Protein AF-A0A522CDF2-F1 (afdb_monomer_lite)

pLDDT: mean 86.75, std 17.42, range [39.34, 98.5]

Radius of gyration: 56.23 Å; chains: 1; bounding box: 114×55×137 Å

Secondary structure (DSSP, 8-state):
-HHHHHHHHHHHTS-S-----PPPPP-----PPP----------PPP-TTS-SEEEEE-EEEETTEEEETTEEEEETTEEE---S-THHHHHHHHHHHHHHTTPEEEEEEEEEETTEEEEEEE-TTS-BHHHHHHHHTSEEE-HHHHTT-TTHHHHHHHHHHHHHTT-THHHHHHHHT-------GGGHHHHHHHHHHHHHHHHHHHHHHHHHHHHHHHHHHHHHHHHHHHHHHHHHHHHHHHHHHHHHHHHHHHHHHHHHHHHHHHHHHHHHHHHHT-TTS--HHHHH-EEEESSPPPP-HHHHHTGGGGGGS-HHHHHHHHHHHHHS-SS--EEEE-TTS-HHHHHHHHHHHHHHHHHHHHHHHHHHHHHHHHHTS-----------

Sequence (389 aa):
MRNKIMFLLVLLAMTLPVKFVAAAPPVSAPVAAPAVPAPAMEPVTPAVPGLPDRIKRPMRAVDPMTLRAEGFSIRLWGIKPAQTSETPLELQALDRMDALIQEGQVDCKIMGGQLPELLGLCKSQSLQDLAIELLSSGYVIVDRRQTYNSIFATAYEQAQEKARLSSAGVWSFVNKANHPENGLPAWMQPYVSVVLPIALIVGPFGGLLLVSLIMWYWLKRMASAQEQESEQSSRKEAMLLTRERQVLVSTLEGELIENKNKIEAFLVIYGDLLRTLKDPNEVPKYQQGGDIVQKHPSFSKTVFEANVNKLSLLDIKLAGKVSKLYSSMPKDQEYINLEPGVPLDTAVQLVEKVLKEAEAMLVPINAVISGLQGSTAVKPAAPQAQAAA

Foldseek 3Di:
DVVVVVVVVVVVVPPDPPPPPPPDDPDDPDDPDPPPPDPPLDPQPPDDPPDDQKDWDQWADPWLQWTDDDQAIEGEFFWDFDPDPDDPLRVVSNVVLCVQQVSHIKIWGFRDDDPRYTYTQIAHPVRDGSLLVSLLQQRIATPCSRCPPHPCVVSSVVSNVNCCVVCGRPSVVVVVVVDDPPDDDPVCVVCCVPVVVVCVVVVVVVVVVVVVVVVVVVVVVVVVVVVVVVVVVVVVVVVVLVVVLLVLLVLLLVQLVVQLVQLVVLLVVLVVLLVQLPDPVDDRPCLVPKDKAWLAGDHDCPSVVVCLVVLVSPDPVLSVLSVVLVVPDDPDTDIDIRHNPDDSVRVSVSSVNSSVVSVVSNVSSVVSSVVSVVVNPPDDPPPPPPPPD

Structure (mmCIF, N/CA/C/O backbone):
data_AF-A0A522CDF2-F1
#
_entry.id   AF-A0A522CDF2-F1
#
loop_
_atom_site.group_PDB
_atom_site.id
_atom_site.type_symbol
_atom_site.label_atom_id
_atom_site.label_alt_id
_atom_site.label_comp_id
_atom_site.label_asym_id
_atom_site.label_entity_id
_atom_site.label_seq_id
_atom_site.pdbx_PDB_ins_code
_atom_site.Cartn_x
_atom_site.Cartn_y
_atom_site.Cartn_z
_atom_site.occupancy
_atom_site.B_iso_or_equiv
_atom_site.auth_seq_id
_atom_site.auth_comp_id
_atom_site.auth_asym_id
_atom_site.auth_atom_id
_atom_site.pdbx_PDB_model_num
ATOM 1 N N . MET A 1 1 ? 25.464 23.483 -6.630 1.00 49.03 1 MET A N 1
ATOM 2 C CA . MET A 1 1 ? 25.930 23.083 -7.984 1.00 49.03 1 MET A CA 1
ATOM 3 C C . MET A 1 1 ? 27.167 22.175 -7.992 1.00 49.03 1 MET A C 1
ATOM 5 O O . MET A 1 1 ? 27.285 21.388 -8.919 1.00 49.03 1 MET A O 1
ATOM 9 N N . ARG A 1 2 ? 28.033 22.179 -6.964 1.00 43.41 2 ARG A N 1
ATOM 10 C CA . ARG A 1 2 ? 29.213 21.287 -6.879 1.00 43.41 2 ARG A CA 1
ATOM 11 C C . ARG A 1 2 ? 28.907 19.773 -6.838 1.00 43.41 2 ARG A C 1
ATOM 13 O O . ARG A 1 2 ? 29.680 19.002 -7.388 1.00 43.41 2 ARG A O 1
ATOM 20 N N . ASN A 1 3 ? 27.747 19.349 -6.323 1.00 41.75 3 ASN A N 1
ATOM 21 C CA . ASN A 1 3 ? 27.376 17.921 -6.273 1.00 41.75 3 ASN A CA 1
ATOM 22 C C . ASN A 1 3 ? 26.853 17.336 -7.600 1.00 41.75 3 ASN A C 1
ATOM 24 O O . ASN A 1 3 ? 26.742 16.120 -7.713 1.00 41.75 3 ASN A O 1
ATOM 28 N N . LYS A 1 4 ? 26.552 18.159 -8.619 1.00 48.59 4 LYS A N 1
ATOM 29 C CA . LYS A 1 4 ? 26.086 17.649 -9.926 1.00 48.59 4 LYS A CA 1
ATOM 30 C C . LYS A 1 4 ? 27.235 17.180 -10.830 1.00 48.59 4 LYS A C 1
ATOM 32 O O . LYS A 1 4 ? 27.030 16.288 -11.641 1.00 48.59 4 LYS A O 1
ATOM 37 N N . ILE A 1 5 ? 28.445 17.718 -10.650 1.00 53.72 5 ILE A N 1
ATOM 38 C CA . ILE A 1 5 ? 29.620 17.355 -11.464 1.00 53.72 5 ILE A CA 1
ATOM 39 C C . ILE A 1 5 ? 30.191 15.994 -11.034 1.00 53.72 5 ILE A C 1
ATOM 41 O O . ILE A 1 5 ? 30.601 15.204 -11.879 1.00 53.72 5 ILE A O 1
ATOM 45 N N . MET A 1 6 ? 30.126 15.660 -9.740 1.00 49.31 6 MET A N 1
ATOM 46 C CA . MET A 1 6 ? 30.591 14.358 -9.246 1.00 49.31 6 MET A CA 1
ATOM 47 C C . MET A 1 6 ? 29.655 13.201 -9.650 1.00 49.31 6 MET A C 1
ATOM 49 O O . MET A 1 6 ? 30.116 12.085 -9.861 1.00 49.31 6 MET A O 1
ATOM 53 N N . PHE A 1 7 ? 28.359 13.472 -9.845 1.00 50.12 7 PHE A N 1
ATOM 54 C CA . PHE A 1 7 ? 27.393 12.471 -10.319 1.00 50.12 7 PHE A CA 1
ATOM 55 C C . PHE A 1 7 ? 27.558 12.140 -11.813 1.00 50.12 7 PHE A C 1
ATOM 57 O O . PHE A 1 7 ? 27.324 11.004 -12.218 1.00 50.12 7 PHE A O 1
ATOM 64 N N . LEU A 1 8 ? 28.008 13.102 -12.630 1.00 50.31 8 LEU A N 1
ATOM 65 C CA . LEU A 1 8 ? 28.194 12.894 -14.071 1.00 50.31 8 LEU A CA 1
ATOM 66 C C . LEU A 1 8 ? 29.420 12.016 -14.388 1.00 50.31 8 LEU A C 1
ATOM 68 O O . LEU A 1 8 ? 29.394 11.242 -15.340 1.00 50.31 8 LEU A O 1
ATOM 72 N N . LEU A 1 9 ? 30.471 12.092 -13.564 1.00 50.22 9 LEU A N 1
ATOM 73 C CA . LEU A 1 9 ? 31.693 11.294 -13.727 1.00 50.22 9 LEU A CA 1
ATOM 74 C C . LEU A 1 9 ? 31.522 9.829 -13.291 1.00 50.22 9 LEU A C 1
ATOM 76 O O . LEU A 1 9 ? 32.160 8.949 -13.860 1.00 50.22 9 LEU A O 1
ATOM 80 N N . VAL A 1 10 ? 30.621 9.546 -12.343 1.00 52.16 10 VAL A N 1
ATOM 81 C CA . VAL A 1 10 ? 30.304 8.165 -11.931 1.00 52.16 10 VAL A CA 1
ATOM 82 C C . VAL A 1 10 ? 29.340 7.489 -12.917 1.00 52.16 10 VAL A C 1
ATOM 84 O O . VAL A 1 10 ? 29.470 6.292 -13.163 1.00 52.16 10 VAL A O 1
ATOM 87 N N . LEU A 1 11 ? 28.431 8.238 -13.559 1.00 47.00 11 LEU A N 1
ATOM 88 C CA . LEU A 1 11 ? 27.549 7.678 -14.594 1.00 47.00 11 LEU A CA 1
ATOM 89 C C . LEU A 1 11 ? 28.297 7.298 -15.886 1.00 47.00 11 LEU A C 1
ATOM 91 O O . LEU A 1 11 ? 27.915 6.333 -16.547 1.00 47.00 11 LEU A O 1
ATOM 95 N N . LEU A 1 12 ? 29.382 8.002 -16.233 1.00 46.53 12 LEU A N 1
ATOM 96 C CA . LEU A 1 12 ? 30.160 7.696 -17.441 1.00 46.53 12 LEU A CA 1
ATOM 97 C C . LEU A 1 12 ? 30.993 6.403 -17.310 1.00 46.53 12 LEU A C 1
ATOM 99 O O . LEU A 1 12 ? 31.328 5.793 -18.318 1.00 46.53 12 LEU A O 1
ATOM 103 N N . ALA A 1 13 ? 31.277 5.938 -16.087 1.00 48.62 13 ALA A N 1
ATOM 104 C CA . ALA A 1 13 ? 32.019 4.696 -15.840 1.00 48.62 13 ALA A CA 1
ATOM 105 C C . ALA A 1 13 ? 31.135 3.427 -15.806 1.00 48.62 13 ALA A C 1
ATOM 107 O O . ALA A 1 13 ? 31.660 2.317 -15.809 1.00 48.62 13 ALA A O 1
ATOM 108 N N . MET A 1 14 ? 29.803 3.570 -15.790 1.00 47.34 14 MET A N 1
ATOM 109 C CA . MET A 1 14 ? 28.842 2.456 -15.661 1.00 47.34 14 MET A CA 1
ATOM 110 C C . MET A 1 14 ? 28.127 2.088 -16.975 1.00 47.34 14 MET A C 1
ATOM 112 O O . MET A 1 14 ? 27.262 1.219 -16.979 1.00 47.34 14 MET A O 1
ATOM 116 N N . THR A 1 15 ? 28.490 2.708 -18.104 1.00 45.38 15 THR A N 1
ATOM 117 C CA . THR A 1 15 ? 27.931 2.393 -19.438 1.00 45.38 15 THR A CA 1
ATOM 118 C C . THR A 1 15 ? 28.907 1.629 -20.333 1.00 45.38 15 THR A C 1
ATOM 120 O O . THR A 1 15 ? 28.806 1.665 -21.557 1.00 45.38 15 THR A O 1
ATOM 123 N N . LEU A 1 16 ? 29.840 0.881 -19.738 1.00 44.53 16 LEU A N 1
ATOM 124 C CA . LEU A 1 16 ? 30.506 -0.195 -20.463 1.00 44.53 16 LEU A CA 1
ATOM 125 C C . LEU A 1 16 ? 29.530 -1.377 -20.541 1.00 44.53 16 LEU A C 1
ATOM 127 O O . LEU A 1 16 ? 29.174 -1.925 -19.495 1.00 44.53 16 LEU A O 1
ATOM 131 N N . PRO A 1 17 ? 29.076 -1.792 -21.738 1.00 41.81 17 PRO A N 1
ATOM 132 C CA . PRO A 1 17 ? 28.331 -3.028 -21.864 1.00 41.81 17 PRO A CA 1
ATOM 133 C C . PRO A 1 17 ? 29.260 -4.161 -21.431 1.00 41.81 17 PRO A C 1
ATOM 135 O O . PRO A 1 17 ? 30.199 -4.519 -22.146 1.00 41.81 17 PRO A O 1
ATOM 138 N N . VAL A 1 18 ? 29.001 -4.733 -20.255 1.00 44.38 18 VAL A N 1
ATOM 139 C CA . VAL A 1 18 ? 29.501 -6.058 -19.901 1.00 44.38 18 VAL A CA 1
ATOM 140 C C . VAL A 1 18 ? 28.861 -7.005 -20.907 1.00 44.38 18 VAL A C 1
ATOM 142 O O . VAL A 1 18 ? 27.748 -7.494 -20.719 1.00 44.38 18 VAL A O 1
ATOM 145 N N . LYS A 1 19 ? 29.540 -7.217 -22.038 1.00 41.69 19 LYS A N 1
ATOM 146 C CA . LYS A 1 19 ? 29.275 -8.359 -22.899 1.00 41.69 19 LYS A CA 1
ATOM 147 C C . LYS A 1 19 ? 29.619 -9.571 -22.052 1.00 41.69 19 LYS A C 1
ATOM 149 O O . LYS A 1 19 ? 30.782 -9.950 -21.946 1.00 41.69 19 LYS A O 1
ATOM 154 N N . PHE A 1 20 ? 28.603 -10.135 -21.408 1.00 39.34 20 PHE A N 1
ATOM 155 C CA . PHE A 1 20 ? 28.653 -11.502 -20.935 1.00 39.34 20 PHE A CA 1
ATOM 156 C C . PHE A 1 20 ? 29.074 -12.349 -22.132 1.00 39.34 20 PHE A C 1
ATOM 158 O O . PHE A 1 20 ? 28.307 -12.553 -23.073 1.00 39.34 20 PHE A O 1
ATOM 165 N N . VAL A 1 21 ? 30.330 -12.784 -22.118 1.00 44.97 21 VAL A N 1
ATOM 166 C CA . VAL A 1 21 ? 30.780 -13.908 -22.922 1.00 44.97 21 VAL A CA 1
ATOM 167 C C . VAL A 1 21 ? 30.029 -15.096 -22.344 1.00 44.97 21 VAL A C 1
ATOM 169 O O . VAL A 1 21 ? 30.443 -15.694 -21.353 1.00 44.97 21 VAL A O 1
ATOM 172 N N . ALA A 1 22 ? 28.848 -15.358 -22.902 1.00 40.25 22 ALA A N 1
ATOM 173 C CA . ALA A 1 22 ? 28.178 -16.625 -22.717 1.00 40.25 22 ALA A CA 1
ATOM 174 C C . ALA A 1 22 ? 29.193 -17.702 -23.101 1.00 40.25 22 ALA A C 1
ATOM 176 O O . ALA A 1 22 ? 29.756 -17.663 -24.199 1.00 40.25 22 ALA A O 1
ATOM 177 N N . ALA A 1 23 ? 29.480 -18.599 -22.158 1.00 42.66 23 ALA A N 1
ATOM 178 C CA . ALA A 1 23 ? 30.308 -19.763 -22.398 1.00 42.66 23 ALA A CA 1
ATOM 179 C C . ALA A 1 23 ? 29.794 -20.451 -23.665 1.00 42.66 23 ALA A C 1
ATOM 181 O O . ALA A 1 23 ? 28.624 -20.835 -23.741 1.00 42.66 23 ALA A O 1
ATOM 182 N N . ALA A 1 24 ? 30.656 -20.519 -24.679 1.00 44.28 24 ALA A N 1
ATOM 183 C CA . ALA A 1 24 ? 30.334 -21.187 -25.921 1.00 44.28 24 ALA A CA 1
ATOM 184 C C . ALA A 1 24 ? 29.937 -22.639 -25.598 1.00 44.28 24 ALA A C 1
ATOM 186 O O . ALA A 1 24 ? 30.671 -23.314 -24.867 1.00 44.28 24 ALA A O 1
ATOM 187 N N . PRO A 1 25 ? 28.792 -23.131 -26.102 1.00 54.69 25 PRO A N 1
ATOM 188 C CA . PRO A 1 25 ? 28.483 -24.550 -26.030 1.00 54.69 25 PRO A CA 1
ATOM 189 C C . PRO A 1 25 ? 29.582 -25.351 -26.749 1.00 54.69 25 PRO A C 1
ATOM 191 O O . PRO A 1 25 ? 30.260 -24.814 -27.633 1.00 54.69 25 PRO A O 1
ATOM 194 N N . PRO A 1 26 ? 29.789 -26.625 -26.373 1.00 49.97 26 PRO A N 1
ATOM 195 C CA . PRO A 1 26 ? 30.829 -27.459 -26.955 1.00 49.97 26 PRO A CA 1
ATOM 196 C C . PRO A 1 26 ? 30.706 -27.484 -28.479 1.00 49.97 26 PRO A C 1
ATOM 198 O O . PRO A 1 26 ? 29.633 -27.739 -29.031 1.00 49.97 26 PRO A O 1
ATOM 201 N N . VAL A 1 27 ? 31.835 -27.194 -29.131 1.00 45.91 27 VAL A N 1
ATOM 202 C CA . VAL A 1 27 ? 32.042 -27.258 -30.578 1.00 45.91 27 VAL A CA 1
ATOM 203 C C . VAL A 1 27 ? 31.533 -28.606 -31.075 1.00 45.91 27 VAL A C 1
ATOM 205 O O . VAL A 1 27 ? 32.159 -29.646 -30.881 1.00 45.91 27 VAL A O 1
ATOM 208 N N . SER A 1 28 ? 30.352 -28.575 -31.684 1.00 50.44 28 SER A N 1
ATOM 209 C CA . SER A 1 28 ? 29.825 -29.696 -32.445 1.00 50.44 28 SER A CA 1
ATOM 210 C C . SER A 1 28 ? 30.698 -29.855 -33.687 1.00 50.44 28 SER A C 1
ATOM 212 O O . SER A 1 28 ? 31.077 -28.864 -34.314 1.00 50.44 28 SER A O 1
ATOM 214 N N . ALA A 1 29 ? 31.057 -31.100 -33.992 1.00 50.91 29 ALA A N 1
ATOM 215 C CA . ALA A 1 29 ? 31.873 -31.482 -35.137 1.00 50.91 29 ALA A CA 1
ATOM 216 C C . ALA A 1 29 ? 31.399 -30.806 -36.444 1.00 50.91 29 ALA A C 1
ATOM 218 O O . ALA A 1 29 ? 30.200 -30.558 -36.597 1.00 50.91 29 ALA A O 1
ATOM 219 N N . PRO A 1 30 ? 32.310 -30.526 -37.396 1.00 48.84 30 PRO A N 1
ATOM 220 C CA . PRO A 1 30 ? 31.956 -29.914 -38.671 1.00 48.84 30 PRO A CA 1
ATOM 221 C C . PRO A 1 30 ? 30.958 -30.804 -39.418 1.00 48.84 30 PRO A C 1
ATOM 223 O O . PRO A 1 30 ? 31.312 -31.846 -39.968 1.00 48.84 30 PRO A O 1
ATOM 226 N N . VAL A 1 31 ? 29.694 -30.382 -39.434 1.00 53.81 31 VAL A N 1
ATOM 227 C CA . VAL A 1 31 ? 28.696 -30.898 -40.367 1.00 53.81 31 VAL A CA 1
ATOM 228 C C . VAL A 1 31 ? 29.170 -30.480 -41.751 1.00 53.81 31 VAL A C 1
ATOM 230 O O . VAL A 1 31 ? 29.303 -29.290 -42.037 1.00 53.81 31 VAL A O 1
ATOM 233 N N . ALA A 1 32 ? 29.496 -31.473 -42.577 1.00 52.25 32 ALA A N 1
ATOM 234 C CA . ALA A 1 32 ? 29.882 -31.278 -43.963 1.00 52.25 32 ALA A CA 1
ATOM 235 C C . ALA A 1 32 ? 28.858 -30.364 -44.649 1.00 52.25 32 ALA A C 1
ATOM 237 O O . ALA A 1 32 ? 27.667 -30.677 -44.695 1.00 52.25 32 ALA A O 1
ATOM 238 N N . ALA A 1 33 ? 29.329 -29.218 -45.144 1.00 45.69 33 ALA A N 1
ATOM 239 C CA . ALA A 1 33 ? 28.517 -28.325 -45.949 1.00 45.69 33 ALA A CA 1
ATOM 240 C C . ALA A 1 33 ? 27.923 -29.124 -47.125 1.00 45.69 33 ALA A C 1
ATOM 242 O O . ALA A 1 33 ? 28.679 -29.797 -47.835 1.00 45.69 33 ALA A O 1
ATOM 243 N N . PRO A 1 34 ? 26.596 -29.081 -47.342 1.00 50.88 34 PRO A N 1
ATOM 244 C CA . PRO A 1 34 ? 26.006 -29.669 -48.530 1.00 50.88 34 PRO A CA 1
ATOM 245 C C . PRO A 1 34 ? 26.624 -28.989 -49.751 1.00 50.88 34 PRO A C 1
ATOM 247 O O . PRO A 1 34 ? 26.708 -27.761 -49.818 1.00 50.88 34 PRO A O 1
ATOM 250 N N . ALA A 1 35 ? 27.099 -29.804 -50.691 1.00 49.88 35 ALA A N 1
ATOM 251 C CA . ALA A 1 35 ? 27.631 -29.340 -51.958 1.00 49.88 35 ALA A CA 1
ATOM 252 C C . ALA A 1 35 ? 26.606 -28.407 -52.612 1.00 49.88 35 ALA A C 1
ATOM 254 O O . ALA A 1 35 ? 25.503 -28.833 -52.956 1.00 49.88 35 ALA A O 1
ATOM 255 N N . VAL A 1 36 ? 26.961 -27.127 -52.747 1.00 50.34 36 VAL A N 1
ATOM 256 C CA . VAL A 1 36 ? 26.178 -26.173 -53.529 1.00 50.34 36 VAL A CA 1
ATOM 257 C C . VAL A 1 36 ? 26.161 -26.720 -54.959 1.00 50.34 36 VAL A C 1
ATOM 259 O O . VAL A 1 36 ? 27.238 -26.856 -55.550 1.00 50.34 36 VAL A O 1
ATOM 262 N N . PRO A 1 37 ? 24.993 -27.099 -55.510 1.00 52.41 37 PRO A N 1
ATOM 263 C CA . PRO A 1 37 ? 24.917 -27.585 -56.876 1.00 52.41 37 PRO A CA 1
ATOM 264 C C . PRO A 1 37 ? 25.454 -26.500 -57.806 1.00 52.41 37 PRO A C 1
ATOM 266 O O . PRO A 1 37 ? 25.143 -25.316 -57.647 1.00 52.41 37 PRO A O 1
ATOM 269 N N . ALA A 1 38 ? 26.298 -26.912 -58.752 1.00 51.72 38 ALA A N 1
ATOM 270 C CA . ALA A 1 38 ? 26.807 -26.036 -59.793 1.00 51.72 38 ALA A CA 1
ATOM 271 C C . ALA A 1 38 ? 25.632 -25.263 -60.424 1.00 51.72 38 ALA A C 1
ATOM 273 O O . ALA A 1 38 ? 24.601 -25.883 -60.708 1.00 51.72 38 ALA A O 1
ATOM 274 N N . PRO A 1 39 ? 25.741 -23.934 -60.619 1.00 51.97 39 PRO A N 1
ATOM 275 C CA . PRO A 1 39 ? 24.6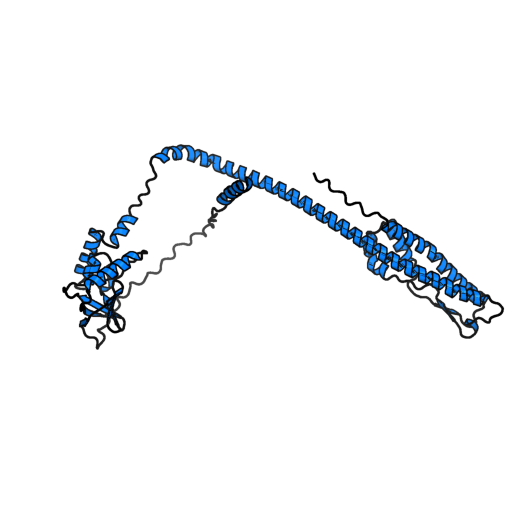80 -23.166 -61.249 1.00 51.97 39 PRO A CA 1
ATOM 276 C C . PRO A 1 39 ? 24.427 -23.755 -62.635 1.00 51.97 39 PRO A C 1
ATOM 278 O O . PRO A 1 39 ? 25.310 -23.737 -63.496 1.00 51.97 39 PRO A O 1
ATOM 281 N N . ALA A 1 40 ? 23.235 -24.322 -62.819 1.00 44.44 40 ALA A N 1
ATOM 282 C CA . ALA A 1 40 ? 22.764 -24.767 -64.115 1.00 44.44 40 ALA A CA 1
ATOM 283 C C . ALA A 1 40 ? 22.866 -23.579 -65.077 1.00 44.44 40 ALA A C 1
ATOM 285 O O . ALA A 1 40 ? 22.355 -22.498 -64.784 1.00 44.44 40 ALA A O 1
ATOM 286 N N . MET A 1 41 ? 23.577 -23.765 -66.191 1.00 49.75 41 MET A N 1
ATOM 287 C CA . MET A 1 41 ? 23.536 -22.828 -67.309 1.00 49.75 41 MET A CA 1
ATOM 288 C C . MET A 1 41 ? 22.070 -22.675 -67.710 1.00 49.75 41 MET A C 1
ATOM 290 O O . MET A 1 41 ? 21.472 -23.627 -68.213 1.00 49.75 41 MET A O 1
ATOM 294 N N . GLU A 1 42 ? 21.482 -21.506 -67.449 1.00 45.69 42 GLU A N 1
ATOM 295 C CA . GLU A 1 42 ? 20.176 -21.180 -68.006 1.00 45.69 42 GLU A CA 1
ATOM 296 C C . GLU A 1 42 ? 20.306 -21.236 -69.535 1.00 45.69 42 GLU A C 1
ATOM 298 O O . GLU A 1 42 ? 21.195 -20.589 -70.103 1.00 45.69 42 GLU A O 1
ATOM 303 N N . PRO A 1 43 ? 19.492 -22.062 -70.212 1.00 53.56 43 PRO A N 1
ATOM 304 C CA . PRO A 1 43 ? 19.519 -22.155 -71.659 1.00 53.56 43 PRO A CA 1
ATOM 305 C C . PRO A 1 43 ? 19.176 -20.785 -72.242 1.00 53.56 43 PRO A C 1
ATOM 307 O O . PRO A 1 43 ? 18.207 -20.154 -71.827 1.00 53.56 43 PRO A O 1
ATOM 310 N N . VAL A 1 44 ? 19.983 -20.339 -73.206 1.00 59.41 44 VAL A N 1
ATOM 311 C CA . VAL A 1 44 ? 19.753 -19.121 -73.991 1.00 59.41 44 VAL A CA 1
ATOM 312 C C . VAL A 1 44 ? 18.326 -19.166 -74.534 1.00 59.41 44 VAL A C 1
ATOM 314 O O . VAL A 1 44 ? 18.019 -19.961 -75.423 1.00 59.41 44 VAL A O 1
ATOM 317 N N . THR A 1 45 ? 17.442 -18.357 -73.952 1.00 54.00 45 THR A N 1
ATOM 318 C CA . THR A 1 45 ? 16.026 -18.326 -74.310 1.00 54.00 45 THR A CA 1
ATOM 319 C C . THR A 1 45 ? 15.907 -17.942 -75.787 1.00 54.00 45 THR A C 1
ATOM 321 O O . THR A 1 45 ? 16.466 -16.914 -76.183 1.00 54.00 45 THR A O 1
ATOM 324 N N . PRO A 1 46 ? 15.231 -18.746 -76.629 1.00 60.88 46 PRO A N 1
ATOM 325 C CA . PRO A 1 46 ? 15.069 -18.432 -78.043 1.00 60.88 46 PRO A CA 1
ATOM 326 C C . PRO A 1 46 ? 14.382 -17.072 -78.214 1.00 60.88 46 PRO A C 1
ATOM 328 O O . PRO A 1 46 ? 13.516 -16.699 -77.420 1.00 60.88 46 PRO A O 1
ATOM 331 N N . ALA A 1 47 ? 14.804 -16.335 -79.246 1.00 59.25 47 ALA A N 1
ATOM 332 C CA . ALA A 1 47 ? 14.315 -14.999 -79.568 1.00 59.25 47 ALA A CA 1
ATOM 333 C C . ALA A 1 47 ? 12.781 -14.941 -79.518 1.00 59.25 47 ALA A C 1
ATOM 335 O O . ALA A 1 47 ? 12.105 -15.742 -80.164 1.00 59.25 47 ALA A O 1
ATOM 336 N N . VAL A 1 48 ? 12.242 -13.994 -78.746 1.00 64.12 48 VAL A N 1
ATOM 337 C CA . VAL A 1 48 ? 10.796 -13.786 -78.627 1.00 64.12 48 VAL A CA 1
ATOM 338 C C . VAL A 1 48 ? 10.258 -13.381 -80.009 1.00 64.12 48 VAL A C 1
ATOM 340 O O . VAL A 1 48 ? 10.649 -12.326 -80.523 1.00 64.12 48 VAL A O 1
ATOM 343 N N . PRO A 1 49 ? 9.397 -14.196 -80.646 1.00 72.69 49 PRO A N 1
ATOM 344 C CA . PRO A 1 49 ? 8.897 -13.901 -81.980 1.00 72.69 49 PRO A CA 1
ATOM 345 C C . PRO A 1 49 ? 8.053 -12.620 -81.946 1.00 72.69 49 PRO A C 1
ATOM 347 O O . PRO A 1 49 ? 7.074 -12.536 -81.210 1.00 72.69 49 PRO A O 1
ATOM 350 N N . GLY A 1 50 ? 8.442 -11.619 -82.741 1.00 81.69 50 GLY A N 1
ATOM 351 C CA . GLY A 1 50 ? 7.684 -10.374 -82.929 1.00 81.69 50 GLY A CA 1
ATOM 352 C C . GLY A 1 50 ? 8.368 -9.083 -82.463 1.00 81.69 50 GLY A C 1
ATOM 353 O O . GLY A 1 50 ? 7.850 -8.007 -82.753 1.00 81.69 50 GLY A O 1
ATOM 354 N N . LEU A 1 51 ? 9.527 -9.146 -81.796 1.00 84.94 51 LEU A N 1
ATOM 355 C CA . LEU A 1 51 ? 10.323 -7.949 -81.488 1.00 84.94 51 LEU A CA 1
ATOM 356 C C . LEU A 1 51 ? 11.291 -7.614 -82.641 1.00 84.94 51 LEU A C 1
ATOM 358 O O . LEU A 1 51 ? 11.906 -8.525 -83.201 1.00 84.94 51 LEU A O 1
ATOM 362 N N . PRO A 1 52 ? 11.453 -6.330 -83.014 1.00 90.81 52 PRO A N 1
ATOM 363 C CA . PRO A 1 52 ? 12.459 -5.937 -83.996 1.00 90.81 52 PRO A CA 1
ATOM 364 C C . PRO A 1 52 ? 13.873 -6.183 -83.440 1.00 90.81 52 PRO A C 1
ATOM 366 O O . PRO A 1 52 ? 14.161 -5.825 -82.300 1.00 90.81 52 PRO A O 1
ATOM 369 N N . ASP A 1 53 ? 14.775 -6.738 -84.260 1.00 92.88 53 ASP A N 1
ATOM 370 C CA . ASP A 1 53 ? 16.187 -6.991 -83.889 1.00 92.88 53 ASP A CA 1
ATOM 371 C C . ASP A 1 53 ? 16.928 -5.695 -83.500 1.00 92.88 53 ASP A C 1
ATOM 373 O O . ASP A 1 53 ? 17.876 -5.705 -82.714 1.00 92.88 53 ASP A O 1
ATOM 377 N N . ARG A 1 54 ? 16.473 -4.547 -84.022 1.00 95.69 54 ARG A N 1
ATOM 378 C CA . ARG A 1 54 ? 17.030 -3.225 -83.727 1.00 95.69 54 ARG A CA 1
ATOM 379 C C . ARG A 1 54 ? 15.957 -2.178 -83.483 1.00 95.69 54 ARG A C 1
ATOM 381 O O . ARG A 1 54 ? 14.977 -2.093 -84.221 1.00 95.69 54 ARG A O 1
ATOM 388 N N . ILE A 1 55 ? 16.205 -1.325 -82.497 1.00 95.81 55 ILE A N 1
ATOM 389 C CA . ILE A 1 55 ? 15.362 -0.188 -82.135 1.00 95.81 55 ILE A CA 1
ATOM 390 C C . ILE A 1 55 ? 16.222 1.075 -82.191 1.00 95.81 55 ILE A C 1
ATOM 392 O O . ILE A 1 55 ? 17.221 1.174 -81.485 1.00 95.81 55 ILE A O 1
ATOM 396 N N . LYS A 1 56 ? 15.818 2.045 -83.021 1.00 97.00 56 LYS A N 1
ATOM 397 C CA . LYS A 1 56 ? 16.449 3.370 -83.125 1.00 97.00 56 LYS A CA 1
ATOM 398 C C . LYS A 1 56 ? 15.468 4.441 -82.678 1.00 97.00 56 LYS A C 1
ATOM 400 O O . LYS A 1 56 ? 14.555 4.772 -83.433 1.00 97.00 56 LYS A O 1
ATOM 405 N N . ARG A 1 57 ? 15.609 4.932 -81.447 1.00 96.38 57 ARG A N 1
ATOM 406 C CA . ARG A 1 57 ? 14.692 5.918 -80.843 1.00 96.38 57 ARG A CA 1
ATOM 407 C C . ARG A 1 57 ? 15.435 6.818 -79.853 1.00 96.38 57 ARG A C 1
ATOM 409 O O . ARG A 1 57 ? 16.479 6.402 -79.351 1.00 96.38 57 ARG A O 1
ATOM 416 N N . PRO A 1 58 ? 14.936 8.037 -79.576 1.00 96.38 58 PRO A N 1
ATOM 417 C CA . PRO A 1 58 ? 15.423 8.810 -78.440 1.00 96.38 58 PRO A CA 1
ATOM 418 C C . PRO A 1 58 ? 15.115 8.043 -77.149 1.00 96.38 58 PRO A C 1
ATOM 420 O O . PRO A 1 58 ? 13.998 7.558 -76.960 1.00 96.38 58 PRO A O 1
ATOM 423 N N . MET A 1 59 ? 16.116 7.891 -76.286 1.00 96.44 59 MET A N 1
ATOM 424 C CA . MET A 1 59 ? 15.983 7.194 -75.006 1.00 96.44 59 MET A CA 1
ATOM 425 C C . MET A 1 59 ? 16.402 8.117 -73.871 1.00 96.44 59 MET A C 1
ATOM 427 O O . MET A 1 59 ? 17.223 9.006 -74.070 1.00 96.44 59 MET A O 1
ATOM 431 N N . ARG A 1 60 ? 15.856 7.896 -72.677 1.00 96.75 60 ARG A N 1
ATOM 432 C CA . ARG A 1 60 ? 16.271 8.601 -71.459 1.00 96.75 60 ARG A CA 1
ATOM 433 C C . ARG A 1 60 ? 16.875 7.610 -70.474 1.00 96.75 60 ARG A C 1
ATOM 435 O O . ARG A 1 60 ? 16.306 6.529 -70.301 1.00 96.75 60 ARG A O 1
ATOM 442 N N . ALA A 1 61 ? 17.993 7.956 -69.841 1.00 97.00 61 ALA A N 1
ATOM 443 C CA . ALA A 1 61 ? 18.546 7.131 -68.777 1.00 97.00 61 ALA A CA 1
ATOM 444 C C . ALA A 1 61 ? 17.621 7.187 -67.551 1.00 97.00 61 ALA A C 1
ATOM 446 O O . ALA A 1 61 ? 17.168 8.258 -67.146 1.00 97.00 61 ALA A O 1
ATOM 447 N N . VAL A 1 62 ? 17.278 6.021 -67.010 1.00 96.50 62 VAL A N 1
ATOM 448 C CA . VAL A 1 62 ? 16.537 5.897 -65.742 1.00 96.50 62 VAL A CA 1
ATOM 449 C C . VAL A 1 62 ? 17.513 5.551 -64.627 1.00 96.50 62 VAL A C 1
ATOM 451 O O . VAL A 1 62 ? 17.504 6.201 -63.588 1.00 96.50 62 VAL A O 1
ATOM 454 N N . ASP A 1 63 ? 18.406 4.602 -64.913 1.00 96.12 63 ASP A N 1
ATOM 455 C CA . ASP A 1 63 ? 19.493 4.171 -64.037 1.00 96.12 63 ASP A CA 1
ATOM 456 C C . ASP A 1 63 ? 20.794 4.132 -64.860 1.00 96.12 63 ASP A C 1
ATOM 458 O O . ASP A 1 63 ? 20.729 4.135 -66.097 1.00 96.12 63 ASP A O 1
ATOM 462 N N . PRO A 1 64 ? 21.979 3.978 -64.237 1.00 95.44 64 PRO A N 1
ATOM 463 C CA . PRO A 1 64 ? 23.257 3.930 -64.955 1.00 95.44 64 PRO A CA 1
ATOM 464 C C . PRO A 1 64 ? 23.346 2.889 -66.069 1.00 95.44 64 PRO A C 1
ATOM 466 O O . PRO A 1 64 ? 24.213 2.977 -66.925 1.00 95.44 64 PRO A O 1
ATOM 469 N N . MET A 1 65 ? 22.487 1.874 -66.053 1.00 96.88 65 MET A N 1
ATOM 470 C CA . MET A 1 65 ? 22.486 0.791 -67.031 1.00 96.88 65 MET A CA 1
ATOM 471 C C . MET A 1 65 ? 21.127 0.564 -67.696 1.00 96.88 65 MET A C 1
ATOM 473 O O . MET A 1 65 ? 20.989 -0.405 -68.439 1.00 96.88 65 MET A O 1
ATOM 477 N N . THR A 1 66 ? 20.132 1.411 -67.429 1.00 97.75 66 THR A N 1
ATOM 478 C CA . THR A 1 66 ? 18.759 1.222 -67.912 1.00 97.75 66 THR A CA 1
ATOM 479 C C . THR A 1 66 ? 18.310 2.453 -68.682 1.00 97.75 66 THR A C 1
ATOM 481 O O . THR A 1 66 ? 18.251 3.558 -68.145 1.00 97.75 66 THR A O 1
ATOM 484 N N . LEU A 1 67 ? 17.947 2.250 -69.944 1.00 97.56 67 LEU A N 1
ATOM 485 C CA . LEU A 1 67 ? 17.378 3.257 -70.831 1.00 97.56 67 LEU A CA 1
ATOM 486 C C . LEU A 1 67 ? 15.870 3.043 -70.952 1.00 97.56 67 LEU A C 1
ATOM 488 O O . LEU A 1 67 ? 15.408 1.906 -70.958 1.00 97.56 67 LEU A O 1
ATOM 492 N N . ARG A 1 68 ? 15.081 4.108 -71.080 1.00 97.06 68 ARG A N 1
ATOM 493 C CA . ARG A 1 68 ? 13.623 4.018 -71.248 1.00 97.06 68 ARG A CA 1
ATOM 494 C C . ARG A 1 68 ? 13.154 4.778 -72.479 1.00 97.06 68 ARG A C 1
ATOM 496 O O . ARG A 1 68 ? 13.563 5.916 -72.706 1.00 97.06 68 ARG A O 1
ATOM 503 N N . ALA A 1 69 ? 12.251 4.150 -73.229 1.00 95.12 69 ALA A N 1
ATOM 504 C CA . ALA A 1 69 ? 11.543 4.746 -74.356 1.00 95.12 69 ALA A CA 1
ATOM 505 C C . ALA A 1 69 ? 10.106 4.209 -74.417 1.00 95.12 69 ALA A C 1
ATOM 507 O O . ALA A 1 69 ? 9.891 3.013 -74.263 1.00 95.12 69 ALA A O 1
ATOM 508 N N . GLU A 1 70 ? 9.127 5.097 -74.620 1.00 89.19 70 GLU A N 1
ATOM 509 C CA . GLU A 1 70 ? 7.750 4.767 -75.046 1.00 89.19 70 GLU A CA 1
ATOM 510 C C . GLU A 1 70 ? 7.107 3.529 -74.374 1.00 89.19 70 GLU A C 1
ATOM 512 O O . GLU A 1 70 ? 6.459 2.712 -75.023 1.00 89.19 70 GLU A O 1
ATOM 517 N N . GLY A 1 71 ? 7.275 3.386 -73.054 1.00 92.00 71 GLY A N 1
ATOM 518 C CA . GLY A 1 71 ? 6.609 2.344 -72.259 1.00 92.00 71 GLY A CA 1
ATOM 519 C C . GLY A 1 71 ? 7.405 1.058 -72.008 1.00 92.00 71 GLY A C 1
ATOM 520 O O . GLY A 1 71 ? 6.923 0.219 -71.254 1.00 92.00 71 GLY A O 1
ATOM 521 N N . PHE A 1 72 ? 8.621 0.920 -72.541 1.00 96.12 72 PHE A N 1
ATOM 522 C CA . PHE A 1 72 ? 9.532 -0.189 -72.227 1.00 96.12 72 PHE A CA 1
ATOM 523 C C . PHE A 1 72 ? 10.907 0.322 -71.773 1.00 96.12 72 PHE A C 1
ATOM 525 O O . PHE A 1 72 ? 11.291 1.469 -72.029 1.00 96.12 72 PHE A O 1
ATOM 532 N N . SER A 1 73 ? 11.643 -0.527 -71.062 1.00 97.56 73 SER A N 1
ATOM 533 C CA . SER A 1 73 ? 13.011 -0.287 -70.611 1.00 97.56 73 SER A CA 1
ATOM 534 C C . SER A 1 73 ? 13.975 -1.239 -71.316 1.00 97.56 73 SER A C 1
ATOM 536 O O . SER A 1 73 ? 13.679 -2.410 -71.539 1.00 97.56 73 SER A O 1
ATOM 538 N N . ILE A 1 74 ? 15.142 -0.724 -71.692 1.00 97.81 74 ILE A N 1
ATOM 539 C CA . ILE A 1 74 ? 16.260 -1.494 -72.222 1.00 97.81 74 ILE A CA 1
ATOM 540 C C . ILE A 1 74 ? 17.395 -1.413 -71.213 1.00 97.81 74 ILE A C 1
ATOM 542 O O . ILE A 1 74 ? 17.986 -0.355 -71.000 1.00 97.81 74 ILE A O 1
ATOM 546 N N . ARG A 1 75 ? 17.728 -2.549 -70.618 1.00 97.94 75 ARG A N 1
ATOM 547 C CA . ARG A 1 75 ? 18.910 -2.714 -69.789 1.00 97.94 75 ARG A CA 1
ATOM 548 C C . ARG A 1 75 ? 20.114 -3.036 -70.677 1.00 97.94 75 ARG A C 1
ATOM 550 O O . ARG A 1 75 ? 20.051 -3.915 -71.540 1.00 97.94 75 ARG A O 1
ATOM 557 N N . LEU A 1 76 ? 21.212 -2.317 -70.467 1.00 98.12 76 LEU A N 1
ATOM 558 C CA . LEU A 1 76 ? 22.462 -2.508 -71.195 1.00 98.12 76 LEU A CA 1
ATOM 559 C C . LEU A 1 76 ? 23.017 -3.907 -70.919 1.00 98.12 76 LEU A C 1
ATOM 561 O O . LEU A 1 76 ? 23.217 -4.308 -69.769 1.00 98.12 76 LEU A O 1
ATOM 565 N N . TRP A 1 77 ? 23.238 -4.655 -71.994 1.00 97.94 77 TRP A N 1
ATOM 566 C CA . TRP A 1 77 ? 23.729 -6.024 -71.939 1.00 97.94 77 TRP A CA 1
ATOM 567 C C . TRP A 1 77 ? 25.206 -6.074 -71.515 1.00 97.94 77 TRP A C 1
ATOM 569 O O . TRP A 1 77 ? 26.001 -5.207 -71.871 1.00 97.94 77 TRP A O 1
ATOM 579 N N . GLY A 1 78 ? 25.589 -7.107 -70.763 1.00 96.69 78 GLY A N 1
ATOM 580 C CA . GLY A 1 78 ? 26.990 -7.400 -70.438 1.00 96.69 78 GLY A CA 1
ATOM 581 C C . GLY A 1 78 ? 27.604 -6.588 -69.290 1.00 96.69 78 GLY A C 1
ATOM 582 O O . GLY A 1 78 ? 28.760 -6.823 -68.932 1.00 96.69 78 GLY A O 1
ATOM 583 N N . ILE A 1 79 ? 26.845 -5.685 -68.665 1.00 98.00 79 ILE A N 1
ATOM 584 C CA . ILE A 1 79 ? 27.275 -4.896 -67.501 1.00 98.00 79 ILE A CA 1
ATOM 585 C C . ILE A 1 79 ? 26.307 -5.044 -66.324 1.00 98.00 79 ILE A C 1
ATOM 587 O O . ILE A 1 79 ? 25.139 -5.396 -66.489 1.00 98.00 79 ILE A O 1
ATOM 591 N N . LYS A 1 80 ? 26.795 -4.777 -65.112 1.00 96.75 80 LYS A N 1
ATOM 592 C CA . LYS A 1 80 ? 25.997 -4.727 -63.877 1.00 96.75 80 LYS A CA 1
ATOM 593 C C . LYS A 1 80 ? 26.504 -3.604 -62.957 1.00 96.75 80 LYS A C 1
ATOM 595 O O . LYS A 1 80 ? 27.671 -3.216 -63.081 1.00 96.75 80 LYS A O 1
ATOM 600 N N . PRO A 1 81 ? 25.671 -3.082 -62.038 1.00 94.31 81 PRO A N 1
ATOM 601 C CA . PRO A 1 81 ? 26.084 -1.977 -61.189 1.00 94.31 81 PRO A CA 1
ATOM 602 C C . PRO A 1 81 ? 27.139 -2.471 -60.198 1.00 94.31 81 PRO A C 1
ATOM 604 O O . PRO A 1 81 ? 27.112 -3.625 -59.752 1.00 94.31 81 PRO A O 1
ATOM 607 N N . ALA A 1 82 ? 28.093 -1.608 -59.868 1.00 91.00 82 ALA A N 1
ATOM 608 C CA . ALA A 1 82 ? 29.047 -1.913 -58.820 1.00 91.00 82 ALA A CA 1
ATOM 609 C C . ALA A 1 82 ? 28.353 -1.819 -57.457 1.00 91.00 82 ALA A C 1
ATOM 611 O O . ALA A 1 82 ? 27.702 -0.826 -57.150 1.00 91.00 82 ALA A O 1
ATOM 612 N N . GLN A 1 83 ? 28.469 -2.866 -56.640 1.00 83.81 83 GLN A N 1
ATOM 613 C CA . GLN A 1 83 ? 27.902 -2.868 -55.294 1.00 83.81 83 GLN A CA 1
ATOM 614 C C . GLN A 1 83 ? 28.807 -2.053 -54.368 1.00 83.81 83 GLN A C 1
ATOM 616 O O . GLN A 1 83 ? 29.708 -2.595 -53.733 1.00 83.81 83 GLN A O 1
ATOM 621 N N . THR A 1 84 ? 28.590 -0.743 -54.322 1.00 75.56 84 THR A N 1
ATOM 622 C CA . THR A 1 84 ? 29.174 0.143 -53.313 1.00 75.56 84 THR A CA 1
ATOM 623 C C . THR A 1 84 ? 28.069 0.607 -52.377 1.00 75.56 84 THR A C 1
ATOM 625 O O . THR A 1 84 ? 26.974 0.931 -52.822 1.00 75.56 84 THR A O 1
ATOM 628 N N . SER A 1 85 ? 28.338 0.669 -51.073 1.00 74.62 85 SER A N 1
ATOM 629 C CA . SER A 1 85 ? 27.395 1.225 -50.088 1.00 74.62 85 SER A CA 1
ATOM 630 C C . SER A 1 85 ? 27.178 2.736 -50.241 1.00 74.62 85 SER A C 1
ATOM 632 O O . SER A 1 85 ? 26.405 3.328 -49.494 1.00 74.62 85 SER A O 1
ATOM 634 N N . GLU A 1 86 ? 27.887 3.372 -51.172 1.00 70.56 86 GLU A N 1
ATOM 635 C CA . GLU A 1 86 ? 27.867 4.807 -51.387 1.00 70.56 86 GLU A CA 1
ATOM 636 C C . GLU A 1 86 ? 26.978 5.157 -52.593 1.00 70.56 86 GLU A C 1
ATOM 638 O O . GLU A 1 86 ? 27.229 4.720 -53.716 1.00 70.56 86 GLU A O 1
ATOM 643 N N . THR A 1 87 ? 25.989 6.025 -52.364 1.00 75.69 87 THR A N 1
ATOM 644 C CA . THR A 1 87 ? 25.080 6.602 -53.371 1.00 75.69 87 THR A CA 1
ATOM 645 C C . THR A 1 87 ? 25.684 7.587 -54.398 1.00 75.69 87 THR A C 1
ATOM 647 O O . THR A 1 87 ? 25.077 7.747 -55.457 1.00 75.69 87 THR A O 1
ATOM 650 N N . PRO A 1 88 ? 26.838 8.267 -54.194 1.00 84.75 88 PRO A N 1
ATOM 651 C CA . PRO A 1 88 ? 27.301 9.291 -55.130 1.00 84.75 88 PRO A CA 1
ATOM 652 C C . PRO A 1 88 ? 27.866 8.713 -56.434 1.00 84.75 88 PRO A C 1
ATOM 654 O O . PRO A 1 88 ? 27.882 9.408 -57.446 1.00 84.75 88 PRO A O 1
ATOM 657 N N . LEU A 1 89 ? 28.312 7.453 -56.441 1.00 90.69 89 LEU A N 1
ATOM 658 C CA . LEU A 1 89 ? 28.844 6.817 -57.646 1.00 90.69 89 LEU A CA 1
ATOM 659 C C . LEU A 1 89 ? 27.741 6.537 -58.679 1.00 90.69 89 LEU A C 1
ATOM 661 O O . LEU A 1 89 ? 27.956 6.713 -59.876 1.00 90.69 89 LEU A O 1
ATOM 665 N N . GLU A 1 90 ? 26.560 6.131 -58.214 1.00 92.38 90 GLU A N 1
ATOM 666 C CA . GLU A 1 90 ? 25.401 5.859 -59.067 1.00 92.38 90 GLU A CA 1
ATOM 667 C C . GLU A 1 90 ? 24.935 7.126 -59.796 1.00 92.38 90 GLU A C 1
ATOM 669 O O . GLU A 1 90 ? 24.697 7.097 -61.001 1.00 92.38 90 GLU A O 1
ATOM 674 N N . LEU A 1 91 ? 24.909 8.261 -59.090 1.00 93.19 91 LEU A N 1
ATOM 675 C CA . LEU A 1 91 ? 24.554 9.560 -59.665 1.00 93.19 91 LEU A CA 1
ATOM 676 C C . LEU A 1 91 ? 25.548 10.007 -60.746 1.00 93.19 91 LEU A C 1
ATOM 678 O O . LEU A 1 91 ? 25.133 10.401 -61.830 1.00 93.19 91 LEU A O 1
ATOM 682 N N . GLN A 1 92 ? 26.856 9.867 -60.506 1.00 94.69 92 GLN A N 1
ATOM 683 C CA . GLN A 1 92 ? 27.869 10.198 -61.520 1.00 94.69 92 GLN A CA 1
ATOM 684 C C . GLN A 1 92 ? 27.762 9.312 -62.766 1.00 94.69 92 GLN A C 1
ATOM 686 O O . GLN A 1 92 ? 28.007 9.763 -63.886 1.00 94.69 92 GLN A O 1
ATOM 691 N N . ALA A 1 93 ? 27.405 8.042 -62.576 1.00 95.62 93 ALA A N 1
ATOM 692 C CA . ALA A 1 93 ? 27.209 7.110 -63.671 1.00 95.62 93 ALA A CA 1
ATOM 693 C C . ALA A 1 93 ? 25.975 7.473 -64.515 1.00 95.62 93 ALA A C 1
ATOM 695 O O . ALA A 1 93 ? 26.026 7.374 -65.743 1.00 95.62 93 ALA A O 1
ATOM 696 N N . LEU A 1 94 ? 24.899 7.934 -63.869 1.00 96.12 94 LEU A N 1
ATOM 697 C CA . LEU A 1 94 ? 23.704 8.448 -64.537 1.00 96.12 94 LEU A CA 1
ATOM 698 C C . LEU A 1 94 ? 24.010 9.725 -65.335 1.00 96.12 94 LEU A C 1
ATOM 700 O O . LEU A 1 94 ? 23.712 9.770 -66.526 1.00 96.12 94 LEU A O 1
ATOM 704 N N . ASP A 1 95 ? 24.704 10.697 -64.735 1.00 96.44 95 ASP A N 1
ATOM 705 C CA . ASP A 1 95 ? 25.121 11.932 -65.417 1.00 96.44 95 ASP A CA 1
ATOM 706 C C . ASP A 1 95 ? 25.990 11.630 -66.649 1.00 96.44 95 ASP A C 1
ATOM 708 O O . ASP A 1 95 ? 25.842 12.239 -67.714 1.00 96.44 95 ASP A O 1
ATOM 712 N N . ARG A 1 96 ? 26.896 10.646 -66.534 1.00 96.06 96 ARG A N 1
ATOM 713 C CA . ARG A 1 96 ? 27.717 10.194 -67.662 1.00 96.06 96 ARG A CA 1
ATOM 714 C C . ARG A 1 96 ? 26.867 9.553 -68.756 1.00 96.06 96 ARG A C 1
ATOM 716 O O . ARG A 1 96 ? 27.141 9.800 -69.927 1.00 96.06 96 ARG A O 1
ATOM 723 N N . MET A 1 97 ? 25.863 8.751 -68.401 1.00 96.56 97 MET A N 1
ATOM 724 C CA . MET A 1 97 ? 24.950 8.139 -69.369 1.00 96.56 97 MET A CA 1
ATOM 725 C C . MET A 1 97 ? 24.148 9.200 -70.130 1.00 96.56 97 MET A C 1
ATOM 727 O O . MET A 1 97 ? 24.114 9.172 -71.360 1.00 96.56 97 MET A O 1
ATOM 731 N N . ASP A 1 98 ? 23.571 10.173 -69.425 1.00 96.50 98 ASP A N 1
ATOM 732 C CA . ASP A 1 98 ? 22.826 11.273 -70.046 1.00 96.50 98 ASP A CA 1
ATOM 733 C C . ASP A 1 98 ? 23.717 12.088 -71.000 1.00 96.50 98 ASP A C 1
ATOM 735 O O . ASP A 1 98 ? 23.321 12.394 -72.131 1.00 96.50 98 ASP A O 1
ATOM 739 N N . ALA A 1 99 ? 24.972 12.341 -70.609 1.00 96.31 99 ALA A N 1
ATOM 740 C CA . ALA A 1 99 ? 25.957 13.026 -71.445 1.00 96.31 99 ALA A CA 1
ATOM 741 C C . ALA A 1 99 ? 26.374 12.242 -72.705 1.00 96.31 99 ALA A C 1
ATOM 743 O O . ALA A 1 99 ? 26.826 12.854 -73.676 1.00 96.31 99 ALA A O 1
ATOM 744 N N . LEU A 1 100 ? 26.255 10.909 -72.709 1.00 95.75 100 LEU A N 1
ATOM 745 C CA . LEU A 1 100 ? 26.545 10.069 -73.879 1.00 95.75 100 LEU A CA 1
ATOM 746 C C . LEU A 1 100 ? 25.364 9.979 -74.848 1.00 95.75 100 LEU A C 1
ATOM 748 O O . LEU A 1 100 ? 25.571 9.771 -76.045 1.00 95.75 100 LEU A O 1
ATOM 752 N N . ILE A 1 101 ? 24.139 10.131 -74.345 1.00 95.56 101 ILE A N 1
ATOM 753 C CA . ILE A 1 101 ? 22.923 10.085 -75.160 1.00 95.56 101 ILE A CA 1
ATOM 754 C C . ILE A 1 101 ? 22.669 11.438 -75.839 1.00 95.56 101 ILE A C 1
ATOM 756 O O . ILE A 1 101 ? 22.273 11.449 -77.002 1.00 95.56 101 ILE A O 1
ATOM 760 N N . GLN A 1 102 ? 22.933 12.560 -75.153 1.00 87.75 102 GLN A N 1
ATOM 761 C CA . GLN A 1 102 ? 22.789 13.936 -75.675 1.00 87.75 102 GLN A CA 1
ATOM 762 C C . GLN A 1 102 ? 21.416 14.215 -76.315 1.00 87.75 102 GLN A C 1
ATOM 764 O O . GLN A 1 102 ? 21.339 14.823 -77.379 1.00 87.75 102 GLN A O 1
ATOM 769 N N . GLU A 1 103 ? 20.335 13.701 -75.712 1.00 84.12 103 GLU A N 1
ATOM 770 C CA . GLU A 1 103 ? 18.956 13.738 -76.255 1.00 84.12 103 GLU A CA 1
ATOM 771 C C . GLU A 1 103 ? 18.795 13.086 -77.649 1.00 84.12 103 GLU A C 1
ATOM 773 O O . GLU A 1 103 ? 17.742 13.159 -78.286 1.00 84.12 103 GLU A O 1
ATOM 778 N N . GLY A 1 104 ? 19.837 12.410 -78.128 1.00 88.94 104 GLY A N 1
ATOM 779 C CA . GLY A 1 104 ? 19.908 11.797 -79.435 1.00 88.94 104 GLY A CA 1
ATOM 780 C C . GLY A 1 104 ? 19.222 10.436 -79.525 1.00 88.94 104 GLY A C 1
ATOM 781 O O . GLY A 1 104 ? 18.895 9.776 -78.540 1.00 88.94 104 GLY A O 1
ATOM 782 N N . GLN A 1 105 ? 19.023 9.981 -80.763 1.00 95.38 105 GLN A N 1
ATOM 783 C CA . GLN A 1 105 ? 18.616 8.606 -81.039 1.00 95.38 105 GLN A CA 1
ATOM 784 C C . GLN A 1 105 ? 19.727 7.611 -80.674 1.00 95.38 105 GLN A C 1
ATOM 786 O O . GLN A 1 105 ? 20.867 7.755 -81.118 1.00 95.38 105 GLN A O 1
ATOM 791 N N . VAL A 1 106 ? 19.360 6.574 -79.923 1.00 97.38 106 VAL A N 1
ATOM 792 C CA . VAL A 1 106 ? 20.224 5.444 -79.564 1.00 97.38 106 VAL A CA 1
ATOM 793 C C . VAL A 1 106 ? 19.854 4.247 -80.447 1.00 97.38 106 VAL A C 1
ATOM 795 O O . VAL A 1 106 ? 18.671 3.941 -80.602 1.00 97.38 106 VAL A O 1
ATOM 798 N N . ASP A 1 107 ? 20.849 3.584 -81.048 1.00 97.81 107 ASP A N 1
ATOM 799 C CA . ASP A 1 107 ? 20.676 2.350 -81.835 1.00 97.81 107 ASP A CA 1
ATOM 800 C C . ASP A 1 107 ? 20.934 1.136 -80.940 1.00 97.81 107 ASP A C 1
ATOM 802 O O . ASP A 1 107 ? 22.085 0.789 -80.666 1.00 97.81 107 ASP A O 1
ATOM 806 N N . CYS A 1 108 ? 19.859 0.509 -80.464 1.00 97.88 108 CYS A N 1
ATOM 807 C CA . CYS A 1 108 ? 19.923 -0.673 -79.613 1.00 97.88 108 CYS A CA 1
ATOM 808 C C . CYS A 1 108 ? 19.615 -1.939 -80.411 1.00 97.88 108 CYS A C 1
ATOM 810 O O . CYS A 1 108 ? 18.513 -2.096 -80.941 1.00 97.88 108 CYS A O 1
ATOM 812 N N . LYS A 1 109 ? 20.568 -2.874 -80.443 1.00 97.25 109 LYS A N 1
ATOM 813 C CA . LYS A 1 109 ? 20.348 -4.248 -80.902 1.00 97.25 109 LYS A CA 1
ATOM 814 C C . LYS A 1 109 ? 19.861 -5.101 -79.733 1.00 97.25 109 LYS A C 1
ATOM 816 O O . LYS A 1 109 ? 20.558 -5.197 -78.723 1.00 97.25 109 LYS A O 1
ATOM 821 N N . ILE A 1 110 ? 18.693 -5.720 -79.864 1.00 96.75 110 ILE A N 1
ATOM 822 C CA . ILE A 1 110 ? 18.089 -6.514 -78.789 1.00 96.75 110 ILE A CA 1
ATOM 823 C C . ILE A 1 110 ? 18.768 -7.886 -78.721 1.00 96.75 110 ILE A C 1
ATOM 825 O O . ILE A 1 110 ? 18.840 -8.608 -79.709 1.00 96.75 110 ILE A O 1
ATOM 829 N N . MET A 1 111 ? 19.291 -8.229 -77.545 1.00 94.62 111 MET A N 1
ATOM 830 C CA . MET A 1 111 ? 19.995 -9.488 -77.274 1.00 94.62 111 MET A CA 1
ATOM 831 C C . MET A 1 111 ? 19.120 -10.493 -76.515 1.00 94.62 111 MET A C 1
ATOM 833 O O . MET A 1 111 ? 19.402 -11.687 -76.541 1.00 94.62 111 MET A O 1
ATOM 837 N N . GLY A 1 112 ? 18.070 -10.025 -75.835 1.00 92.94 112 GLY A N 1
ATOM 838 C CA . GLY A 1 112 ? 17.141 -10.864 -75.079 1.00 92.94 112 GLY A CA 1
ATOM 839 C C . GLY A 1 112 ? 16.175 -10.037 -74.230 1.00 92.94 112 GLY A C 1
ATOM 840 O O . GLY A 1 112 ? 16.053 -8.829 -74.419 1.00 92.94 112 GLY A O 1
ATOM 841 N N . GLY A 1 113 ? 15.511 -10.684 -73.273 1.00 90.38 113 GLY A N 1
ATOM 842 C CA . GLY A 1 113 ? 14.544 -10.051 -72.368 1.00 90.38 113 GLY A CA 1
ATOM 843 C C . GLY A 1 113 ? 13.085 -10.251 -72.784 1.00 90.38 113 GLY A C 1
ATOM 844 O O . GLY A 1 113 ? 12.784 -10.890 -73.793 1.00 90.38 113 GLY A O 1
ATOM 845 N N . GLN A 1 114 ? 12.173 -9.733 -71.967 1.00 92.88 114 GLN A N 1
ATOM 846 C CA . GLN A 1 114 ? 10.724 -9.810 -72.160 1.00 92.88 114 GLN A CA 1
ATOM 847 C C . GLN A 1 114 ? 10.119 -8.452 -71.823 1.00 92.88 114 GLN A C 1
ATOM 849 O O . GLN A 1 114 ? 10.527 -7.828 -70.852 1.00 92.88 114 GLN A O 1
ATOM 854 N N . LEU A 1 115 ? 9.130 -7.991 -72.592 1.00 91.94 115 LEU A N 1
ATOM 855 C CA . LEU A 1 115 ? 8.443 -6.734 -72.284 1.00 91.94 115 LEU A CA 1
ATOM 856 C C . LEU A 1 115 ? 7.899 -6.759 -70.838 1.00 91.94 115 LEU A C 1
ATOM 858 O O . LEU A 1 115 ? 7.268 -7.746 -70.458 1.00 91.94 115 LEU A O 1
ATOM 862 N N . PRO A 1 116 ? 8.111 -5.692 -70.043 1.00 94.06 116 PRO A N 1
ATOM 863 C CA . PRO A 1 116 ? 8.630 -4.380 -70.443 1.00 94.06 116 PRO A CA 1
ATOM 864 C C . PRO A 1 116 ? 10.164 -4.221 -70.392 1.00 94.06 116 PRO A C 1
ATOM 866 O O . PRO A 1 116 ? 10.640 -3.159 -70.775 1.00 94.06 116 PRO A O 1
ATOM 869 N N . GLU A 1 117 ? 10.926 -5.228 -69.956 1.00 96.00 117 GLU A N 1
ATOM 870 C CA . GLU A 1 117 ? 12.382 -5.176 -69.751 1.00 96.00 117 GLU A CA 1
ATOM 871 C C . GLU A 1 117 ? 13.158 -5.957 -70.825 1.00 96.00 117 GLU A C 1
ATOM 873 O O . GLU A 1 117 ? 13.276 -7.187 -70.817 1.00 96.00 117 GLU A O 1
ATOM 878 N N . LEU A 1 118 ? 13.746 -5.223 -71.760 1.00 96.19 118 LEU A N 1
ATOM 879 C CA . LEU A 1 118 ? 14.586 -5.772 -72.817 1.00 96.19 118 LEU A CA 1
ATOM 880 C C . LEU A 1 118 ? 16.066 -5.679 -72.431 1.00 96.19 118 LEU A C 1
ATOM 882 O O . LEU A 1 118 ? 16.483 -4.769 -71.721 1.00 96.19 118 LEU A O 1
ATOM 886 N N . LEU A 1 119 ? 16.883 -6.598 -72.934 1.00 96.81 119 LEU A N 1
ATOM 887 C CA . LEU A 1 119 ? 18.342 -6.558 -72.837 1.00 96.81 119 LEU A CA 1
ATOM 888 C C . LEU A 1 119 ? 18.912 -6.218 -74.209 1.00 96.81 119 LEU A C 1
ATOM 890 O O . LEU A 1 119 ? 18.594 -6.891 -75.192 1.00 96.81 119 LEU A O 1
ATOM 894 N N . GLY A 1 120 ? 19.760 -5.194 -74.292 1.00 97.06 120 GLY A N 1
ATOM 895 C CA . GLY A 1 120 ? 20.256 -4.709 -75.578 1.00 97.06 120 GLY A CA 1
ATOM 896 C C . GLY A 1 120 ? 21.681 -4.170 -75.560 1.00 97.06 120 GLY A C 1
ATOM 897 O O . GLY A 1 120 ? 22.167 -3.662 -74.551 1.00 97.06 120 GLY A O 1
ATOM 898 N N . LEU A 1 121 ? 22.338 -4.276 -76.715 1.00 97.44 121 LEU A N 1
ATOM 899 C CA . LEU A 1 121 ? 23.593 -3.601 -77.039 1.00 97.44 121 LEU A CA 1
ATOM 900 C C . LEU A 1 121 ? 23.263 -2.256 -77.679 1.00 97.44 121 LEU A C 1
ATOM 902 O O . LEU A 1 121 ? 22.797 -2.217 -78.819 1.00 97.44 121 LEU A O 1
ATOM 906 N N . CYS A 1 122 ? 23.493 -1.171 -76.951 1.00 98.06 122 CYS A N 1
ATOM 907 C CA . CYS A 1 122 ? 23.098 0.169 -77.364 1.00 98.06 122 CYS A CA 1
ATOM 908 C C . CYS A 1 122 ? 24.301 1.011 -77.778 1.00 98.06 122 CYS A C 1
ATOM 910 O O . CYS A 1 122 ? 25.304 1.085 -77.067 1.00 98.06 122 CYS A O 1
ATOM 912 N N . LYS A 1 123 ? 24.175 1.667 -78.932 1.00 98.00 123 LYS A N 1
ATOM 913 C CA . LYS A 1 123 ? 25.167 2.600 -79.461 1.00 98.00 123 LYS A CA 1
ATOM 914 C C . LYS A 1 123 ? 24.616 4.016 -79.499 1.00 98.00 123 LYS A C 1
ATOM 916 O O . LYS A 1 123 ? 23.471 4.226 -79.900 1.00 98.00 123 LYS A O 1
ATOM 921 N N . SER A 1 124 ? 25.451 4.976 -79.120 1.00 96.88 124 SER A N 1
ATOM 922 C CA . SER A 1 124 ? 25.166 6.403 -79.278 1.00 96.88 124 SER A CA 1
ATOM 923 C C . SER A 1 124 ? 25.200 6.826 -80.755 1.00 96.88 124 SER A C 1
ATOM 925 O O . SER A 1 124 ? 25.595 6.062 -81.643 1.00 96.88 124 SER A O 1
ATOM 927 N N . GLN A 1 125 ? 24.859 8.090 -81.025 1.00 94.44 125 GLN A N 1
ATOM 928 C CA . GLN A 1 125 ? 25.009 8.694 -82.355 1.00 94.44 125 GLN A CA 1
ATOM 929 C C . GLN A 1 125 ? 26.460 8.683 -82.863 1.00 94.44 125 GLN A C 1
ATOM 931 O O . GLN A 1 125 ? 26.685 8.578 -84.067 1.00 94.44 125 GLN A O 1
ATOM 936 N N . SER A 1 126 ? 27.446 8.725 -81.958 1.00 93.62 126 SER A N 1
ATOM 937 C CA . SER A 1 126 ? 28.876 8.617 -82.284 1.00 93.62 126 SER A CA 1
ATOM 938 C C . SER A 1 126 ? 29.331 7.179 -82.573 1.00 93.62 126 SER A C 1
ATOM 940 O O . SER A 1 126 ? 30.528 6.929 -82.704 1.00 93.62 126 SER A O 1
ATOM 942 N N . LEU A 1 127 ? 28.390 6.229 -82.682 1.00 93.12 127 LEU A N 1
ATOM 943 C CA . LEU A 1 127 ? 28.622 4.794 -82.888 1.00 93.12 127 LEU A CA 1
ATOM 944 C C . LEU A 1 127 ? 29.421 4.120 -81.760 1.00 93.12 127 LEU A C 1
ATOM 946 O O . LEU A 1 127 ? 29.902 2.995 -81.934 1.00 93.12 127 LEU A O 1
ATOM 950 N N . GLN A 1 128 ? 29.533 4.776 -80.605 1.00 95.44 128 GLN A N 1
ATOM 951 C CA . GLN A 1 128 ? 30.206 4.245 -79.425 1.00 95.44 128 GLN A CA 1
ATOM 952 C C . GLN A 1 128 ? 29.248 3.350 -78.634 1.00 95.44 128 GLN A C 1
ATOM 954 O O . GLN A 1 128 ? 28.079 3.689 -78.454 1.00 95.44 128 GLN A O 1
ATOM 959 N N . ASP A 1 129 ? 29.738 2.191 -78.185 1.00 97.31 129 ASP A N 1
ATOM 960 C CA . ASP A 1 129 ? 28.987 1.286 -77.308 1.00 97.31 129 ASP A CA 1
ATOM 961 C C . ASP A 1 129 ? 28.921 1.890 -75.899 1.00 97.31 129 ASP A C 1
ATOM 963 O O . ASP A 1 129 ? 29.952 2.098 -75.250 1.00 97.31 129 ASP A O 1
ATOM 967 N N . LEU A 1 130 ? 27.701 2.170 -75.437 1.00 97.81 130 LEU A N 1
ATOM 968 C CA . LEU A 1 130 ? 27.450 2.811 -74.147 1.00 97.81 130 LEU A CA 1
ATOM 969 C C . LEU A 1 130 ? 27.982 1.972 -72.977 1.00 97.81 130 LEU A C 1
ATOM 971 O O . LEU A 1 130 ? 28.499 2.522 -72.006 1.00 97.81 130 LEU A O 1
ATOM 975 N N . ALA A 1 131 ? 27.899 0.642 -73.072 1.00 97.94 131 ALA A N 1
ATOM 976 C CA . ALA A 1 131 ? 28.351 -0.247 -72.008 1.00 97.94 131 ALA A CA 1
ATOM 977 C C . ALA A 1 131 ? 29.881 -0.237 -71.870 1.00 97.94 131 ALA A C 1
ATOM 979 O O . ALA A 1 131 ? 30.403 -0.197 -70.755 1.00 97.94 131 ALA A O 1
ATOM 980 N N . ILE A 1 132 ? 30.607 -0.204 -72.994 1.00 97.88 132 ILE A N 1
ATOM 981 C CA . ILE A 1 132 ? 32.077 -0.110 -73.004 1.00 97.88 132 ILE A CA 1
ATOM 982 C C . ILE A 1 132 ? 32.539 1.215 -72.395 1.00 97.88 132 ILE A C 1
ATOM 984 O O . ILE A 1 132 ? 33.484 1.238 -71.604 1.00 97.88 132 ILE A O 1
ATOM 988 N N . GLU A 1 133 ? 31.867 2.315 -72.727 1.00 97.88 133 GLU A N 1
ATOM 989 C CA . GLU A 1 133 ? 32.234 3.637 -72.225 1.00 97.88 133 GLU A CA 1
ATOM 990 C C . GLU A 1 133 ? 32.074 3.731 -70.699 1.00 97.88 133 GLU A C 1
ATOM 992 O O . GLU A 1 133 ? 32.992 4.176 -70.000 1.00 97.88 133 GLU A O 1
ATOM 997 N N . LEU A 1 134 ? 30.963 3.220 -70.158 1.00 97.75 134 LEU A N 1
ATOM 998 C CA . LEU A 1 134 ? 30.752 3.134 -68.711 1.00 97.75 134 LEU A CA 1
ATOM 999 C C . LEU A 1 134 ? 31.769 2.235 -68.003 1.00 97.75 134 LEU A C 1
ATOM 1001 O O . LEU A 1 134 ? 32.245 2.583 -66.919 1.00 97.75 134 LEU A O 1
ATOM 1005 N N . LEU A 1 135 ? 32.105 1.086 -68.602 1.00 97.94 135 LEU A N 1
ATOM 1006 C CA . LEU A 1 135 ? 33.125 0.179 -68.074 1.00 97.94 135 LEU A CA 1
ATOM 1007 C C . LEU A 1 135 ? 34.485 0.867 -68.007 1.00 97.94 135 LEU A C 1
ATOM 1009 O O . LEU A 1 135 ? 35.163 0.778 -66.988 1.00 97.94 135 LEU A O 1
ATOM 1013 N N . SER A 1 136 ? 34.855 1.597 -69.062 1.00 97.56 136 SER A N 1
ATOM 1014 C CA . SER A 1 136 ? 36.132 2.312 -69.141 1.00 97.56 136 SER A CA 1
ATOM 1015 C C . SER A 1 136 ? 36.245 3.484 -68.161 1.00 97.56 136 SER A C 1
ATOM 1017 O O . SER A 1 136 ? 37.351 3.843 -67.754 1.00 97.56 136 SER A O 1
ATOM 1019 N N . SER A 1 137 ? 35.101 4.035 -67.747 1.00 97.19 137 SER A N 1
ATOM 1020 C CA . SER A 1 137 ? 35.001 5.083 -66.726 1.00 97.19 137 SER A CA 1
ATOM 1021 C C . SER A 1 137 ? 34.977 4.523 -65.293 1.00 97.19 137 SER A C 1
ATOM 1023 O O . SER A 1 137 ? 35.108 5.279 -64.335 1.00 97.19 137 SER A O 1
ATOM 1025 N N . GLY A 1 138 ? 34.826 3.203 -65.122 1.00 96.50 138 GLY A N 1
ATOM 1026 C CA . GLY A 1 138 ? 34.834 2.541 -63.814 1.00 96.50 138 GLY A CA 1
ATOM 1027 C C . GLY A 1 138 ? 33.545 2.691 -63.006 1.00 96.50 138 GLY A C 1
ATOM 1028 O O . GLY A 1 138 ? 33.582 2.503 -61.792 1.00 96.50 138 GLY A O 1
ATOM 1029 N N . TYR A 1 139 ? 32.421 3.034 -63.643 1.00 96.31 139 TYR A N 1
ATOM 1030 C CA . TYR A 1 139 ? 31.121 3.196 -62.971 1.00 96.31 139 TYR A CA 1
ATOM 1031 C C . TYR A 1 139 ? 30.344 1.886 -62.815 1.00 96.31 139 TYR A C 1
ATOM 1033 O O . TYR A 1 139 ? 29.573 1.707 -61.874 1.00 96.31 139 TYR A O 1
ATOM 1041 N N . VAL A 1 140 ? 30.555 0.957 -63.742 1.00 96.94 140 VAL A N 1
ATOM 1042 C CA . VAL A 1 140 ? 29.916 -0.361 -63.776 1.00 96.94 140 VAL A CA 1
ATOM 1043 C C . VAL A 1 140 ? 30.987 -1.441 -63.872 1.00 96.94 140 VAL A C 1
ATOM 1045 O O . VAL A 1 140 ? 32.146 -1.161 -64.181 1.00 96.94 140 VAL A O 1
ATOM 1048 N N . ILE A 1 141 ? 30.605 -2.686 -63.602 1.00 97.12 141 ILE A N 1
ATOM 1049 C CA . ILE A 1 141 ? 31.491 -3.851 -63.715 1.00 97.12 141 ILE A CA 1
ATOM 1050 C C . ILE A 1 141 ? 30.931 -4.840 -64.739 1.00 97.12 141 ILE A C 1
ATOM 1052 O O . ILE A 1 141 ? 29.719 -4.903 -64.960 1.00 97.12 141 ILE A O 1
ATOM 1056 N N . VAL A 1 142 ? 31.809 -5.626 -65.364 1.00 97.62 142 VAL A N 1
ATOM 1057 C CA . VAL A 1 142 ? 31.415 -6.622 -66.366 1.00 97.62 142 VAL A CA 1
ATOM 1058 C C . VAL A 1 142 ? 30.537 -7.691 -65.720 1.00 97.62 142 VAL A C 1
ATOM 1060 O O . VAL A 1 142 ? 30.895 -8.296 -64.700 1.00 97.62 142 VAL A O 1
ATOM 1063 N N . ASP A 1 143 ? 29.391 -7.971 -66.341 1.00 97.38 143 ASP A N 1
ATOM 1064 C CA . ASP A 1 143 ? 28.601 -9.147 -66.004 1.00 97.38 143 ASP A CA 1
ATOM 1065 C C . ASP A 1 143 ? 29.162 -10.368 -66.740 1.00 97.38 143 ASP A C 1
ATOM 1067 O O . ASP A 1 143 ? 28.807 -10.677 -67.882 1.00 97.38 143 ASP A O 1
ATOM 1071 N N . ARG A 1 144 ? 30.069 -11.078 -66.061 1.00 95.19 144 ARG A N 1
ATOM 1072 C CA . ARG A 1 144 ? 30.719 -12.287 -66.589 1.00 95.19 144 ARG A CA 1
ATOM 1073 C C . ARG A 1 144 ? 29.732 -13.393 -66.950 1.00 95.19 144 ARG A C 1
ATOM 1075 O O . ARG A 1 144 ? 30.068 -14.230 -67.773 1.00 95.19 144 ARG A O 1
ATOM 1082 N N . ARG A 1 145 ? 28.527 -13.411 -66.364 1.00 94.50 145 ARG A N 1
ATOM 1083 C CA . ARG A 1 145 ? 27.516 -14.429 -66.692 1.00 94.50 145 ARG A CA 1
ATOM 1084 C C . ARG A 1 145 ? 26.949 -14.222 -68.091 1.00 94.50 145 ARG A C 1
ATOM 1086 O O . ARG A 1 145 ? 26.732 -15.192 -68.801 1.00 94.50 145 ARG A O 1
ATOM 1093 N N . GLN A 1 146 ? 26.745 -12.965 -68.479 1.00 93.81 146 GLN A N 1
ATOM 1094 C CA . GLN A 1 146 ? 26.206 -12.612 -69.792 1.00 93.81 146 GLN A CA 1
ATOM 1095 C C . GLN A 1 146 ? 27.290 -12.611 -70.870 1.00 93.81 146 GLN A C 1
ATOM 1097 O O . GLN A 1 146 ? 27.044 -13.021 -71.997 1.00 93.81 146 GLN A O 1
ATOM 1102 N N . THR A 1 147 ? 28.496 -12.161 -70.526 1.00 94.75 147 THR A N 1
ATOM 1103 C CA . THR A 1 147 ? 29.588 -11.988 -71.496 1.00 94.75 147 THR A CA 1
ATOM 1104 C C . THR A 1 147 ? 30.362 -13.270 -71.801 1.00 94.75 147 THR A C 1
ATOM 1106 O O . THR A 1 147 ? 31.077 -13.302 -72.805 1.00 94.75 147 THR A O 1
ATOM 1109 N N . TYR A 1 148 ? 30.219 -14.332 -71.002 1.00 93.25 148 TYR A N 1
ATOM 1110 C CA . TYR A 1 148 ? 30.925 -15.600 -71.211 1.00 93.25 148 TYR A CA 1
ATOM 1111 C C . TYR A 1 148 ? 30.666 -16.178 -72.613 1.00 93.25 148 TYR A C 1
ATOM 1113 O O . TYR A 1 148 ? 29.523 -16.273 -73.050 1.00 93.25 148 TYR A O 1
ATOM 1121 N N . ASN A 1 149 ? 31.734 -16.553 -73.328 1.00 92.69 149 ASN A N 1
ATOM 1122 C CA . ASN A 1 149 ? 31.711 -17.037 -74.721 1.00 92.69 149 ASN A CA 1
ATOM 1123 C C . ASN A 1 149 ? 31.116 -16.073 -75.766 1.00 92.69 149 ASN A C 1
ATOM 1125 O O . ASN A 1 149 ? 30.882 -16.467 -76.909 1.00 92.69 149 ASN A O 1
ATOM 1129 N N . SER A 1 150 ? 30.897 -14.806 -75.417 1.00 94.50 150 SER A N 1
ATOM 1130 C CA . SER A 1 150 ? 30.498 -13.793 -76.391 1.00 94.50 150 SER A CA 1
ATOM 1131 C C . SER A 1 150 ? 31.711 -13.199 -77.110 1.00 94.50 150 SER A C 1
ATOM 1133 O O . SER A 1 150 ? 32.801 -13.092 -76.548 1.00 94.50 150 SER A O 1
ATOM 1135 N N . ILE A 1 151 ? 31.498 -12.697 -78.328 1.00 95.94 151 ILE A N 1
ATOM 1136 C CA . ILE A 1 151 ? 32.513 -11.926 -79.066 1.00 95.94 151 ILE A CA 1
ATOM 1137 C C . ILE A 1 151 ? 32.877 -10.595 -78.383 1.00 95.94 151 ILE A C 1
ATOM 1139 O O . ILE A 1 151 ? 33.887 -9.985 -78.720 1.00 95.94 151 ILE A O 1
ATOM 1143 N N . PHE A 1 152 ? 32.057 -10.133 -77.434 1.00 95.81 152 PHE A N 1
ATOM 1144 C CA . PHE A 1 152 ? 32.244 -8.866 -76.724 1.00 95.81 152 PHE A CA 1
ATOM 1145 C C . PHE A 1 152 ? 33.055 -9.018 -75.432 1.00 95.81 152 PHE A C 1
ATOM 1147 O O . PHE A 1 152 ? 33.512 -8.012 -74.892 1.00 95.81 152 PHE A O 1
ATOM 1154 N N . ALA A 1 153 ? 33.272 -10.254 -74.961 1.00 95.62 153 ALA A N 1
ATOM 1155 C CA . ALA A 1 153 ? 33.935 -10.544 -73.691 1.00 95.62 153 ALA A CA 1
ATOM 1156 C C . ALA A 1 153 ? 35.277 -9.812 -73.562 1.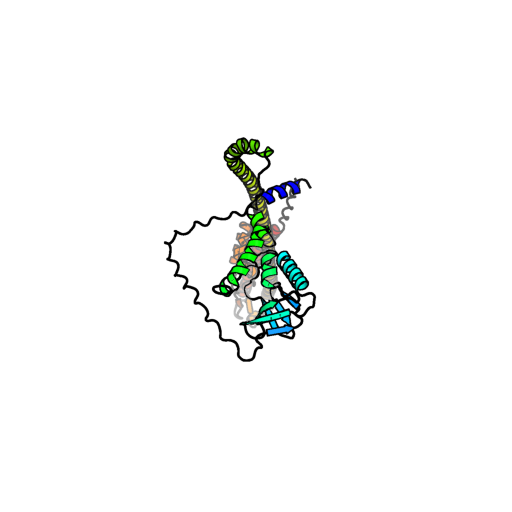00 95.62 153 ALA A C 1
ATOM 1158 O O . ALA A 1 153 ? 35.497 -9.064 -72.612 1.00 95.62 153 ALA A O 1
ATOM 1159 N N . THR A 1 154 ? 36.139 -9.948 -74.572 1.00 97.06 154 THR A N 1
ATOM 1160 C CA . THR A 1 154 ? 37.492 -9.383 -74.551 1.00 97.06 154 THR A CA 1
ATOM 1161 C C . THR A 1 154 ? 37.486 -7.854 -74.519 1.00 97.06 154 THR A C 1
ATOM 1163 O O . THR A 1 154 ? 38.270 -7.254 -73.789 1.00 97.06 154 THR A O 1
ATOM 1166 N N . ALA A 1 155 ? 36.589 -7.206 -75.268 1.00 97.31 155 ALA A N 1
ATOM 1167 C CA . ALA A 1 155 ? 36.494 -5.746 -75.288 1.00 97.31 155 ALA A CA 1
ATOM 1168 C C . ALA A 1 155 ? 35.993 -5.188 -73.944 1.00 97.31 155 ALA A C 1
ATOM 1170 O O . ALA A 1 155 ? 36.498 -4.175 -73.460 1.00 97.31 155 ALA A O 1
ATOM 1171 N N . TYR A 1 156 ? 35.035 -5.875 -73.317 1.00 98.00 156 TYR A N 1
ATOM 1172 C CA . TYR A 1 156 ? 34.458 -5.477 -72.032 1.00 98.00 156 TYR A CA 1
ATOM 1173 C C . TYR A 1 156 ? 35.478 -5.651 -70.897 1.00 98.00 156 TYR A C 1
ATOM 1175 O O . TYR A 1 156 ? 35.627 -4.769 -70.051 1.00 98.00 156 TYR A O 1
ATOM 1183 N N . GLU A 1 157 ? 36.242 -6.747 -70.913 1.00 97.44 157 GLU A N 1
ATOM 1184 C CA . GLU A 1 157 ? 37.334 -6.982 -69.964 1.00 97.44 157 GLU A CA 1
ATOM 1185 C C . GLU A 1 157 ? 38.447 -5.936 -70.091 1.00 97.44 157 GLU A C 1
ATOM 1187 O O . GLU A 1 157 ? 38.886 -5.391 -69.079 1.00 97.44 157 GLU A O 1
ATOM 1192 N N . GLN A 1 158 ? 38.860 -5.592 -71.315 1.00 97.88 158 GLN A N 1
ATOM 1193 C CA . GLN A 1 158 ? 39.859 -4.543 -71.547 1.00 97.88 158 GLN A CA 1
ATOM 1194 C C . GLN A 1 158 ? 39.384 -3.167 -71.059 1.00 97.88 158 GLN A C 1
ATOM 1196 O O . GLN A 1 158 ? 40.168 -2.418 -70.474 1.00 97.88 158 GLN A O 1
ATOM 1201 N N . ALA A 1 159 ? 38.105 -2.835 -71.257 1.00 97.94 159 ALA A N 1
ATOM 1202 C CA . ALA A 1 159 ? 37.528 -1.587 -70.766 1.00 97.94 159 ALA A CA 1
ATOM 1203 C C . ALA A 1 159 ? 37.534 -1.522 -69.230 1.00 97.94 159 ALA A C 1
ATOM 1205 O O . ALA A 1 159 ? 37.978 -0.525 -68.661 1.00 97.94 159 ALA A O 1
ATOM 1206 N N . GLN A 1 160 ? 37.123 -2.599 -68.552 1.00 97.31 160 GLN A N 1
ATOM 1207 C CA . GLN A 1 160 ? 37.173 -2.663 -67.089 1.00 97.31 160 GLN A CA 1
ATOM 1208 C C . GLN A 1 160 ? 38.614 -2.604 -66.561 1.00 97.31 160 GLN A C 1
ATOM 1210 O O . GLN A 1 160 ? 38.878 -1.937 -65.560 1.00 97.31 160 GLN A O 1
ATOM 1215 N N . GLU A 1 161 ? 39.554 -3.278 -67.226 1.00 97.44 161 GLU A N 1
ATOM 1216 C CA . GLU A 1 161 ? 40.964 -3.259 -66.838 1.00 97.44 161 GLU A CA 1
ATOM 1217 C C . GLU A 1 161 ? 41.564 -1.857 -66.962 1.00 97.44 161 GLU A C 1
ATOM 1219 O O . GLU A 1 161 ? 42.270 -1.402 -66.063 1.00 97.44 161 GLU A O 1
ATOM 1224 N N . LYS A 1 162 ? 41.213 -1.122 -68.024 1.00 97.62 162 LYS A N 1
ATOM 1225 C CA . LYS A 1 162 ? 41.604 0.282 -68.187 1.00 97.62 162 LYS A CA 1
ATOM 1226 C C . LYS A 1 162 ? 41.123 1.143 -67.016 1.00 97.62 162 LYS A C 1
ATOM 1228 O O . LYS A 1 162 ? 41.911 1.932 -66.500 1.00 97.62 162 LYS A O 1
ATOM 1233 N N . ALA A 1 163 ? 39.876 0.967 -66.571 1.00 97.19 163 ALA A N 1
ATOM 1234 C CA . ALA A 1 163 ? 39.340 1.679 -65.409 1.00 97.19 163 ALA A CA 1
ATOM 1235 C C . ALA A 1 163 ? 40.042 1.295 -64.098 1.00 97.19 163 ALA A C 1
ATOM 1237 O O . ALA A 1 163 ? 40.259 2.143 -63.232 1.00 97.19 163 ALA A O 1
ATOM 1238 N N . ARG A 1 164 ? 40.419 0.019 -63.951 1.00 96.06 164 ARG A N 1
ATOM 1239 C CA . ARG A 1 164 ? 41.161 -0.472 -62.786 1.00 96.06 164 ARG A CA 1
ATOM 1240 C C . ARG A 1 164 ? 42.549 0.156 -62.705 1.00 96.06 164 ARG A C 1
ATOM 1242 O O . ARG A 1 164 ? 42.924 0.664 -61.652 1.00 96.06 164 ARG A O 1
ATOM 1249 N N . LEU A 1 165 ? 43.287 0.163 -63.816 1.00 96.19 165 LEU A N 1
ATOM 1250 C CA . LEU A 1 165 ? 44.634 0.734 -63.888 1.00 96.19 165 LEU A CA 1
ATOM 1251 C C . LEU A 1 165 ? 44.637 2.250 -63.661 1.00 96.19 165 LEU A C 1
ATOM 1253 O O . LEU A 1 165 ? 45.538 2.765 -63.005 1.00 96.19 165 LEU A O 1
ATOM 1257 N N . SER A 1 166 ? 43.619 2.964 -64.148 1.00 96.12 166 SER A N 1
ATOM 1258 C CA . SER A 1 166 ? 43.470 4.404 -63.907 1.00 96.12 166 SER A CA 1
ATOM 1259 C C . SER A 1 166 ? 42.885 4.745 -62.533 1.00 96.12 166 SER A C 1
ATOM 1261 O O . SER A 1 166 ? 42.766 5.924 -62.205 1.00 96.12 166 SER A O 1
ATOM 1263 N N . SER A 1 167 ? 42.525 3.742 -61.721 1.00 94.12 167 SER A N 1
ATOM 1264 C CA . SER A 1 167 ? 41.798 3.921 -60.457 1.00 94.12 167 SER A CA 1
ATOM 1265 C C . SER A 1 167 ? 40.518 4.759 -60.610 1.00 94.12 167 SER A C 1
ATOM 1267 O O . SER A 1 167 ? 40.158 5.512 -59.708 1.00 94.12 167 SER A O 1
ATOM 1269 N N . ALA A 1 168 ? 39.829 4.653 -61.750 1.00 94.25 168 ALA A N 1
ATOM 1270 C CA . ALA A 1 168 ? 38.614 5.414 -62.031 1.00 94.25 168 ALA A CA 1
ATOM 1271 C C . ALA A 1 168 ? 37.377 4.813 -61.337 1.00 94.25 168 ALA A C 1
ATOM 1273 O O . ALA A 1 168 ? 37.284 3.600 -61.129 1.00 94.25 168 ALA A O 1
ATOM 1274 N N . GLY A 1 169 ? 36.415 5.670 -60.981 1.00 92.06 169 GLY A N 1
ATOM 1275 C CA . GLY A 1 169 ? 35.135 5.272 -60.387 1.00 92.06 169 GLY A CA 1
ATOM 1276 C C . GLY A 1 169 ? 35.293 4.407 -59.131 1.00 92.06 169 GLY A C 1
ATOM 1277 O O . GLY A 1 169 ? 35.974 4.799 -58.178 1.00 92.06 169 GLY A O 1
ATOM 1278 N N . VAL A 1 170 ? 34.690 3.214 -59.142 1.00 92.38 170 VAL A N 1
ATOM 1279 C CA . VAL A 1 170 ? 34.688 2.235 -58.031 1.00 92.38 170 VAL A CA 1
ATOM 1280 C C . VAL A 1 170 ? 36.098 1.908 -57.541 1.00 92.38 170 VAL A C 1
ATOM 1282 O O . VAL A 1 170 ? 36.324 1.719 -56.345 1.00 92.38 170 VAL A O 1
ATOM 1285 N N . TRP A 1 171 ? 37.066 1.844 -58.456 1.00 91.25 171 TRP A N 1
ATOM 1286 C CA . TRP A 1 171 ? 38.424 1.398 -58.149 1.00 91.25 171 TRP A CA 1
ATOM 1287 C C . TRP A 1 171 ? 39.182 2.384 -57.251 1.00 91.25 171 TRP A C 1
ATOM 1289 O O . TRP A 1 171 ? 40.055 1.968 -56.490 1.00 91.25 171 TRP A O 1
ATOM 1299 N N . SER A 1 172 ? 38.798 3.666 -57.250 1.00 90.12 172 SER A N 1
ATOM 1300 C CA . SER A 1 172 ? 39.366 4.669 -56.340 1.00 90.12 172 SER A CA 1
ATOM 1301 C C . SER A 1 172 ? 39.073 4.370 -54.860 1.00 90.12 172 SER A C 1
ATOM 1303 O O . SER A 1 172 ? 39.914 4.627 -53.997 1.00 90.12 172 SER A O 1
ATOM 1305 N N . PHE A 1 173 ? 37.914 3.778 -54.556 1.00 85.06 173 PHE A N 1
ATOM 1306 C CA . PHE A 1 173 ? 37.495 3.451 -53.189 1.00 85.06 173 PHE A CA 1
ATOM 1307 C C . PHE A 1 173 ? 38.196 2.202 -52.659 1.00 85.06 173 PHE A C 1
ATOM 1309 O O . PHE A 1 173 ? 38.636 2.175 -51.509 1.00 85.06 173 PHE A O 1
ATOM 1316 N N . VAL A 1 174 ? 38.371 1.195 -53.519 1.00 84.06 174 VAL A N 1
ATOM 1317 C CA . VAL A 1 174 ? 39.088 -0.043 -53.176 1.00 84.06 174 VAL A CA 1
ATOM 1318 C C . VAL A 1 174 ? 40.531 0.262 -52.764 1.00 84.06 174 VAL A C 1
ATOM 1320 O O . VAL A 1 174 ? 41.029 -0.303 -51.792 1.00 84.06 174 VAL A O 1
ATOM 1323 N N . ASN A 1 175 ? 41.185 1.212 -53.437 1.00 81.56 175 ASN A N 1
ATOM 1324 C CA . ASN A 1 175 ? 42.553 1.607 -53.101 1.00 81.56 175 ASN A CA 1
ATOM 1325 C C . ASN A 1 175 ? 42.648 2.369 -51.767 1.00 81.56 175 ASN A C 1
ATOM 1327 O O . ASN A 1 175 ? 43.613 2.175 -51.031 1.00 81.56 175 ASN A O 1
ATOM 1331 N N . LYS A 1 176 ? 41.640 3.177 -51.404 1.00 77.06 176 LYS A N 1
ATOM 1332 C CA . LYS A 1 176 ? 41.606 3.890 -50.111 1.00 77.06 176 LYS A CA 1
ATOM 1333 C C . LYS A 1 176 ? 41.370 2.954 -48.924 1.00 77.06 176 LYS A C 1
ATOM 1335 O O . LYS A 1 176 ? 41.988 3.132 -47.881 1.00 77.06 176 LYS A O 1
ATOM 1340 N N . ALA A 1 177 ? 40.520 1.940 -49.076 1.00 71.25 177 ALA A N 1
ATOM 1341 C CA . ALA A 1 177 ? 40.224 0.991 -47.998 1.00 71.25 177 ALA A CA 1
ATOM 1342 C C . ALA A 1 177 ? 41.436 0.128 -47.594 1.00 71.25 177 ALA A C 1
ATOM 1344 O O . ALA A 1 177 ? 41.546 -0.287 -46.442 1.00 71.25 177 ALA A O 1
ATOM 1345 N N . ASN A 1 178 ? 42.363 -0.116 -48.526 1.00 69.00 178 ASN A N 1
ATOM 1346 C CA . ASN A 1 178 ? 43.543 -0.953 -48.296 1.00 69.00 178 ASN A CA 1
ATOM 1347 C C . ASN A 1 178 ? 44.730 -0.206 -47.660 1.00 69.00 178 ASN A C 1
ATOM 1349 O O . ASN A 1 178 ? 45.716 -0.840 -47.282 1.00 69.00 178 ASN A O 1
ATOM 1353 N N . HIS A 1 179 ? 44.629 1.114 -47.484 1.00 57.69 179 HIS A N 1
ATOM 1354 C CA . HIS A 1 179 ? 45.622 1.921 -46.776 1.00 57.69 179 HIS A CA 1
ATOM 1355 C C . HIS A 1 179 ? 44.974 2.654 -45.592 1.00 57.69 179 HIS A C 1
ATOM 1357 O O . HIS A 1 179 ? 44.660 3.839 -45.700 1.00 57.69 179 HIS A O 1
ATOM 1363 N N . PRO A 1 180 ? 44.764 1.983 -44.442 1.00 55.06 180 PRO A N 1
ATOM 1364 C CA . PRO A 1 180 ? 44.380 2.683 -43.227 1.00 55.06 180 PRO A CA 1
ATOM 1365 C C . PRO A 1 180 ? 45.580 3.509 -42.745 1.00 55.06 180 PRO A C 1
ATOM 1367 O O . PRO A 1 180 ? 46.491 2.983 -42.107 1.00 55.06 180 PRO A O 1
ATOM 1370 N N . GLU A 1 181 ? 45.591 4.807 -43.039 1.00 55.69 181 GLU A N 1
ATOM 1371 C CA . GLU A 1 181 ? 46.509 5.785 -42.441 1.00 55.69 181 GLU A CA 1
ATOM 1372 C C . GLU A 1 181 ? 46.205 5.990 -40.940 1.00 55.69 181 GLU A C 1
ATOM 1374 O O . GLU A 1 181 ? 45.857 7.075 -40.493 1.00 55.69 181 GLU A O 1
ATOM 1379 N N . ASN A 1 182 ? 46.334 4.935 -40.133 1.00 54.59 182 ASN A N 1
ATOM 1380 C CA . ASN A 1 182 ? 46.234 4.987 -38.674 1.00 54.59 182 ASN A CA 1
ATOM 1381 C C . ASN A 1 182 ? 47.596 4.669 -38.041 1.00 54.59 182 ASN A C 1
ATOM 1383 O O . ASN A 1 182 ? 47.758 3.692 -37.310 1.00 54.59 182 ASN A O 1
ATOM 1387 N N . GLY A 1 183 ? 48.599 5.501 -38.323 1.00 51.84 183 GLY A N 1
ATOM 1388 C CA . GLY A 1 183 ? 49.822 5.558 -37.525 1.00 51.84 183 GLY A CA 1
ATOM 1389 C C . GLY A 1 183 ? 49.615 6.511 -36.351 1.00 51.84 183 GLY A C 1
ATOM 1390 O O . GLY A 1 183 ? 49.493 7.717 -36.559 1.00 51.84 183 GLY A O 1
ATOM 1391 N N . LEU A 1 184 ? 49.554 5.988 -35.120 1.00 58.25 184 LEU A N 1
ATOM 1392 C CA . LEU A 1 184 ? 49.510 6.821 -33.913 1.00 58.25 184 LEU A CA 1
ATOM 1393 C C . LEU A 1 184 ? 50.709 7.792 -33.889 1.00 58.25 184 LEU A C 1
ATOM 1395 O O . LEU A 1 184 ? 51.822 7.395 -34.247 1.00 58.25 184 LEU A O 1
ATOM 1399 N N . PRO A 1 185 ? 50.522 9.043 -33.434 1.00 60.41 185 PRO A N 1
ATOM 1400 C CA . PRO A 1 185 ? 51.593 10.028 -33.393 1.00 60.41 185 PRO A CA 1
ATOM 1401 C C . PRO A 1 185 ? 52.782 9.559 -32.542 1.00 60.41 185 PRO A C 1
ATOM 1403 O O . PRO A 1 185 ? 52.610 9.102 -31.410 1.00 60.41 185 PRO A O 1
ATOM 1406 N N . ALA A 1 186 ? 54.003 9.751 -33.047 1.00 58.72 186 ALA A N 1
ATOM 1407 C CA . ALA A 1 186 ? 55.246 9.318 -32.397 1.00 58.72 186 ALA A CA 1
ATOM 1408 C C . ALA A 1 186 ? 55.436 9.848 -30.956 1.00 58.72 186 ALA A C 1
ATOM 1410 O O . ALA A 1 186 ? 56.154 9.244 -30.163 1.00 58.72 186 ALA A O 1
ATOM 1411 N N . TRP A 1 187 ? 54.759 10.938 -30.578 1.00 71.50 187 TRP A N 1
ATOM 1412 C CA . TRP A 1 187 ? 54.859 11.535 -29.242 1.00 71.50 187 TRP A CA 1
ATOM 1413 C C . TRP A 1 187 ? 54.209 10.706 -28.119 1.00 71.50 187 TRP A C 1
ATOM 1415 O O . TRP A 1 187 ? 54.511 10.935 -26.950 1.00 71.50 187 TRP A O 1
ATOM 1425 N N . MET A 1 188 ? 53.349 9.730 -28.435 1.00 65.44 188 MET A N 1
ATOM 1426 C CA . MET A 1 188 ? 52.671 8.906 -27.421 1.00 65.44 188 MET A CA 1
ATOM 1427 C C . MET A 1 188 ? 53.433 7.631 -27.016 1.00 65.44 188 MET A C 1
ATOM 1429 O O . MET A 1 188 ? 53.102 7.030 -25.994 1.00 65.44 188 MET A O 1
ATOM 1433 N N . GLN A 1 189 ? 54.470 7.217 -27.754 1.00 65.31 189 GLN A N 1
ATOM 1434 C CA . GLN A 1 189 ? 55.190 5.962 -27.484 1.00 65.31 189 GLN A CA 1
ATOM 1435 C C . GLN A 1 189 ? 55.819 5.819 -26.075 1.00 65.31 189 GLN A C 1
ATOM 1437 O O . GLN A 1 189 ? 55.713 4.725 -25.516 1.00 65.31 189 GLN A O 1
ATOM 1442 N N . PRO A 1 190 ? 56.430 6.847 -25.442 1.00 69.31 190 PRO A N 1
ATOM 1443 C CA . PRO A 1 190 ? 57.103 6.662 -24.148 1.00 69.31 190 PRO A CA 1
ATOM 1444 C C . PRO A 1 190 ? 56.140 6.547 -22.955 1.00 69.31 190 PRO A C 1
ATOM 1446 O O . PRO A 1 190 ? 56.495 5.976 -21.927 1.00 69.31 190 PRO A O 1
ATOM 1449 N N . TYR A 1 191 ? 54.908 7.046 -23.076 1.00 68.94 191 TYR A N 1
ATOM 1450 C CA . TYR A 1 191 ? 53.908 6.935 -22.009 1.00 68.94 191 TYR A CA 1
ATOM 1451 C C . TYR A 1 191 ? 53.313 5.526 -21.925 1.00 68.94 191 TYR A C 1
ATOM 1453 O O . TYR A 1 191 ? 53.011 5.041 -20.835 1.00 68.94 191 TYR A O 1
ATOM 1461 N N . VAL A 1 192 ? 53.195 4.837 -23.062 1.00 69.25 192 VAL A N 1
ATOM 1462 C CA . VAL A 1 192 ? 52.612 3.491 -23.130 1.00 69.25 192 VAL A CA 1
ATOM 1463 C C . VAL A 1 192 ? 53.541 2.437 -22.515 1.00 69.25 192 VAL A C 1
ATOM 1465 O O . VAL A 1 192 ? 53.055 1.490 -21.908 1.00 69.25 192 VAL A O 1
ATOM 1468 N N . SER A 1 193 ? 54.865 2.597 -22.592 1.00 72.06 193 SER A N 1
ATOM 1469 C CA . SER A 1 193 ? 55.809 1.587 -22.087 1.00 72.06 193 SER A CA 1
ATOM 1470 C C . SER A 1 193 ? 55.927 1.545 -20.557 1.00 72.06 193 SER A C 1
ATOM 1472 O O . SER A 1 193 ? 56.130 0.470 -19.997 1.00 72.06 193 SER A O 1
ATOM 1474 N N . VAL A 1 194 ? 55.771 2.682 -19.869 1.00 75.31 194 VAL A N 1
ATOM 1475 C CA . VAL A 1 194 ? 55.957 2.772 -18.405 1.00 75.31 194 VAL A CA 1
ATOM 1476 C C . VAL A 1 194 ? 54.632 2.740 -17.641 1.00 75.31 194 VAL A C 1
ATOM 1478 O O . VAL A 1 194 ? 54.531 2.096 -16.598 1.00 75.31 194 VAL A O 1
ATOM 1481 N N . VAL A 1 195 ? 53.594 3.412 -18.146 1.00 73.00 195 VAL A N 1
ATOM 1482 C CA . VAL A 1 195 ? 52.320 3.559 -17.419 1.00 73.00 195 VAL A CA 1
ATOM 1483 C C . VAL A 1 195 ? 51.463 2.294 -17.514 1.00 73.00 195 VAL A C 1
ATOM 1485 O O . VAL A 1 195 ? 50.774 1.946 -16.556 1.00 73.00 195 VAL A O 1
ATOM 1488 N N . LEU A 1 196 ? 51.536 1.568 -18.632 1.00 76.88 196 LEU A N 1
ATOM 1489 C CA . LEU A 1 196 ? 50.720 0.379 -18.882 1.00 76.88 196 LEU A CA 1
ATOM 1490 C C . LEU A 1 196 ? 50.924 -0.759 -17.855 1.00 76.88 196 LEU A C 1
ATOM 1492 O O . LEU A 1 196 ? 49.915 -1.251 -17.349 1.00 76.88 196 LEU A O 1
ATOM 1496 N N . PRO A 1 197 ? 52.155 -1.174 -17.476 1.00 77.06 197 PRO A N 1
ATOM 1497 C CA . PRO A 1 197 ? 52.333 -2.242 -16.486 1.00 77.06 197 PRO A CA 1
ATOM 1498 C C . PRO A 1 197 ? 51.881 -1.836 -15.074 1.00 77.06 197 PRO A C 1
ATOM 1500 O O . PRO A 1 197 ? 51.292 -2.648 -14.362 1.00 77.06 197 PRO A O 1
ATOM 1503 N N . ILE A 1 198 ? 52.085 -0.574 -14.675 1.00 79.31 198 ILE A N 1
ATOM 1504 C CA . ILE A 1 198 ? 51.633 -0.061 -13.369 1.00 79.31 198 ILE A CA 1
ATOM 1505 C C . ILE A 1 198 ? 50.101 -0.002 -13.324 1.00 79.31 198 ILE A C 1
ATOM 1507 O O . ILE A 1 198 ? 49.495 -0.421 -12.338 1.00 79.31 198 ILE A O 1
ATOM 1511 N N . ALA A 1 199 ? 49.468 0.462 -14.404 1.00 79.06 199 ALA A N 1
ATOM 1512 C CA . ALA A 1 199 ? 48.014 0.496 -14.526 1.00 79.06 199 ALA A CA 1
ATOM 1513 C C . ALA A 1 199 ? 47.393 -0.913 -14.500 1.00 79.06 199 ALA A C 1
ATOM 1515 O O . ALA A 1 199 ? 46.334 -1.093 -13.902 1.00 79.06 199 ALA A O 1
ATOM 1516 N N . LEU A 1 200 ? 48.064 -1.916 -15.077 1.00 82.94 200 LEU A N 1
ATOM 1517 C CA . LEU A 1 200 ? 47.611 -3.312 -15.066 1.00 82.94 200 LEU A CA 1
ATOM 1518 C C . LEU A 1 200 ? 47.625 -3.939 -13.665 1.00 82.94 200 LEU A C 1
ATOM 1520 O O . LEU A 1 200 ? 46.723 -4.707 -13.341 1.00 82.94 200 LEU A O 1
ATOM 1524 N N . ILE A 1 201 ? 48.616 -3.603 -12.833 1.00 83.50 201 ILE A N 1
ATOM 1525 C CA . ILE A 1 201 ? 48.744 -4.162 -11.479 1.00 83.50 201 ILE A CA 1
ATOM 1526 C C . ILE A 1 201 ? 47.900 -3.374 -10.474 1.00 83.50 201 ILE A C 1
ATOM 1528 O O . ILE A 1 201 ? 47.142 -3.968 -9.717 1.00 83.50 201 ILE A O 1
ATOM 1532 N N . VAL A 1 202 ? 48.008 -2.042 -10.450 1.00 85.56 202 VAL A N 1
ATOM 1533 C CA . VAL A 1 202 ? 47.367 -1.196 -9.423 1.00 85.56 202 VAL A CA 1
ATOM 1534 C C . VAL A 1 202 ? 45.910 -0.879 -9.766 1.00 85.56 202 VAL A C 1
ATOM 1536 O O . VAL A 1 202 ? 45.081 -0.735 -8.866 1.00 85.56 202 VAL A O 1
ATOM 1539 N N . GLY A 1 203 ? 45.574 -0.805 -11.057 1.00 87.19 203 GLY A N 1
ATOM 1540 C CA . GLY A 1 203 ? 44.240 -0.445 -11.540 1.00 87.19 203 GLY A CA 1
ATOM 1541 C C . GLY A 1 203 ? 43.112 -1.305 -10.956 1.00 87.19 203 GLY A C 1
ATOM 1542 O O . GLY A 1 203 ? 42.170 -0.734 -10.401 1.00 87.19 203 GLY A O 1
ATOM 1543 N N . PRO A 1 204 ? 43.198 -2.650 -10.995 1.00 89.00 204 PRO A N 1
ATOM 1544 C CA . PRO A 1 204 ? 42.156 -3.519 -10.447 1.00 89.00 204 PRO A CA 1
ATOM 1545 C C . PRO A 1 204 ? 41.920 -3.310 -8.945 1.00 89.00 204 PRO A C 1
ATOM 1547 O O . PRO A 1 204 ? 40.773 -3.200 -8.511 1.00 89.00 204 PRO A O 1
ATOM 1550 N N . PHE A 1 205 ? 42.987 -3.187 -8.148 1.00 90.38 205 PHE A N 1
ATOM 1551 C CA . PHE A 1 205 ? 42.867 -2.974 -6.702 1.00 90.38 205 PHE A CA 1
ATOM 1552 C C . PHE A 1 205 ? 42.306 -1.590 -6.366 1.00 90.38 205 PHE A C 1
ATOM 1554 O O . PHE A 1 205 ? 41.443 -1.475 -5.497 1.00 90.38 205 PHE A O 1
ATOM 1561 N N . GLY A 1 206 ? 42.740 -0.546 -7.081 1.00 90.38 206 GLY A N 1
ATOM 1562 C CA . GLY A 1 206 ? 42.199 0.805 -6.919 1.00 90.38 206 GLY A CA 1
ATOM 1563 C C . GLY A 1 206 ? 40.710 0.881 -7.266 1.00 90.38 206 GLY A C 1
ATOM 1564 O O . GLY A 1 206 ? 39.932 1.480 -6.522 1.00 90.38 206 GLY A O 1
ATOM 1565 N N . GLY A 1 207 ? 40.298 0.214 -8.349 1.00 90.31 207 GLY A N 1
ATOM 1566 C CA . GLY A 1 207 ? 38.895 0.109 -8.747 1.00 90.31 207 GLY A CA 1
ATOM 1567 C C . GLY A 1 207 ? 38.038 -0.600 -7.696 1.00 90.31 207 GLY A C 1
ATOM 1568 O O . GLY A 1 207 ? 36.996 -0.077 -7.301 1.00 90.31 207 GLY A O 1
ATOM 1569 N N . LEU A 1 208 ? 38.496 -1.746 -7.183 1.00 94.19 208 LEU A N 1
ATOM 1570 C CA . LEU A 1 208 ? 37.783 -2.485 -6.134 1.00 94.19 208 LEU A CA 1
ATOM 1571 C C . LEU A 1 208 ? 37.658 -1.682 -4.835 1.00 94.19 208 LEU A C 1
ATOM 1573 O O . LEU A 1 208 ? 36.588 -1.670 -4.227 1.00 94.19 208 LEU A O 1
ATOM 1577 N N . LEU A 1 209 ? 38.713 -0.973 -4.427 1.00 95.12 209 LEU A N 1
ATOM 1578 C CA . LEU A 1 209 ? 38.689 -0.142 -3.224 1.00 95.12 209 LEU A CA 1
ATOM 1579 C C . LEU A 1 209 ? 37.681 1.007 -3.364 1.00 95.12 209 LEU A C 1
ATOM 1581 O O . LEU A 1 209 ? 36.885 1.242 -2.452 1.00 95.12 209 LEU A O 1
ATOM 1585 N N . LEU A 1 210 ? 37.658 1.677 -4.520 1.00 93.56 210 LEU A N 1
ATOM 1586 C CA . LEU A 1 210 ? 36.684 2.730 -4.809 1.00 93.56 210 LEU A CA 1
ATOM 1587 C C . LEU A 1 210 ? 35.245 2.196 -4.741 1.00 93.56 210 LEU A C 1
ATOM 1589 O O . LEU A 1 210 ? 34.397 2.796 -4.080 1.00 93.56 210 LEU A O 1
ATOM 1593 N N . VAL A 1 211 ? 34.976 1.050 -5.376 1.00 95.06 211 VAL A N 1
ATOM 1594 C CA . VAL A 1 211 ? 33.651 0.410 -5.352 1.00 95.06 211 VAL A CA 1
ATOM 1595 C C . VAL A 1 211 ? 33.260 0.015 -3.927 1.00 95.06 211 VAL A C 1
ATOM 1597 O O . VAL A 1 211 ? 32.133 0.283 -3.514 1.00 95.06 211 VAL A O 1
ATOM 1600 N N . SER A 1 212 ? 34.186 -0.542 -3.142 1.00 96.88 212 SER A N 1
ATOM 1601 C CA . SER A 1 212 ? 33.943 -0.910 -1.743 1.00 96.88 212 SER A CA 1
ATOM 1602 C C . SER A 1 212 ? 33.588 0.302 -0.877 1.00 96.88 212 SER A C 1
ATOM 1604 O O . SER A 1 212 ? 32.677 0.217 -0.054 1.00 96.88 212 SER A O 1
ATOM 1606 N N . LEU A 1 213 ? 34.272 1.438 -1.055 1.00 97.00 213 LEU A N 1
ATOM 1607 C CA . LEU A 1 213 ? 33.965 2.670 -0.321 1.00 97.00 213 LEU A CA 1
ATOM 1608 C C . LEU A 1 213 ? 32.592 3.234 -0.694 1.00 97.00 213 LEU A C 1
ATOM 1610 O O . LEU A 1 213 ? 31.837 3.642 0.191 1.00 97.00 213 LEU A O 1
ATOM 1614 N N . ILE A 1 214 ? 32.248 3.220 -1.986 1.00 96.12 214 ILE A N 1
ATOM 1615 C CA . ILE A 1 214 ? 30.920 3.621 -2.461 1.00 96.12 214 ILE A CA 1
ATOM 1616 C C . ILE A 1 214 ? 29.863 2.710 -1.829 1.00 96.12 214 ILE A C 1
ATOM 1618 O O . ILE A 1 214 ? 28.923 3.204 -1.209 1.00 96.12 214 ILE A O 1
ATOM 1622 N N . MET A 1 215 ? 30.036 1.390 -1.913 1.00 96.12 215 MET A N 1
ATOM 1623 C CA . MET A 1 215 ? 29.088 0.420 -1.363 1.00 96.12 215 MET A CA 1
ATOM 1624 C C . MET A 1 215 ? 28.902 0.592 0.148 1.00 96.12 215 MET A C 1
ATOM 1626 O O . MET A 1 215 ? 27.771 0.600 0.626 1.00 96.12 215 MET A O 1
ATOM 1630 N N . TRP A 1 216 ? 29.983 0.816 0.897 1.00 96.94 216 TRP A N 1
ATOM 1631 C CA . TRP A 1 216 ? 29.921 1.076 2.336 1.00 96.94 216 TRP A CA 1
ATOM 1632 C C . TRP A 1 216 ? 29.138 2.349 2.676 1.00 96.94 216 TRP A C 1
ATOM 1634 O O . TRP A 1 216 ? 28.323 2.348 3.601 1.00 96.94 216 TRP A O 1
ATOM 1644 N N . TYR A 1 217 ? 29.337 3.424 1.908 1.00 96.31 217 TYR A N 1
ATOM 1645 C CA . TYR A 1 217 ? 28.579 4.664 2.071 1.00 96.31 217 TYR A CA 1
ATOM 1646 C C . TYR A 1 217 ? 27.075 4.452 1.828 1.00 96.31 217 TYR A C 1
ATOM 1648 O O . TYR A 1 217 ? 26.247 4.912 2.619 1.00 96.31 217 TYR A O 1
ATOM 1656 N N . TRP A 1 218 ? 26.711 3.707 0.780 1.00 95.62 218 TRP A N 1
ATOM 1657 C CA . TRP A 1 218 ? 25.312 3.385 0.481 1.00 95.62 218 TRP A CA 1
ATOM 1658 C C . TRP A 1 218 ? 24.683 2.451 1.517 1.00 95.62 218 TRP A C 1
ATOM 1660 O O . TRP A 1 218 ? 23.559 2.709 1.938 1.00 95.62 218 TRP A O 1
ATOM 1670 N N . LEU A 1 219 ? 25.403 1.428 1.985 1.00 96.38 219 LEU A N 1
ATOM 1671 C CA . LEU A 1 219 ? 24.928 0.513 3.028 1.00 96.38 219 LEU A CA 1
ATOM 1672 C C . LEU A 1 219 ? 24.638 1.250 4.336 1.00 96.38 219 LEU A C 1
ATOM 1674 O O . LEU A 1 219 ? 23.582 1.044 4.928 1.00 96.38 219 LEU A O 1
ATOM 1678 N N . LYS A 1 220 ? 25.522 2.165 4.756 1.00 95.56 220 LYS A N 1
ATOM 1679 C CA . LYS A 1 220 ? 25.272 3.016 5.928 1.00 95.56 220 LYS A CA 1
ATOM 1680 C C . LYS A 1 220 ? 24.014 3.864 5.762 1.00 95.56 220 LYS A C 1
ATOM 1682 O O . LYS A 1 220 ? 23.208 3.948 6.683 1.00 95.56 220 LYS A O 1
ATOM 1687 N N . ARG A 1 221 ? 23.829 4.460 4.581 1.00 95.06 221 ARG A N 1
ATOM 1688 C CA . ARG A 1 221 ? 22.644 5.269 4.277 1.00 95.06 221 ARG A CA 1
ATOM 1689 C C . ARG A 1 221 ? 21.360 4.433 4.262 1.00 95.06 221 ARG A C 1
ATOM 1691 O O . ARG A 1 221 ? 20.344 4.889 4.778 1.00 95.06 221 ARG A O 1
ATOM 1698 N N . MET A 1 222 ? 21.402 3.222 3.706 1.00 96.12 222 MET A N 1
ATOM 1699 C CA . MET A 1 222 ? 20.265 2.297 3.712 1.00 96.12 222 MET A CA 1
ATOM 1700 C C . MET A 1 222 ? 19.921 1.827 5.126 1.00 96.12 222 MET A C 1
ATOM 1702 O O . MET A 1 222 ? 18.751 1.855 5.485 1.00 96.12 222 MET A O 1
ATOM 1706 N N . ALA A 1 223 ? 20.918 1.487 5.948 1.00 95.44 223 ALA A N 1
ATOM 1707 C CA . ALA A 1 223 ? 20.696 1.093 7.339 1.00 95.44 223 ALA A CA 1
ATOM 1708 C C . ALA A 1 223 ? 19.990 2.202 8.136 1.00 95.44 223 ALA A C 1
ATOM 1710 O O . ALA A 1 223 ? 18.978 1.942 8.780 1.00 95.44 223 ALA A O 1
ATOM 1711 N N . SER A 1 224 ? 20.449 3.456 8.007 1.00 94.75 224 SER A N 1
ATOM 1712 C CA . SER A 1 224 ? 19.785 4.591 8.663 1.00 94.75 224 SER A CA 1
ATOM 1713 C C . SER A 1 224 ? 18.366 4.844 8.145 1.00 94.75 224 SER A C 1
ATOM 1715 O O . SER A 1 224 ? 17.494 5.235 8.913 1.00 94.75 224 SER A O 1
ATOM 1717 N N . ALA A 1 225 ? 18.116 4.619 6.850 1.00 94.31 225 ALA A N 1
ATOM 1718 C CA . ALA A 1 225 ? 16.781 4.779 6.279 1.00 94.31 225 ALA A CA 1
ATOM 1719 C C . ALA A 1 225 ? 15.821 3.695 6.796 1.00 94.31 225 ALA A C 1
ATOM 1721 O O . ALA A 1 225 ? 14.692 4.003 7.163 1.00 94.31 225 ALA A O 1
ATOM 1722 N N . GLN A 1 226 ? 16.287 2.448 6.896 1.00 94.00 226 GLN A N 1
ATOM 1723 C CA . GLN A 1 226 ? 15.495 1.333 7.412 1.00 94.00 226 GLN A CA 1
ATOM 1724 C C . GLN A 1 226 ? 15.167 1.498 8.903 1.00 94.00 226 GLN A C 1
ATOM 1726 O O . GLN A 1 226 ? 14.051 1.199 9.322 1.00 94.00 226 GLN A O 1
ATOM 1731 N N . GLU A 1 227 ? 16.109 2.006 9.700 1.00 96.44 227 GLU A N 1
ATOM 1732 C CA . GLU A 1 227 ? 15.872 2.325 11.111 1.00 96.44 227 GLU A CA 1
ATOM 1733 C C . GLU A 1 227 ? 14.803 3.419 11.260 1.00 96.44 227 GLU A C 1
ATOM 1735 O O . GLU A 1 227 ? 13.850 3.250 12.020 1.00 96.44 227 GLU A O 1
ATOM 1740 N N . GLN A 1 228 ? 14.879 4.483 10.453 1.00 95.00 228 GLN A N 1
ATOM 1741 C CA . GLN A 1 228 ? 13.868 5.547 10.438 1.00 95.00 228 GLN A CA 1
ATOM 1742 C C . GLN A 1 228 ? 12.484 5.050 10.004 1.00 95.00 228 GLN A C 1
ATOM 1744 O O . GLN A 1 228 ? 11.482 5.429 10.612 1.00 95.00 228 GLN A O 1
ATOM 1749 N N . GLU A 1 229 ? 12.400 4.194 8.982 1.00 93.94 229 GLU A N 1
ATOM 1750 C CA . GLU A 1 229 ? 11.129 3.603 8.551 1.00 93.94 229 GLU A CA 1
ATOM 1751 C C . GLU A 1 229 ? 10.547 2.664 9.613 1.00 93.94 229 GLU A C 1
ATOM 1753 O O . GLU A 1 229 ? 9.346 2.719 9.884 1.00 93.94 229 GLU A O 1
ATOM 1758 N N . SER A 1 230 ? 11.390 1.857 10.265 1.00 94.44 230 SER A N 1
ATOM 1759 C CA . SER A 1 230 ? 10.986 0.980 11.367 1.00 94.44 230 SER A CA 1
ATOM 1760 C C . SER A 1 230 ? 10.456 1.784 12.557 1.00 94.44 230 SER A C 1
ATOM 1762 O O . SER A 1 230 ? 9.391 1.471 13.093 1.00 94.44 230 SER A O 1
ATOM 1764 N N . GLU A 1 231 ? 11.144 2.860 12.949 1.00 94.94 231 GLU A N 1
ATOM 1765 C CA . GLU A 1 231 ? 10.662 3.771 13.990 1.00 94.94 231 GLU A CA 1
ATOM 1766 C C . GLU A 1 231 ? 9.363 4.473 13.592 1.00 94.94 231 GLU A C 1
ATOM 1768 O O . GLU A 1 231 ? 8.455 4.638 14.407 1.00 94.94 231 GLU A O 1
ATOM 1773 N N . GLN A 1 232 ? 9.245 4.909 12.339 1.00 94.88 232 GLN A N 1
ATOM 1774 C CA . GLN A 1 232 ? 8.027 5.555 11.872 1.00 94.88 232 GLN A CA 1
ATOM 1775 C C . GLN A 1 232 ? 6.855 4.569 11.859 1.00 94.88 232 GLN A C 1
ATOM 1777 O O . GLN A 1 232 ? 5.735 4.954 12.204 1.00 94.88 232 GLN A O 1
ATOM 1782 N N . SER A 1 233 ? 7.100 3.312 11.483 1.00 93.56 233 SER A N 1
ATOM 1783 C CA . SER A 1 233 ? 6.085 2.262 11.521 1.00 93.56 233 SER A CA 1
ATOM 1784 C C . SER A 1 233 ? 5.656 1.961 12.950 1.00 93.56 233 SER A C 1
ATOM 1786 O O . SER A 1 233 ? 4.460 1.977 13.233 1.00 93.56 233 SER A O 1
ATOM 1788 N N . SER A 1 234 ? 6.603 1.805 13.880 1.00 93.31 234 SER A N 1
ATOM 1789 C CA . SER A 1 234 ? 6.270 1.528 15.282 1.00 93.31 234 SER A CA 1
ATOM 1790 C C . SER A 1 234 ? 5.478 2.675 15.919 1.00 93.31 234 SER A C 1
ATOM 1792 O O . SER A 1 234 ? 4.511 2.444 16.646 1.00 93.31 234 SER A O 1
ATOM 1794 N N . ARG A 1 235 ? 5.803 3.932 15.583 1.00 92.81 235 ARG A N 1
ATOM 1795 C CA . ARG A 1 235 ? 5.037 5.110 16.025 1.00 92.81 235 ARG A CA 1
ATOM 1796 C C . ARG A 1 235 ? 3.621 5.126 15.457 1.00 92.81 235 ARG A C 1
ATOM 1798 O O . ARG A 1 235 ? 2.683 5.469 16.178 1.00 92.81 235 ARG A O 1
ATOM 1805 N N . LYS A 1 236 ? 3.451 4.764 14.181 1.00 94.44 236 LYS A N 1
ATOM 1806 C CA . LYS A 1 236 ? 2.128 4.644 13.549 1.00 94.44 236 LYS A CA 1
ATOM 1807 C C . LYS A 1 236 ? 1.305 3.543 14.213 1.00 94.44 236 LYS A C 1
ATOM 1809 O O . LYS A 1 236 ? 0.150 3.790 14.544 1.00 94.44 236 LYS A O 1
ATOM 1814 N N . GLU A 1 237 ? 1.893 2.379 14.467 1.00 93.94 237 GLU A N 1
ATOM 1815 C CA . GLU A 1 237 ? 1.226 1.275 15.166 1.00 93.94 237 GLU A CA 1
ATOM 1816 C C . GLU A 1 237 ? 0.812 1.671 16.586 1.00 93.94 237 GLU A C 1
ATOM 1818 O O . GLU A 1 237 ? -0.354 1.518 16.945 1.00 93.94 237 GLU A O 1
ATOM 1823 N N . ALA A 1 238 ? 1.705 2.283 17.369 1.00 92.12 238 ALA A N 1
ATOM 1824 C CA . ALA A 1 238 ? 1.383 2.768 18.712 1.00 92.12 238 ALA A CA 1
ATOM 1825 C C . ALA A 1 238 ? 0.247 3.809 18.704 1.00 92.12 238 ALA A C 1
ATOM 1827 O O . ALA A 1 238 ? -0.634 3.798 19.572 1.00 92.12 238 ALA A O 1
ATOM 1828 N N . MET A 1 239 ? 0.228 4.696 17.704 1.00 93.38 239 MET A N 1
ATOM 1829 C CA . MET A 1 239 ? -0.845 5.673 17.521 1.00 93.38 239 MET A CA 1
ATOM 1830 C C . MET A 1 239 ? -2.184 5.003 17.176 1.00 93.38 239 MET A C 1
ATOM 1832 O O . MET A 1 239 ? -3.220 5.398 17.714 1.00 93.38 239 MET A O 1
ATOM 1836 N N . LEU A 1 240 ? -2.178 3.993 16.302 1.00 95.19 240 LEU A N 1
ATOM 1837 C CA . LEU A 1 240 ? -3.377 3.236 15.937 1.00 95.19 240 LEU A CA 1
ATOM 1838 C C . LEU A 1 240 ? -3.918 2.441 17.125 1.00 95.19 240 LEU A C 1
ATOM 1840 O O . LEU A 1 240 ? -5.110 2.533 17.402 1.00 95.19 240 LEU A O 1
ATOM 1844 N N . LEU A 1 241 ? -3.052 1.764 17.882 1.00 94.81 241 LEU A N 1
ATOM 1845 C CA . LEU A 1 241 ? -3.437 1.045 19.100 1.00 94.81 241 LEU A CA 1
ATOM 1846 C C . LEU A 1 241 ? -4.042 1.983 20.150 1.00 94.81 241 LEU A C 1
ATOM 1848 O O . LEU A 1 241 ? -5.024 1.638 20.800 1.00 94.81 241 LEU A O 1
ATOM 1852 N N . THR A 1 242 ? -3.504 3.198 20.291 1.00 93.75 242 THR A N 1
ATOM 1853 C CA . THR A 1 242 ? -4.058 4.209 21.207 1.00 93.75 242 THR A CA 1
ATOM 1854 C C . THR A 1 242 ? -5.459 4.649 20.775 1.00 93.75 242 THR A C 1
ATOM 1856 O O . THR A 1 242 ? -6.356 4.762 21.611 1.00 93.75 242 THR A O 1
ATOM 1859 N N . ARG A 1 243 ? -5.676 4.857 19.469 1.00 95.31 243 ARG A N 1
ATOM 1860 C CA . ARG A 1 243 ? -7.001 5.183 18.916 1.00 95.31 243 ARG A CA 1
ATOM 1861 C C . ARG A 1 243 ? -7.982 4.026 19.074 1.00 95.31 243 ARG A C 1
ATOM 1863 O O . ARG A 1 243 ? -9.117 4.252 19.479 1.00 95.31 243 ARG A O 1
ATOM 1870 N N . GLU A 1 244 ? -7.548 2.801 18.795 1.00 96.00 244 GLU A N 1
ATOM 1871 C CA . GLU A 1 244 ? -8.370 1.603 18.961 1.00 96.00 244 GLU A CA 1
ATOM 1872 C C . GLU A 1 244 ? -8.772 1.409 20.424 1.00 96.00 244 GLU A C 1
ATOM 1874 O O . GLU A 1 244 ? -9.950 1.214 20.715 1.00 96.00 244 GLU A O 1
ATOM 1879 N N . ARG A 1 245 ? -7.825 1.569 21.356 1.00 96.06 245 ARG A N 1
ATOM 1880 C CA . ARG A 1 245 ? -8.099 1.571 22.794 1.00 96.06 245 ARG A CA 1
ATOM 1881 C C . ARG A 1 245 ? -9.128 2.637 23.166 1.00 96.06 245 ARG A C 1
ATOM 1883 O O . ARG A 1 245 ? -10.042 2.341 23.925 1.00 96.06 245 ARG A O 1
ATOM 1890 N N . GLN A 1 246 ? -9.000 3.860 22.653 1.00 96.06 246 GLN A N 1
ATOM 1891 C CA . GLN A 1 246 ? -9.937 4.944 22.959 1.00 96.06 246 GLN A CA 1
ATOM 1892 C C . GLN A 1 246 ? -11.360 4.624 22.482 1.00 96.06 246 GLN A C 1
ATOM 1894 O O . GLN A 1 246 ? -12.308 4.818 23.240 1.00 96.06 246 GLN A O 1
ATOM 1899 N N . VAL A 1 247 ? -11.505 4.096 21.263 1.00 97.00 247 VAL A N 1
ATOM 1900 C CA . VAL A 1 247 ? -12.804 3.672 20.714 1.00 97.00 247 VAL A CA 1
ATOM 1901 C C . VAL A 1 247 ? -13.381 2.500 21.508 1.00 97.00 247 VAL A C 1
ATOM 1903 O O . VAL A 1 247 ? -14.573 2.477 21.805 1.00 97.00 247 VAL A O 1
ATOM 1906 N N . LEU A 1 248 ? -12.547 1.534 21.898 1.00 97.38 248 LEU A N 1
ATOM 1907 C CA . LEU A 1 248 ? -12.975 0.413 22.732 1.00 97.38 248 LEU A CA 1
ATOM 1908 C C . LEU A 1 248 ? -13.492 0.893 24.094 1.00 97.38 248 LEU A C 1
ATOM 1910 O O . LEU A 1 248 ? -14.542 0.452 24.551 1.00 97.38 248 LEU A O 1
ATOM 1914 N N . VAL A 1 249 ? -12.773 1.811 24.742 1.00 97.50 249 VAL A N 1
ATOM 1915 C CA . VAL A 1 249 ? -13.177 2.346 26.046 1.00 97.50 249 VAL A CA 1
ATOM 1916 C C . VAL A 1 249 ? -14.495 3.110 25.941 1.00 97.50 249 VAL A C 1
ATOM 1918 O O . VAL A 1 249 ? -15.378 2.866 26.756 1.00 97.50 249 VAL A O 1
ATOM 1921 N N . SER A 1 250 ? -14.666 3.978 24.938 1.00 97.25 250 SER A N 1
ATOM 1922 C CA . SER A 1 250 ? -15.899 4.762 24.787 1.00 97.25 250 SER A CA 1
ATOM 1923 C C . SER A 1 250 ? -17.112 3.899 24.434 1.00 97.25 250 SER A C 1
ATOM 1925 O O . SER A 1 250 ? -18.213 4.156 24.914 1.00 97.25 250 SER A O 1
ATOM 1927 N N . THR A 1 251 ? -16.923 2.859 23.619 1.00 98.06 251 THR A N 1
ATOM 1928 C CA . THR A 1 251 ? -18.002 1.924 23.263 1.00 98.06 251 THR A CA 1
ATOM 1929 C C . THR A 1 251 ? -18.422 1.064 24.456 1.00 98.06 251 THR A C 1
ATOM 1931 O O . THR A 1 251 ? -19.618 0.932 24.711 1.00 98.06 251 THR A O 1
ATOM 1934 N N . LEU A 1 252 ? -17.466 0.544 25.236 1.00 98.31 252 LEU A N 1
ATOM 1935 C CA . LEU A 1 252 ? -17.757 -0.191 26.474 1.00 98.31 252 LEU A CA 1
ATOM 1936 C C . LEU A 1 252 ? -18.389 0.699 27.549 1.00 98.31 252 LEU A C 1
ATOM 1938 O O . LEU A 1 252 ? -19.293 0.257 28.254 1.00 98.31 252 LEU A O 1
ATOM 1942 N N . GLU A 1 253 ? -17.923 1.942 27.684 1.00 98.06 253 GLU A N 1
ATOM 1943 C CA . GLU A 1 253 ? -18.518 2.925 28.590 1.00 98.06 253 GLU A CA 1
ATOM 1944 C C . GLU A 1 253 ? -19.973 3.208 28.205 1.00 98.06 253 GLU A C 1
ATOM 1946 O O . GLU A 1 253 ? -20.842 3.176 29.074 1.00 98.06 253 GLU A O 1
ATOM 1951 N N . GLY A 1 254 ? -20.251 3.409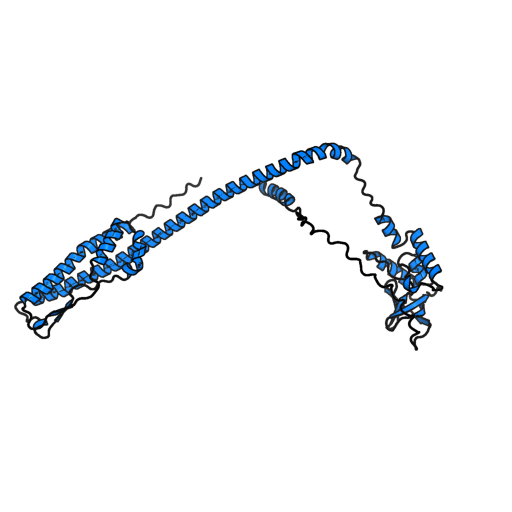 26.913 1.00 98.12 254 GLY A N 1
ATOM 1952 C CA . GLY A 1 254 ? -21.606 3.603 26.400 1.00 98.12 254 GLY A CA 1
ATOM 1953 C C . GLY A 1 254 ? -22.540 2.439 26.739 1.00 98.12 254 GLY A C 1
ATOM 1954 O O . GLY A 1 254 ? -23.606 2.669 27.306 1.00 98.12 254 GLY A O 1
ATOM 1955 N N . GLU A 1 255 ? -22.115 1.195 26.479 1.00 98.31 255 GLU A N 1
ATOM 1956 C CA . GLU A 1 255 ? -22.901 -0.002 26.829 1.00 98.31 255 GLU A CA 1
ATOM 1957 C C . GLU A 1 255 ? -23.142 -0.106 28.348 1.00 98.31 255 GLU A C 1
ATOM 1959 O O . GLU A 1 255 ? -24.245 -0.435 28.787 1.00 98.31 255 GLU A O 1
ATOM 1964 N N . LEU A 1 256 ? -22.147 0.224 29.180 1.00 98.31 256 LEU A N 1
ATOM 1965 C CA . LEU A 1 256 ? -22.296 0.186 30.639 1.00 98.31 256 LEU A CA 1
ATOM 1966 C C . LEU A 1 256 ? -23.194 1.297 31.191 1.00 98.31 256 LEU A C 1
ATOM 1968 O O . LEU A 1 256 ? -23.950 1.035 32.125 1.00 98.31 256 LEU A O 1
ATOM 1972 N N . ILE A 1 257 ? -23.137 2.511 30.639 1.00 98.38 257 ILE A N 1
ATOM 1973 C CA . ILE A 1 257 ? -24.048 3.605 31.008 1.00 98.38 257 ILE A CA 1
ATOM 1974 C C . ILE A 1 257 ? -25.480 3.245 30.609 1.00 98.38 257 ILE A C 1
ATOM 1976 O O . ILE A 1 257 ? -26.402 3.437 31.397 1.00 98.38 257 ILE A O 1
ATOM 1980 N N . GLU A 1 258 ? -25.673 2.666 29.425 1.00 98.50 258 GLU A N 1
ATOM 1981 C CA . GLU A 1 258 ? -26.984 2.180 28.999 1.00 98.50 258 GLU A CA 1
ATOM 1982 C C . GLU A 1 258 ? -27.517 1.109 29.964 1.00 98.50 258 GLU A C 1
ATOM 1984 O O . GLU A 1 258 ? -28.650 1.203 30.438 1.00 98.50 258 GLU A O 1
ATOM 1989 N N . ASN A 1 259 ? -26.690 0.123 30.320 1.00 98.25 259 ASN A N 1
ATOM 1990 C CA . ASN A 1 259 ? -27.052 -0.920 31.279 1.00 98.25 259 ASN A CA 1
ATOM 1991 C C . ASN A 1 259 ? -27.333 -0.360 32.683 1.00 98.25 259 ASN A C 1
ATOM 1993 O O . ASN A 1 259 ? -28.270 -0.808 33.343 1.00 98.25 259 ASN A O 1
ATOM 1997 N N . LYS A 1 260 ? -26.571 0.642 33.133 1.00 98.38 260 LYS A N 1
ATOM 1998 C CA . LYS A 1 260 ? -26.836 1.365 34.382 1.00 98.38 260 LYS A CA 1
ATOM 1999 C C . LYS A 1 260 ? -28.213 2.027 34.349 1.00 98.38 260 LYS A C 1
ATOM 2001 O O . LYS A 1 260 ? -28.998 1.814 35.266 1.00 98.38 260 LYS A O 1
ATOM 2006 N N . ASN A 1 261 ? -28.526 2.759 33.281 1.00 98.38 261 ASN A N 1
ATOM 2007 C CA . ASN A 1 261 ? -29.818 3.427 33.128 1.00 98.38 261 ASN A CA 1
ATOM 2008 C C . ASN A 1 261 ? -30.975 2.413 33.111 1.00 98.38 261 ASN A C 1
ATOM 2010 O O . ASN A 1 261 ? -32.031 2.676 33.682 1.00 98.38 261 ASN A O 1
ATOM 2014 N N . LYS A 1 262 ? -30.776 1.228 32.511 1.00 98.19 262 LYS A N 1
ATOM 2015 C CA . LYS A 1 262 ? -31.754 0.126 32.562 1.00 98.19 262 LYS A CA 1
ATOM 2016 C C . LYS A 1 262 ? -31.970 -0.391 33.985 1.00 98.19 262 LYS A C 1
ATOM 2018 O O . LYS A 1 262 ? -33.114 -0.640 34.350 1.00 98.19 262 LYS A O 1
ATOM 2023 N N . ILE A 1 263 ? -30.916 -0.518 34.798 1.00 98.12 263 ILE A N 1
ATOM 2024 C CA . ILE A 1 263 ? -31.054 -0.880 36.219 1.00 98.12 263 ILE A CA 1
ATOM 2025 C C . ILE A 1 263 ? -31.794 0.217 36.986 1.00 98.12 263 ILE A C 1
ATOM 2027 O O . ILE A 1 263 ? -32.700 -0.091 37.749 1.00 98.12 263 ILE A O 1
ATOM 2031 N N . GLU A 1 264 ? -31.444 1.487 36.791 1.00 98.31 264 GLU A N 1
ATOM 2032 C CA . GLU A 1 264 ? -32.097 2.600 37.491 1.00 98.31 264 GLU A CA 1
ATOM 2033 C C . GLU A 1 264 ? -33.592 2.675 37.151 1.00 98.31 264 GLU A C 1
ATOM 2035 O O . GLU A 1 264 ? -34.423 2.756 38.053 1.00 98.31 264 GLU A O 1
ATOM 2040 N N . ALA A 1 265 ? -33.955 2.542 35.871 1.00 98.31 265 ALA A N 1
ATOM 2041 C CA . ALA A 1 265 ? -35.352 2.463 35.449 1.00 98.31 265 ALA A CA 1
ATOM 2042 C C . ALA A 1 265 ? -36.070 1.246 36.056 1.00 98.31 265 ALA A C 1
ATOM 2044 O O . ALA A 1 265 ? -37.197 1.364 36.533 1.00 98.31 265 ALA A O 1
ATOM 2045 N N . PHE A 1 266 ? -35.406 0.088 36.084 1.00 98.19 266 PHE A N 1
ATOM 2046 C CA . PHE A 1 266 ? -35.926 -1.122 36.713 1.00 98.19 266 PHE A CA 1
ATOM 2047 C C . PHE A 1 266 ? -36.192 -0.911 38.211 1.00 98.19 266 PHE A C 1
ATOM 2049 O O . PHE A 1 266 ? -37.267 -1.257 38.695 1.00 98.19 266 PHE A O 1
ATOM 2056 N N . LEU A 1 267 ? -35.261 -0.289 38.941 1.00 98.31 267 LEU A N 1
ATOM 2057 C CA . LEU A 1 267 ? -35.421 0.022 40.363 1.00 98.31 267 LEU A CA 1
ATOM 2058 C C . LEU A 1 267 ? -36.589 0.980 40.621 1.00 98.31 267 LEU A C 1
ATOM 2060 O O . LEU A 1 267 ? -37.313 0.788 41.593 1.00 98.31 267 LEU A O 1
ATOM 2064 N N . VAL A 1 268 ? -36.803 1.974 39.753 1.00 98.44 268 VAL A N 1
ATOM 2065 C CA . VAL A 1 268 ? -37.950 2.892 39.856 1.00 98.44 268 VAL A CA 1
ATOM 2066 C C . VAL A 1 268 ? -39.266 2.140 39.642 1.00 98.44 268 VAL A C 1
ATOM 2068 O O . VAL A 1 268 ? -40.138 2.183 40.504 1.00 98.44 268 VAL A O 1
ATOM 2071 N N . ILE A 1 269 ? -39.386 1.387 38.543 1.00 97.62 269 ILE A N 1
ATOM 2072 C CA . ILE A 1 269 ? -40.621 0.669 38.186 1.00 97.62 269 ILE A CA 1
ATOM 2073 C C . ILE A 1 269 ? -40.993 -0.358 39.261 1.00 97.62 269 ILE A C 1
ATOM 2075 O O . ILE A 1 269 ? -42.122 -0.376 39.752 1.00 97.62 269 ILE A O 1
ATOM 2079 N N . TYR A 1 270 ? -40.044 -1.210 39.656 1.00 98.00 270 TYR A N 1
ATOM 2080 C CA . TYR A 1 270 ? -40.305 -2.239 40.663 1.00 98.00 270 TYR A CA 1
ATOM 2081 C C . TYR A 1 270 ? -40.368 -1.666 42.085 1.00 98.00 270 TYR A C 1
ATOM 2083 O O . TYR A 1 270 ? -41.021 -2.255 42.945 1.00 98.00 270 TYR A O 1
ATOM 2091 N N . GLY A 1 271 ? -39.755 -0.506 42.338 1.00 98.06 271 GLY A N 1
ATOM 2092 C CA . GLY A 1 271 ? -39.906 0.244 43.584 1.00 98.06 271 GLY A CA 1
ATOM 2093 C C . GLY A 1 271 ? -41.326 0.780 43.766 1.00 98.06 271 GLY A C 1
ATOM 2094 O O . GLY A 1 271 ? -41.907 0.623 44.842 1.00 98.06 271 GLY A O 1
ATOM 2095 N N . ASP A 1 272 ? -41.921 1.326 42.705 1.00 97.75 272 ASP A N 1
ATOM 2096 C CA . ASP A 1 272 ? -43.320 1.766 42.698 1.00 97.75 272 ASP A CA 1
ATOM 2097 C C . ASP A 1 272 ? -44.289 0.579 42.815 1.00 97.75 272 ASP A C 1
ATOM 2099 O O . ASP A 1 272 ? -45.270 0.647 43.567 1.00 97.75 272 ASP A O 1
ATOM 2103 N N . LEU A 1 273 ? -43.985 -0.548 42.154 1.00 96.94 273 LEU A N 1
ATOM 2104 C CA . LEU A 1 273 ? -44.734 -1.794 42.337 1.00 96.94 273 LEU A CA 1
ATOM 2105 C C . LEU A 1 273 ? -44.690 -2.243 43.801 1.00 96.94 273 LEU A C 1
ATOM 2107 O O . LEU A 1 273 ? -45.735 -2.493 44.395 1.00 96.94 273 LEU A O 1
ATOM 2111 N N . LEU A 1 274 ? -43.503 -2.291 44.412 1.00 97.69 274 LEU A N 1
ATOM 2112 C CA . LEU A 1 274 ? -43.341 -2.675 45.813 1.00 97.69 274 LEU A CA 1
ATOM 2113 C C . LEU A 1 274 ? -44.101 -1.737 46.758 1.00 97.69 274 LEU A C 1
ATOM 2115 O O . LEU A 1 274 ? -44.686 -2.195 47.739 1.00 97.69 274 LEU A O 1
ATOM 2119 N N . ARG A 1 275 ? -44.106 -0.431 46.472 1.00 97.94 275 ARG A N 1
ATOM 2120 C CA . ARG A 1 275 ? -44.871 0.554 47.243 1.00 97.94 275 ARG A CA 1
ATOM 2121 C C . ARG A 1 275 ? -46.372 0.279 47.165 1.00 97.94 275 ARG A C 1
ATOM 2123 O O . ARG A 1 275 ? -47.028 0.314 48.198 1.00 97.94 275 ARG A O 1
ATOM 2130 N N . THR A 1 276 ? -46.874 -0.048 45.975 1.00 97.06 276 THR A N 1
ATOM 2131 C CA . THR A 1 276 ? -48.281 -0.416 45.746 1.00 97.06 276 THR A CA 1
ATOM 2132 C C . THR A 1 276 ? -48.639 -1.715 46.473 1.00 97.06 276 THR A C 1
ATOM 2134 O O . THR A 1 276 ? -49.663 -1.791 47.137 1.00 97.06 276 THR A O 1
ATOM 2137 N N . LEU A 1 277 ? -47.759 -2.724 46.433 1.00 96.75 277 LEU A N 1
ATOM 2138 C CA . LEU A 1 277 ? -47.947 -3.995 47.148 1.00 96.75 277 LEU A CA 1
ATOM 2139 C C . LEU A 1 277 ? -48.017 -3.834 48.674 1.00 96.75 277 LEU A C 1
ATOM 2141 O O . LEU A 1 277 ? -48.584 -4.688 49.351 1.00 96.75 277 LEU A O 1
ATOM 2145 N N . LYS A 1 278 ? -47.411 -2.777 49.220 1.00 97.19 278 LYS A N 1
ATOM 2146 C CA . LYS A 1 278 ? -47.388 -2.490 50.659 1.00 97.19 278 LYS A CA 1
ATOM 2147 C C . LYS A 1 278 ? -48.526 -1.579 51.124 1.00 97.19 278 LYS A C 1
ATOM 2149 O O . LYS A 1 278 ? -48.639 -1.374 52.332 1.00 97.19 278 LYS A O 1
ATOM 2154 N N . ASP A 1 279 ? -49.328 -1.014 50.221 1.00 97.69 279 ASP A N 1
ATOM 2155 C CA . ASP A 1 279 ? -50.462 -0.174 50.610 1.00 97.69 279 ASP A CA 1
ATOM 2156 C C . ASP A 1 279 ? -51.610 -1.061 51.124 1.00 97.69 279 ASP A C 1
ATOM 2158 O O . ASP A 1 279 ? -52.158 -1.853 50.357 1.00 97.69 279 ASP A O 1
ATOM 2162 N N . PRO A 1 280 ? -52.005 -0.958 52.407 1.00 95.94 280 PRO A N 1
ATOM 2163 C CA . PRO A 1 280 ? -53.087 -1.776 52.948 1.00 95.94 280 PRO A CA 1
ATOM 2164 C C . PRO A 1 280 ? -54.465 -1.430 52.360 1.00 95.94 280 PRO A C 1
ATOM 2166 O O . PRO A 1 280 ? -55.414 -2.181 52.579 1.00 95.94 280 PRO A O 1
ATOM 2169 N N . ASN A 1 281 ? -54.604 -0.297 51.663 1.00 96.56 281 ASN A N 1
ATOM 2170 C CA . ASN A 1 281 ? -55.889 0.189 51.159 1.00 96.56 281 ASN A CA 1
ATOM 2171 C C . ASN A 1 281 ? -56.189 -0.236 49.714 1.00 96.56 281 ASN A C 1
ATOM 2173 O O . ASN A 1 281 ? -57.322 -0.061 49.263 1.00 96.56 281 ASN A O 1
ATOM 2177 N N . GLU A 1 282 ? -55.210 -0.772 48.982 1.00 95.56 282 GLU A N 1
ATOM 2178 C CA . GLU A 1 282 ? -55.363 -1.162 47.580 1.00 95.56 282 GLU A CA 1
ATOM 2179 C C . GLU A 1 282 ? -55.211 -2.679 47.426 1.00 95.56 282 GLU A C 1
ATOM 2181 O O . GLU A 1 282 ? -54.296 -3.289 47.973 1.00 95.56 282 GLU A O 1
ATOM 2186 N N . VAL A 1 283 ? -56.116 -3.315 46.672 1.00 94.38 283 VAL A N 1
ATOM 2187 C CA . VAL A 1 283 ? -55.973 -4.737 46.332 1.00 94.38 283 VAL A CA 1
ATOM 2188 C C . VAL A 1 283 ? -54.915 -4.861 45.229 1.00 94.38 283 VAL A C 1
ATOM 2190 O O . VAL A 1 283 ? -55.124 -4.312 44.143 1.00 94.38 283 VAL A O 1
ATOM 2193 N N . PRO A 1 284 ? -53.809 -5.594 45.448 1.00 95.94 284 PRO A N 1
ATOM 2194 C CA . PRO A 1 284 ? -52.741 -5.731 44.467 1.00 95.94 284 PRO A CA 1
ATOM 2195 C C . PRO A 1 284 ? -53.214 -6.242 43.105 1.00 95.94 284 PRO A C 1
ATOM 2197 O O . PRO A 1 284 ? -53.965 -7.215 43.017 1.00 95.94 284 PRO A O 1
ATOM 2200 N N . LYS A 1 285 ? -52.687 -5.655 42.024 1.00 95.31 285 LYS A N 1
ATOM 2201 C CA . LYS A 1 285 ? -53.045 -6.032 40.643 1.00 95.31 285 LYS A CA 1
ATOM 2202 C C . LYS A 1 285 ? -52.828 -7.521 40.346 1.00 95.31 285 LYS A C 1
ATOM 2204 O O . LYS A 1 285 ? -53.675 -8.136 39.702 1.00 95.31 285 LYS A O 1
ATOM 2209 N N . TYR A 1 286 ? -51.759 -8.123 40.874 1.00 96.75 286 TYR A N 1
ATOM 2210 C CA . TYR A 1 286 ? -51.462 -9.541 40.637 1.00 96.75 286 TYR A CA 1
ATOM 2211 C C . TYR A 1 286 ? -52.528 -10.491 41.216 1.00 96.75 286 TYR A C 1
ATOM 2213 O O . TYR A 1 286 ? -52.725 -11.580 40.686 1.00 96.75 286 TYR A O 1
ATOM 2221 N N . GLN A 1 287 ? -53.271 -10.087 42.253 1.00 96.19 287 GLN A N 1
ATOM 2222 C CA . GLN A 1 287 ? -54.346 -10.915 42.817 1.00 96.19 287 GLN A CA 1
ATOM 2223 C C . GLN A 1 287 ? -55.588 -10.961 41.920 1.00 96.19 287 GLN A C 1
ATOM 2225 O O . GLN A 1 287 ? -56.398 -11.875 42.042 1.00 96.19 287 GLN A O 1
ATOM 2230 N N . GLN A 1 288 ? -55.750 -9.996 41.011 1.00 95.88 288 GLN A N 1
ATOM 2231 C CA . GLN A 1 288 ? -56.917 -9.930 40.129 1.00 95.88 288 GLN A CA 1
ATOM 2232 C C . GLN A 1 288 ? -56.752 -10.795 38.874 1.00 95.88 288 GLN A C 1
ATOM 2234 O O . GLN A 1 288 ? -57.724 -11.391 38.415 1.00 95.88 288 GLN A O 1
ATOM 2239 N N . GLY A 1 289 ? -55.541 -10.876 38.314 1.00 94.81 289 GLY A N 1
ATOM 2240 C CA . GLY A 1 289 ? -55.304 -11.557 37.032 1.00 94.81 289 GLY A CA 1
ATOM 2241 C C . GLY A 1 289 ? -53.940 -12.228 36.883 1.00 94.81 289 GLY A C 1
ATOM 2242 O O . GLY A 1 289 ? -53.618 -12.694 35.793 1.00 94.81 289 GLY A O 1
ATOM 2243 N N . GLY A 1 290 ? -53.151 -12.291 37.954 1.00 95.75 290 GLY A N 1
ATOM 2244 C CA . GLY A 1 290 ? -51.735 -12.628 37.891 1.00 95.75 290 GLY A CA 1
ATOM 2245 C C . GLY A 1 290 ? -50.886 -11.448 37.415 1.00 95.75 290 GLY A C 1
ATOM 2246 O O . GLY A 1 290 ? -51.396 -10.471 36.866 1.00 95.75 290 GLY A O 1
ATOM 2247 N N . ASP A 1 291 ? -49.582 -11.524 37.655 1.00 97.06 291 ASP A N 1
ATOM 2248 C CA . ASP A 1 291 ? -48.604 -10.567 37.129 1.00 97.06 291 ASP A CA 1
ATOM 2249 C C . ASP A 1 291 ? -47.280 -11.279 36.822 1.00 97.06 291 ASP A C 1
ATOM 2251 O O . ASP A 1 291 ? -47.026 -12.379 37.320 1.00 97.06 291 ASP A O 1
ATOM 2255 N N . ILE A 1 292 ? -46.435 -10.674 35.992 1.00 96.94 292 ILE A N 1
ATOM 2256 C CA . ILE A 1 292 ? -45.142 -11.233 35.595 1.00 96.94 292 ILE A CA 1
ATOM 2257 C C . ILE A 1 292 ? -44.044 -10.266 36.024 1.00 96.94 292 ILE A C 1
ATOM 2259 O O . ILE A 1 292 ? -43.893 -9.177 35.475 1.00 96.94 292 ILE A O 1
ATOM 2263 N N . VAL A 1 293 ? -43.235 -10.696 36.989 1.00 96.94 293 VAL A N 1
ATOM 2264 C CA . VAL A 1 293 ? -42.096 -9.936 37.505 1.00 96.94 293 VAL A CA 1
ATOM 2265 C C . VAL A 1 293 ? -40.826 -10.439 36.843 1.00 96.94 293 VAL A C 1
ATOM 2267 O O . VAL A 1 293 ? -40.497 -11.621 36.901 1.00 96.94 293 VAL A O 1
ATOM 2270 N N . GLN A 1 294 ? -40.068 -9.546 36.226 1.00 97.44 294 GLN A N 1
ATOM 2271 C CA . GLN A 1 294 ? -38.761 -9.884 35.681 1.00 97.44 294 GLN A CA 1
ATOM 2272 C C .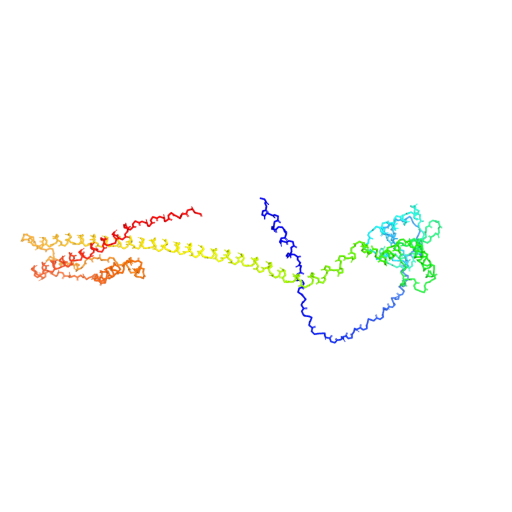 GLN A 1 294 ? -37.751 -10.022 36.829 1.00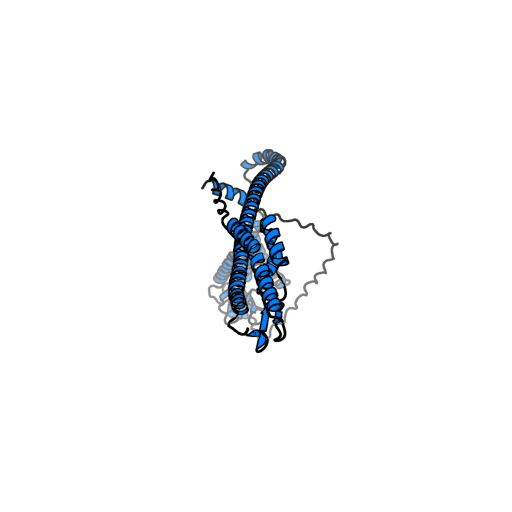 97.44 294 GLN A C 1
ATOM 2274 O O . GLN A 1 294 ? -37.628 -9.130 37.662 1.00 97.44 294 GLN A O 1
ATOM 2279 N N . LYS A 1 295 ? -37.015 -11.137 36.888 1.00 97.25 295 LYS A N 1
ATOM 2280 C CA . LYS A 1 295 ? -36.079 -11.429 37.987 1.00 97.25 295 LYS A CA 1
ATOM 2281 C C . LYS A 1 295 ? -34.831 -10.545 37.957 1.00 97.25 295 LYS A C 1
ATOM 2283 O O . LYS A 1 295 ? -34.268 -10.230 39.001 1.00 97.25 295 LYS A O 1
ATOM 2288 N N . HIS A 1 296 ? -34.396 -10.151 36.762 1.00 97.06 296 HIS A N 1
ATOM 2289 C CA . HIS A 1 296 ? -33.202 -9.339 36.555 1.00 97.06 296 HIS A CA 1
ATOM 2290 C C . HIS A 1 296 ? -33.448 -8.249 35.502 1.00 97.06 296 HIS A C 1
ATOM 2292 O O . HIS A 1 296 ? -34.189 -8.494 34.550 1.00 97.06 296 HIS A O 1
ATOM 2298 N N . PRO A 1 297 ? -32.793 -7.079 35.606 1.00 97.12 297 PRO A N 1
ATOM 2299 C CA . PRO A 1 297 ? -32.802 -6.075 34.546 1.00 97.12 297 PRO A CA 1
ATOM 2300 C C . PRO A 1 297 ? -32.286 -6.645 33.218 1.00 97.12 297 PRO A C 1
ATOM 2302 O O . PRO A 1 297 ? -31.408 -7.509 33.193 1.00 97.12 297 PRO A O 1
ATOM 2305 N N . SER A 1 298 ? -32.792 -6.139 32.092 1.00 96.25 298 SER A N 1
ATOM 2306 C CA . SER A 1 298 ? -32.287 -6.526 30.772 1.00 96.25 298 SER A CA 1
ATOM 2307 C C . SER A 1 298 ? -30.908 -5.909 30.515 1.00 96.25 298 SER A C 1
ATOM 2309 O O . SER A 1 298 ? -30.790 -4.683 30.454 1.00 96.25 298 SER A O 1
ATOM 2311 N N . PHE A 1 299 ? -29.884 -6.736 30.304 1.00 97.12 299 PHE A N 1
ATOM 2312 C CA . PHE A 1 299 ? -28.525 -6.286 29.989 1.00 97.12 299 PHE A CA 1
ATOM 2313 C C . PHE A 1 299 ? -28.197 -6.460 28.508 1.00 97.12 299 PHE A C 1
ATOM 2315 O O . PHE A 1 299 ? -28.515 -7.488 27.914 1.00 97.12 299 PHE A O 1
ATOM 2322 N N . SER A 1 300 ? -27.514 -5.475 27.924 1.00 97.38 300 SER A N 1
ATOM 2323 C CA . SER A 1 300 ? -26.816 -5.643 26.648 1.00 97.38 300 SER A CA 1
ATOM 2324 C C . SER A 1 300 ? -25.382 -6.105 26.902 1.00 97.38 300 SER A C 1
ATOM 2326 O O . SER A 1 300 ? -24.699 -5.531 27.752 1.00 97.38 300 SER A O 1
ATOM 2328 N N . LYS A 1 301 ? -24.932 -7.131 26.171 1.00 97.56 301 LYS A N 1
ATOM 2329 C CA . LYS A 1 301 ? -23.538 -7.622 26.169 1.00 97.56 301 LYS A CA 1
ATOM 2330 C C . LYS A 1 301 ? -22.892 -7.564 24.784 1.00 97.56 301 LYS A C 1
ATOM 2332 O O . LYS A 1 301 ? -21.816 -8.115 24.572 1.00 97.56 301 LYS A O 1
ATOM 2337 N N . THR A 1 302 ? -23.576 -6.950 23.824 1.00 97.81 302 THR A N 1
ATOM 2338 C CA . THR A 1 302 ? -23.221 -7.012 22.403 1.00 97.81 302 THR A CA 1
ATOM 2339 C C . THR A 1 302 ? -21.849 -6.406 22.109 1.00 97.81 302 THR A C 1
ATOM 2341 O O . THR A 1 302 ? -21.053 -7.002 21.383 1.00 97.81 302 THR A O 1
ATOM 2344 N N . VAL A 1 303 ? -21.538 -5.249 22.700 1.00 98.06 303 VAL A N 1
ATOM 2345 C CA . VAL A 1 303 ? -20.266 -4.547 22.517 1.00 98.06 303 VAL A CA 1
ATOM 2346 C C . VAL A 1 303 ? -19.154 -5.307 23.222 1.00 98.06 303 VAL A C 1
ATOM 2348 O O . VAL A 1 303 ? -18.079 -5.482 22.642 1.00 98.06 303 VAL A O 1
ATOM 2351 N N . PHE A 1 304 ? -19.404 -5.791 24.441 1.00 98.31 304 PHE A N 1
ATOM 2352 C CA . PHE A 1 304 ? -18.447 -6.618 25.168 1.00 98.31 304 PHE A CA 1
ATOM 2353 C C . PHE A 1 304 ? -18.075 -7.895 24.403 1.00 98.31 304 PHE A C 1
ATOM 2355 O O . PHE A 1 304 ? -16.889 -8.154 24.190 1.00 98.31 304 PHE A O 1
ATOM 2362 N N . GLU A 1 305 ? -19.060 -8.673 23.952 1.00 97.69 305 GLU A N 1
ATOM 2363 C CA . GLU A 1 305 ? -18.830 -9.941 23.252 1.00 97.69 305 GLU A CA 1
ATOM 2364 C C . GLU A 1 305 ? -18.108 -9.732 21.916 1.00 97.69 305 GLU A C 1
ATOM 2366 O O . GLU A 1 305 ? -17.155 -10.453 21.612 1.00 97.69 305 GLU A O 1
ATOM 2371 N N . ALA A 1 306 ? -18.471 -8.689 21.161 1.00 98.25 306 ALA A N 1
ATOM 2372 C CA . ALA A 1 306 ? -17.802 -8.339 19.908 1.00 98.25 306 ALA A CA 1
ATOM 2373 C C . ALA A 1 306 ? -16.328 -7.931 20.094 1.00 98.25 306 ALA A C 1
ATOM 2375 O O . ALA A 1 306 ? -15.529 -8.048 19.163 1.00 98.25 306 ALA A O 1
ATOM 2376 N N . ASN A 1 307 ? -15.948 -7.456 21.285 1.00 98.06 307 ASN A N 1
ATOM 2377 C CA . ASN A 1 307 ? -14.619 -6.909 21.555 1.00 98.06 307 ASN A CA 1
ATOM 2378 C C . ASN A 1 307 ? -13.829 -7.674 22.626 1.00 98.06 307 ASN A C 1
ATOM 2380 O O . ASN A 1 307 ? -12.800 -7.178 23.089 1.00 98.06 307 ASN A O 1
ATOM 2384 N N . VAL A 1 308 ? -14.239 -8.893 22.995 1.00 97.88 308 VAL A N 1
ATOM 2385 C CA . VAL A 1 308 ? -13.590 -9.649 24.081 1.00 97.88 308 VAL A CA 1
ATOM 2386 C C . VAL A 1 308 ? -12.090 -9.873 23.824 1.00 97.88 308 VAL A C 1
ATOM 2388 O O . VAL A 1 308 ? -11.268 -9.735 24.728 1.00 97.88 308 VAL A O 1
ATOM 2391 N N . ASN A 1 309 ? -11.714 -10.100 22.560 1.00 97.69 309 ASN A N 1
ATOM 2392 C CA . ASN A 1 309 ? -10.324 -10.306 22.133 1.00 97.69 309 ASN A CA 1
ATOM 2393 C C . ASN A 1 309 ? -9.470 -9.030 22.218 1.00 97.69 309 ASN A C 1
ATOM 2395 O O . ASN A 1 309 ? -8.244 -9.107 22.234 1.00 97.69 309 ASN A O 1
ATOM 2399 N N . LYS A 1 310 ? -10.110 -7.857 22.277 1.00 97.62 310 LYS A N 1
ATOM 2400 C CA . LYS A 1 310 ? -9.459 -6.542 22.324 1.00 97.62 310 LYS A CA 1
ATOM 2401 C C . LYS A 1 310 ? -9.319 -5.995 23.741 1.00 97.62 310 LYS A C 1
ATOM 2403 O O . LYS A 1 310 ? -8.712 -4.947 23.932 1.00 97.62 310 LYS A O 1
ATOM 2408 N N . LEU A 1 311 ? -9.825 -6.702 24.754 1.00 97.44 311 LEU A N 1
ATOM 2409 C CA . LEU A 1 311 ? -9.675 -6.297 26.156 1.00 97.44 311 LEU A CA 1
ATOM 2410 C C . LEU A 1 311 ? -8.208 -6.238 26.602 1.00 97.44 311 LEU A C 1
ATOM 2412 O O . LEU A 1 311 ? -7.900 -5.531 27.556 1.00 97.44 311 LEU A O 1
ATOM 2416 N N . SER A 1 312 ? -7.300 -6.915 25.893 1.00 96.56 312 SER A N 1
ATOM 2417 C CA . SER A 1 312 ? -5.846 -6.814 26.083 1.00 96.56 312 SER A CA 1
ATOM 2418 C C . SER A 1 312 ? -5.283 -5.410 25.826 1.00 96.56 312 SER A C 1
ATOM 2420 O O . SER A 1 312 ? -4.189 -5.106 26.294 1.00 96.56 312 SER A O 1
ATOM 2422 N N . LEU A 1 313 ? -6.023 -4.542 25.124 1.00 95.69 313 LEU A N 1
ATOM 2423 C CA . LEU A 1 313 ? -5.667 -3.133 24.929 1.00 95.69 313 LEU A CA 1
ATOM 2424 C C . LEU A 1 313 ? -5.918 -2.277 26.182 1.00 95.69 313 LEU A C 1
ATOM 2426 O O . LEU A 1 313 ? -5.427 -1.149 26.273 1.00 95.69 313 LEU A O 1
ATOM 2430 N N . LEU A 1 314 ? -6.705 -2.779 27.137 1.00 96.62 314 LEU A N 1
ATOM 2431 C CA . LEU A 1 314 ? -6.943 -2.130 28.424 1.00 96.62 314 LEU A CA 1
ATOM 2432 C C . LEU A 1 314 ? -5.856 -2.526 29.431 1.00 96.62 314 LEU A C 1
ATOM 2434 O O . LEU A 1 314 ? -5.159 -3.524 29.266 1.00 96.62 314 LEU A O 1
ATOM 2438 N N . ASP A 1 315 ? -5.738 -1.765 30.522 1.00 95.31 315 ASP A N 1
ATOM 2439 C CA . ASP A 1 315 ? -4.914 -2.200 31.654 1.00 95.31 315 ASP A CA 1
ATOM 2440 C C . ASP A 1 315 ? -5.430 -3.550 32.181 1.00 95.31 315 ASP A C 1
ATOM 2442 O O . ASP A 1 315 ? -6.640 -3.748 32.313 1.00 95.31 315 ASP A O 1
ATOM 2446 N N . ILE A 1 316 ? -4.519 -4.462 32.524 1.00 97.19 316 ILE A N 1
ATOM 2447 C CA . ILE A 1 316 ? -4.809 -5.848 32.925 1.00 97.19 316 ILE A CA 1
ATOM 2448 C C . ILE A 1 316 ? -5.844 -5.880 34.059 1.00 97.19 316 ILE A C 1
ATOM 2450 O O . ILE A 1 316 ? -6.770 -6.695 34.058 1.00 97.19 316 ILE A O 1
ATOM 2454 N N . LYS A 1 317 ? -5.735 -4.948 35.015 1.00 97.81 317 LYS A N 1
ATOM 2455 C CA . LYS A 1 317 ? -6.683 -4.824 36.133 1.00 97.81 317 LYS A CA 1
ATOM 2456 C C . LYS A 1 317 ? -8.074 -4.395 35.668 1.00 97.81 317 LYS A C 1
ATOM 2458 O O . LYS A 1 317 ? -9.068 -4.900 36.188 1.00 97.81 317 LYS A O 1
ATOM 2463 N N . LEU A 1 318 ? -8.157 -3.460 34.722 1.00 97.56 318 LEU A N 1
ATOM 2464 C CA . LEU A 1 318 ? -9.425 -2.966 34.188 1.00 97.56 318 LEU A CA 1
ATOM 2465 C C . LEU A 1 318 ? -10.089 -4.024 33.303 1.00 97.56 318 LEU A C 1
ATOM 2467 O O . LEU A 1 318 ? -11.262 -4.317 33.508 1.00 97.56 318 LEU A O 1
ATOM 2471 N N . ALA A 1 319 ? -9.326 -4.663 32.413 1.00 98.12 319 ALA A N 1
ATOM 2472 C CA . ALA A 1 319 ? -9.781 -5.782 31.591 1.00 98.12 319 ALA A CA 1
ATOM 2473 C C . ALA A 1 319 ? -10.376 -6.911 32.449 1.00 98.12 319 ALA A C 1
ATOM 2475 O O . ALA A 1 319 ? -11.478 -7.389 32.179 1.00 98.12 319 ALA A O 1
ATOM 2476 N N . GLY A 1 320 ? -9.691 -7.281 33.539 1.00 98.12 320 GLY A N 1
ATOM 2477 C CA . GLY A 1 320 ? -10.175 -8.283 34.488 1.00 98.12 320 GLY A CA 1
ATOM 2478 C C . GLY A 1 320 ? -11.479 -7.879 35.184 1.00 98.12 320 GLY A C 1
ATOM 2479 O O . GLY A 1 320 ? -12.381 -8.705 35.316 1.00 98.12 320 GLY A O 1
ATOM 2480 N N . LYS A 1 321 ? -11.619 -6.608 35.590 1.00 98.25 321 LYS A N 1
ATOM 2481 C CA . LYS A 1 321 ? -12.861 -6.090 36.192 1.00 98.25 321 LYS A CA 1
ATOM 2482 C C . LYS A 1 321 ? -14.025 -6.086 35.201 1.00 98.25 321 LYS A C 1
ATOM 2484 O O . LYS A 1 321 ? -15.105 -6.538 35.566 1.00 98.25 321 LYS A O 1
ATOM 2489 N N . VAL A 1 322 ? -13.801 -5.623 33.969 1.00 98.25 322 VAL A N 1
ATOM 2490 C CA . VAL A 1 322 ? -14.809 -5.621 32.895 1.00 98.25 322 VAL A CA 1
ATOM 2491 C C . VAL A 1 322 ? -15.265 -7.054 32.607 1.00 98.25 322 VAL A C 1
ATOM 2493 O O . VAL A 1 322 ? -16.456 -7.340 32.658 1.00 98.25 322 VAL A O 1
ATOM 2496 N N . SER A 1 323 ? -14.325 -7.978 32.397 1.00 98.25 323 SER A N 1
ATOM 2497 C CA . SER A 1 323 ? -14.631 -9.388 32.120 1.00 98.25 323 SER A CA 1
ATOM 2498 C C . SER A 1 323 ? -15.400 -10.062 33.264 1.00 98.25 323 SER A C 1
ATOM 2500 O O . SER A 1 323 ? -16.409 -10.728 33.034 1.00 98.25 323 SER A O 1
ATOM 2502 N N . LYS A 1 324 ? -14.983 -9.833 34.519 1.00 98.38 324 LYS A N 1
ATOM 2503 C CA . LYS A 1 324 ? -15.680 -10.353 35.706 1.00 98.38 324 LYS A CA 1
ATOM 2504 C C . LYS A 1 324 ? -17.091 -9.776 35.857 1.00 98.38 324 LYS A C 1
ATOM 2506 O O . LYS A 1 324 ? -18.000 -10.494 36.260 1.00 98.38 324 LYS A O 1
ATOM 2511 N N . LEU A 1 325 ? -17.280 -8.495 35.543 1.00 98.38 325 LEU A N 1
ATOM 2512 C CA . LEU A 1 325 ? -18.589 -7.851 35.589 1.00 98.38 325 LEU A CA 1
ATOM 2513 C C . LEU A 1 325 ? -19.546 -8.493 34.572 1.00 98.38 325 LEU A C 1
ATOM 2515 O O . LEU A 1 325 ? -20.602 -8.987 34.961 1.00 98.38 325 LEU A O 1
ATOM 2519 N N . TYR A 1 326 ? -19.156 -8.573 33.297 1.00 98.19 326 TYR A N 1
ATOM 2520 C CA . TYR A 1 326 ? -20.006 -9.143 32.243 1.00 98.19 326 TYR A CA 1
ATOM 2521 C C . TYR A 1 326 ? -20.285 -10.645 32.409 1.00 98.19 326 TYR A C 1
ATOM 2523 O O . TYR A 1 326 ? -21.362 -11.113 32.019 1.00 98.19 326 TYR A O 1
ATOM 2531 N N . SER A 1 327 ? -19.364 -11.404 33.016 1.00 97.38 327 SER A N 1
ATOM 2532 C CA . SER A 1 327 ? -19.595 -12.818 33.341 1.00 97.38 327 SER A CA 1
ATOM 2533 C C . SER A 1 327 ? -20.541 -13.018 34.525 1.00 97.38 327 SER A C 1
ATOM 2535 O O . SER A 1 327 ? -21.243 -14.025 34.561 1.00 97.38 327 SER A O 1
ATOM 2537 N N . SER A 1 328 ? -20.607 -12.057 35.454 1.00 97.25 328 SER A N 1
ATOM 2538 C CA . SER A 1 328 ? -21.572 -12.073 36.562 1.00 97.25 328 SER A CA 1
ATOM 2539 C C . SER A 1 328 ? -22.985 -11.639 36.164 1.00 97.25 328 SER A C 1
ATOM 2541 O O . SER A 1 328 ? -23.937 -11.969 36.864 1.00 97.25 328 SER A O 1
ATOM 2543 N N . MET A 1 329 ? -23.142 -10.924 35.044 1.00 97.19 329 MET A N 1
ATOM 2544 C CA . MET A 1 329 ? -24.463 -10.534 34.549 1.00 97.19 329 MET A CA 1
ATOM 2545 C C . MET A 1 329 ? -25.244 -11.766 34.053 1.00 97.19 329 MET A C 1
ATOM 2547 O O . MET A 1 329 ? -24.672 -12.583 33.319 1.00 97.19 329 MET A O 1
ATOM 2551 N N . PRO A 1 330 ? -26.547 -11.887 34.356 1.00 95.25 330 PRO A N 1
ATOM 2552 C CA . PRO A 1 330 ? -27.385 -12.963 33.831 1.00 95.25 330 PRO A CA 1
ATOM 2553 C C . PRO A 1 330 ? -27.412 -12.936 32.294 1.00 95.25 330 PRO A C 1
ATOM 2555 O O . PRO A 1 330 ? -27.277 -11.877 31.675 1.00 95.25 330 PRO A O 1
ATOM 2558 N N . LYS A 1 331 ? -27.482 -14.118 31.671 1.00 92.56 331 LYS A N 1
ATOM 2559 C CA . LYS A 1 331 ? -27.547 -14.266 30.205 1.00 92.56 331 LYS A CA 1
ATOM 2560 C C . LYS A 1 331 ? -28.984 -14.238 29.699 1.00 92.56 331 LYS A C 1
ATOM 2562 O O . LYS A 1 331 ? -29.255 -13.586 28.698 1.00 92.56 331 LYS A O 1
ATOM 2567 N N . ASP A 1 332 ? -29.876 -14.889 30.437 1.00 92.56 332 ASP A N 1
ATOM 2568 C CA . ASP A 1 332 ? -31.269 -15.066 30.055 1.00 92.56 332 ASP A CA 1
ATOM 2569 C C . ASP A 1 332 ? -32.184 -14.228 30.948 1.00 92.56 332 ASP A C 1
ATOM 2571 O O . ASP A 1 332 ? -31.917 -14.015 32.136 1.00 92.56 332 ASP A O 1
ATOM 2575 N N . GLN A 1 333 ? -33.269 -13.726 30.359 1.00 94.00 333 GLN A N 1
ATOM 2576 C CA . GLN A 1 333 ? -34.309 -13.033 31.107 1.00 94.00 333 GLN A CA 1
ATOM 2577 C C . GLN A 1 333 ? -35.201 -14.080 31.772 1.00 94.00 333 GLN A C 1
ATOM 2579 O O . GLN A 1 333 ? -36.008 -14.737 31.118 1.00 94.00 333 GLN A O 1
ATOM 2584 N N . GLU A 1 334 ? -35.031 -14.246 33.079 1.00 96.56 334 GLU A N 1
ATOM 2585 C CA . GLU A 1 334 ? -35.913 -15.076 33.893 1.00 96.56 334 GLU A CA 1
ATOM 2586 C C . GLU A 1 334 ? -37.108 -14.246 34.374 1.00 96.56 334 GLU A C 1
ATOM 2588 O O . GLU A 1 334 ? -36.947 -13.123 34.862 1.00 96.56 334 GLU A O 1
ATOM 2593 N N . TYR A 1 335 ? -38.306 -14.814 34.258 1.00 97.25 335 TYR A N 1
ATOM 2594 C CA . TYR A 1 335 ? -39.549 -14.212 34.730 1.00 97.25 335 TYR A CA 1
ATOM 2595 C C . TYR A 1 335 ? -40.138 -15.050 35.863 1.00 97.25 335 TYR A C 1
ATOM 2597 O O . TYR A 1 335 ? -40.095 -16.280 35.837 1.00 97.25 335 TYR A O 1
ATOM 2605 N N . ILE A 1 336 ? -40.686 -14.369 36.860 1.00 96.81 336 ILE A N 1
ATOM 2606 C CA . ILE A 1 336 ? -41.391 -14.941 37.999 1.00 96.81 336 ILE A CA 1
ATOM 2607 C C . ILE A 1 336 ? -42.867 -14.602 37.815 1.00 96.81 336 ILE A C 1
ATOM 2609 O O . ILE A 1 336 ? -43.248 -13.432 37.839 1.00 96.81 336 ILE A O 1
ATOM 2613 N N . ASN A 1 337 ? -43.696 -15.626 37.643 1.00 97.38 337 ASN A N 1
ATOM 2614 C CA . ASN A 1 337 ? -45.141 -15.449 37.569 1.00 97.38 337 ASN A CA 1
ATOM 2615 C C . ASN A 1 337 ? -45.702 -15.351 38.992 1.00 97.38 337 ASN A C 1
ATOM 2617 O O . ASN A 1 337 ? -45.553 -16.276 39.791 1.00 97.38 337 ASN A O 1
ATOM 2621 N N . LEU A 1 338 ? -46.337 -14.228 39.308 1.00 97.12 338 LEU A N 1
ATOM 2622 C CA . LEU A 1 338 ? -47.099 -14.036 40.534 1.00 97.12 338 LEU A CA 1
ATOM 2623 C C . LEU A 1 338 ? -48.534 -14.491 40.281 1.00 97.12 338 LEU A C 1
ATOM 2625 O O . LEU A 1 338 ? -49.348 -13.739 39.749 1.00 97.12 338 LEU A O 1
ATOM 2629 N N . GLU A 1 339 ? -48.840 -15.738 40.633 1.00 97.31 339 GLU A N 1
ATOM 2630 C CA . GLU A 1 339 ? -50.205 -16.254 40.537 1.00 97.31 339 GLU A CA 1
ATOM 2631 C C . GLU A 1 339 ? -51.133 -15.566 41.560 1.00 97.31 339 GLU A C 1
ATOM 2633 O O . GLU A 1 339 ? -50.679 -15.196 42.647 1.00 97.31 339 GLU A O 1
ATOM 2638 N N . PRO A 1 340 ? -52.445 -15.448 41.280 1.00 97.50 340 PRO A N 1
ATOM 2639 C CA . PRO A 1 340 ? -53.403 -14.817 42.193 1.00 97.50 340 PRO A CA 1
ATOM 2640 C C . PRO A 1 340 ? -53.440 -15.404 43.612 1.00 97.50 340 PRO A C 1
ATOM 2642 O O . PRO A 1 340 ? -53.807 -14.715 44.559 1.00 97.50 340 PRO A O 1
ATOM 2645 N N . GLY A 1 341 ? -53.072 -16.682 43.760 1.00 96.62 341 GLY A N 1
ATOM 2646 C CA . GLY A 1 341 ? -53.044 -17.387 45.043 1.00 96.62 341 GLY A CA 1
ATOM 2647 C C . GLY A 1 341 ? -51.767 -17.185 45.864 1.00 96.62 341 GLY A C 1
ATOM 2648 O O . GLY A 1 341 ? -51.692 -17.694 46.982 1.00 96.62 341 GLY A O 1
ATOM 2649 N N . VAL A 1 342 ? -50.755 -16.484 45.338 1.00 97.31 342 VAL A N 1
ATOM 2650 C CA . VAL A 1 342 ? -49.501 -16.239 46.063 1.00 97.31 342 VAL A CA 1
ATOM 2651 C C . VAL A 1 342 ? -49.772 -15.302 47.249 1.00 97.31 342 VAL A C 1
ATOM 2653 O O . VAL A 1 342 ? -50.340 -14.225 47.051 1.00 97.31 342 VAL A O 1
ATOM 2656 N N . PRO A 1 343 ? -49.364 -15.660 48.483 1.00 97.88 343 PRO A N 1
ATOM 2657 C CA . PRO A 1 343 ? -49.524 -14.784 49.639 1.00 97.88 343 PRO A CA 1
ATOM 2658 C C . PRO A 1 343 ? -48.815 -13.439 49.446 1.00 97.88 343 PRO A C 1
ATOM 2660 O O . PRO A 1 343 ? -47.699 -13.387 48.920 1.00 97.88 343 PRO A O 1
ATOM 2663 N N . LEU A 1 344 ? -49.428 -12.358 49.944 1.00 96.94 344 LEU A N 1
ATOM 2664 C CA . LEU A 1 344 ? -48.896 -10.997 49.814 1.00 96.94 344 LEU A CA 1
ATOM 2665 C C . LEU A 1 344 ? -47.466 -10.872 50.336 1.00 96.94 344 LEU A C 1
ATOM 2667 O O . LEU A 1 344 ? -46.613 -10.318 49.648 1.00 96.94 344 LEU A O 1
ATOM 2671 N N . ASP A 1 345 ? -47.186 -11.459 51.497 1.00 97.75 345 ASP A N 1
ATOM 2672 C CA . ASP A 1 345 ? -45.851 -11.437 52.095 1.00 97.75 345 ASP A CA 1
ATOM 2673 C C . ASP A 1 345 ? -44.804 -12.090 51.186 1.00 97.75 345 ASP A C 1
ATOM 2675 O O . ASP A 1 345 ? -43.681 -11.601 51.070 1.00 97.75 345 ASP A O 1
ATOM 2679 N N . THR A 1 346 ? -45.168 -13.175 50.497 1.00 97.69 346 THR A N 1
ATOM 2680 C CA . THR A 1 346 ? -44.276 -13.854 49.553 1.00 97.69 346 THR A CA 1
ATOM 2681 C C . THR A 1 346 ? -44.028 -12.991 48.319 1.00 97.69 346 THR A C 1
ATOM 2683 O O . THR A 1 346 ? -42.877 -12.842 47.913 1.00 97.69 346 THR A O 1
ATOM 2686 N N . ALA A 1 347 ? -45.067 -12.371 47.751 1.00 97.62 347 ALA A N 1
ATOM 2687 C CA . ALA A 1 347 ? -44.921 -11.459 46.615 1.00 97.62 347 ALA A CA 1
ATOM 2688 C C . ALA A 1 347 ? -44.032 -10.250 46.967 1.00 97.62 347 ALA A C 1
ATOM 2690 O O . ALA A 1 347 ? -43.112 -9.917 46.218 1.00 97.62 347 ALA A O 1
ATOM 2691 N N . VAL A 1 348 ? -44.242 -9.649 48.144 1.00 98.00 348 VAL A N 1
ATOM 2692 C CA . VAL A 1 348 ? -43.423 -8.546 48.669 1.00 98.00 348 VAL A CA 1
ATOM 2693 C C . VAL A 1 348 ? -41.962 -8.977 48.822 1.00 98.00 348 VAL A C 1
ATOM 2695 O O . VAL A 1 348 ? -41.074 -8.282 48.332 1.00 98.00 348 VAL A O 1
ATOM 2698 N N . GLN A 1 349 ? -41.693 -10.138 49.428 1.00 98.06 349 GLN A N 1
ATOM 2699 C CA . GLN A 1 349 ? -40.327 -10.653 49.590 1.00 98.06 349 GLN A CA 1
ATOM 2700 C C . GLN A 1 349 ? -39.634 -10.937 48.251 1.00 98.06 349 GLN A C 1
ATOM 2702 O O . GLN A 1 349 ? -38.437 -10.678 48.115 1.00 98.06 349 GLN A O 1
ATOM 2707 N N . LEU A 1 350 ? -40.365 -11.453 47.257 1.00 97.69 350 LEU A N 1
ATOM 2708 C CA . LEU A 1 350 ? -39.829 -11.706 45.919 1.00 97.69 350 LEU A CA 1
ATOM 2709 C C . LEU A 1 350 ? -39.422 -10.401 45.227 1.00 97.69 350 LEU A C 1
ATOM 2711 O O . LEU A 1 350 ? -38.292 -10.302 44.745 1.00 97.69 350 LEU A O 1
ATOM 2715 N N . VAL A 1 351 ? -40.293 -9.387 45.230 1.00 97.62 351 VAL A N 1
ATOM 2716 C CA . VAL A 1 351 ? -39.995 -8.079 44.622 1.00 97.62 351 VAL A CA 1
ATOM 2717 C C . VAL A 1 351 ? -38.866 -7.365 45.375 1.00 97.62 351 VAL A C 1
ATOM 2719 O O . VAL A 1 351 ? -37.953 -6.832 44.747 1.00 97.62 351 VAL A O 1
ATOM 2722 N N . GLU A 1 352 ? -38.847 -7.413 46.712 1.00 98.31 352 GLU A N 1
ATOM 2723 C CA . GLU A 1 352 ? -37.741 -6.862 47.512 1.00 98.31 352 GLU A CA 1
ATOM 2724 C C . GLU A 1 352 ? -36.398 -7.521 47.203 1.00 98.31 352 GLU A C 1
ATOM 2726 O O . GLU A 1 352 ? -35.372 -6.841 47.136 1.00 98.31 352 GLU A O 1
ATOM 2731 N N . LYS A 1 353 ? -36.386 -8.846 47.030 1.00 98.12 353 LYS A N 1
ATOM 2732 C CA . LYS A 1 353 ? -35.174 -9.586 46.681 1.00 98.12 353 LYS A CA 1
ATOM 2733 C C . LYS A 1 353 ? -34.650 -9.158 45.310 1.00 98.12 353 LYS A C 1
ATOM 2735 O O . LYS A 1 353 ? -33.464 -8.861 45.191 1.00 98.12 353 LYS A O 1
ATOM 2740 N N . VAL A 1 354 ? -35.532 -9.074 44.315 1.00 97.75 354 VAL A N 1
ATOM 2741 C CA . VAL A 1 354 ? -35.198 -8.634 42.953 1.00 97.75 354 VAL A CA 1
ATOM 2742 C C . VAL A 1 354 ? -34.632 -7.207 42.948 1.00 97.75 354 VAL A C 1
ATOM 2744 O O . VAL A 1 354 ? -33.606 -6.955 42.315 1.00 97.75 354 VAL A O 1
ATOM 2747 N N . LEU A 1 355 ? -35.230 -6.287 43.713 1.00 98.19 355 LEU A N 1
ATOM 2748 C CA . LEU A 1 355 ? -34.725 -4.917 43.862 1.00 98.19 355 LEU A CA 1
ATOM 2749 C C . LEU A 1 355 ? -33.337 -4.869 44.513 1.00 98.19 355 LEU A C 1
ATOM 2751 O O . LEU A 1 355 ? -32.449 -4.196 43.996 1.00 98.19 355 LEU A O 1
ATOM 2755 N N . LYS A 1 356 ? -33.116 -5.615 45.604 1.00 98.25 356 LYS A N 1
ATOM 2756 C CA . LYS A 1 356 ? -31.807 -5.675 46.282 1.00 98.25 356 LYS A CA 1
ATOM 2757 C C . LYS A 1 356 ? -30.713 -6.252 45.386 1.00 98.25 356 LYS A C 1
ATOM 2759 O O . LYS A 1 356 ? -29.590 -5.754 45.390 1.00 98.25 356 LYS A O 1
ATOM 2764 N N . GLU A 1 357 ? -31.024 -7.298 44.621 1.00 97.44 357 GLU A N 1
ATOM 2765 C CA . GLU A 1 357 ? -30.087 -7.887 43.658 1.00 97.44 357 GLU A CA 1
ATOM 2766 C C . GLU A 1 357 ? -29.747 -6.901 42.527 1.00 97.44 357 GLU A C 1
ATOM 2768 O O . GLU A 1 357 ? -28.577 -6.762 42.165 1.00 97.44 357 GLU A O 1
ATOM 2773 N N . ALA A 1 358 ? -30.740 -6.171 42.007 1.00 97.94 358 ALA A N 1
ATOM 2774 C CA . ALA A 1 358 ? -30.531 -5.132 41.000 1.00 97.94 358 ALA A CA 1
ATOM 2775 C C . ALA A 1 358 ? -29.683 -3.962 41.535 1.00 97.94 358 ALA A C 1
ATOM 2777 O O . ALA A 1 358 ? -28.735 -3.533 40.875 1.00 97.94 358 ALA A O 1
ATOM 2778 N N . GLU A 1 359 ? -29.963 -3.490 42.751 1.00 98.31 359 GLU A N 1
ATOM 2779 C CA . GLU A 1 359 ? -29.207 -2.422 43.414 1.00 98.31 359 GLU A CA 1
ATOM 2780 C C . GLU A 1 359 ? -27.747 -2.831 43.665 1.00 98.31 359 GLU A C 1
ATOM 2782 O O . GLU A 1 359 ? -26.822 -2.061 43.391 1.00 98.31 359 GLU A O 1
ATOM 2787 N N . ALA A 1 360 ? -27.510 -4.075 44.092 1.00 97.88 360 ALA A N 1
ATOM 2788 C CA . ALA A 1 360 ? -26.165 -4.601 44.318 1.00 97.88 360 ALA A CA 1
ATOM 2789 C C . ALA A 1 360 ? -25.291 -4.601 43.047 1.00 97.88 360 ALA A C 1
ATOM 2791 O O . ALA A 1 360 ? -24.065 -4.494 43.147 1.00 97.88 360 ALA A O 1
ATOM 2792 N N . MET A 1 361 ? -25.891 -4.672 41.851 1.00 97.50 361 MET A N 1
ATOM 2793 C CA . MET A 1 361 ? -25.166 -4.598 40.576 1.00 97.50 361 MET A CA 1
ATOM 2794 C C . MET A 1 361 ? -24.713 -3.179 40.203 1.00 97.50 361 MET A C 1
ATOM 2796 O O . MET A 1 361 ? -23.756 -3.035 39.437 1.00 97.50 361 MET A O 1
ATOM 2800 N N . LEU A 1 362 ? -25.314 -2.122 40.762 1.00 97.94 362 LEU A N 1
ATOM 2801 C CA . LEU A 1 362 ? -24.906 -0.743 40.464 1.00 97.94 362 LEU A CA 1
ATOM 2802 C C . LEU A 1 362 ? -23.486 -0.441 40.948 1.00 97.94 362 LEU A C 1
ATOM 2804 O O . LEU A 1 362 ? -22.742 0.272 40.273 1.00 97.94 362 LEU A O 1
ATOM 2808 N N . VAL A 1 363 ? -23.082 -0.986 42.098 1.00 97.81 363 VAL A N 1
ATOM 2809 C CA . VAL A 1 363 ? -21.754 -0.746 42.686 1.00 97.81 363 VAL A CA 1
ATOM 2810 C C . VAL A 1 363 ? -20.616 -1.190 41.751 1.00 97.81 363 VAL A C 1
ATOM 2812 O O . VAL A 1 363 ? -19.772 -0.351 41.416 1.00 97.81 363 VAL A O 1
ATOM 2815 N N . PRO A 1 364 ? -20.555 -2.454 41.277 1.00 98.12 364 PRO A N 1
ATOM 2816 C CA . PRO A 1 364 ? -19.501 -2.876 40.359 1.00 98.12 364 PRO A CA 1
ATOM 2817 C C . PRO A 1 364 ? -19.588 -2.186 38.990 1.00 98.12 364 PRO A C 1
ATOM 2819 O O . PRO A 1 364 ? -18.540 -1.896 38.414 1.00 98.12 364 PRO A O 1
ATOM 2822 N N . ILE A 1 365 ? -20.788 -1.863 38.488 1.00 98.38 365 ILE A N 1
ATOM 2823 C CA . ILE A 1 365 ? -20.952 -1.124 37.224 1.00 98.38 365 ILE A CA 1
ATOM 2824 C C . ILE A 1 365 ? -20.352 0.278 37.334 1.00 98.38 365 ILE A C 1
ATOM 2826 O O . ILE A 1 365 ? -19.498 0.640 36.526 1.00 98.38 365 ILE A O 1
ATOM 2830 N N . ASN A 1 366 ? -20.720 1.043 38.365 1.00 98.38 366 ASN A N 1
ATOM 2831 C CA . ASN A 1 366 ? -20.172 2.381 38.593 1.00 98.38 366 ASN A CA 1
ATOM 2832 C C . ASN A 1 366 ? -18.647 2.337 38.766 1.00 98.38 366 ASN A C 1
ATOM 2834 O O . ASN A 1 366 ? -17.940 3.161 38.192 1.00 98.38 366 ASN A O 1
ATOM 2838 N N . ALA A 1 367 ? -18.122 1.338 39.485 1.00 98.19 367 ALA A N 1
ATOM 2839 C CA . ALA A 1 367 ? -16.681 1.171 39.654 1.00 98.19 367 ALA A CA 1
ATOM 2840 C C . ALA A 1 367 ? -15.944 0.923 38.322 1.00 98.19 367 ALA A C 1
ATOM 2842 O O . ALA A 1 367 ? -14.829 1.418 38.136 1.00 98.19 367 ALA A O 1
ATOM 2843 N N . VAL A 1 368 ? -16.539 0.164 37.393 1.00 98.25 368 VAL A N 1
ATOM 2844 C CA . VAL A 1 368 ? -15.967 -0.062 36.056 1.00 98.25 368 VAL A CA 1
ATOM 2845 C C . VAL A 1 368 ? -16.099 1.182 35.178 1.00 98.25 368 VAL A C 1
ATOM 2847 O O . VAL A 1 368 ? -15.115 1.547 34.540 1.00 98.25 368 VAL A O 1
ATOM 2850 N N . ILE A 1 369 ? -17.244 1.874 35.197 1.00 98.19 369 ILE A N 1
ATOM 2851 C CA . ILE A 1 369 ? -17.450 3.139 34.467 1.00 98.19 369 ILE A CA 1
ATOM 2852 C C . ILE A 1 369 ? -16.403 4.174 34.889 1.00 98.19 369 ILE A C 1
ATOM 2854 O O . ILE A 1 369 ? -15.691 4.705 34.040 1.00 98.19 369 ILE A O 1
ATOM 2858 N N . SER A 1 370 ? -16.219 4.403 36.194 1.00 97.62 370 SER A N 1
ATOM 2859 C CA . SER A 1 370 ? -15.192 5.331 36.685 1.00 97.62 370 SER A CA 1
ATOM 2860 C C . SER A 1 370 ? -13.775 4.899 36.286 1.00 97.62 370 SER A C 1
ATOM 2862 O O . SER A 1 370 ? -12.930 5.742 35.988 1.00 97.62 370 SER A O 1
ATOM 2864 N N . GLY A 1 371 ? -13.502 3.590 36.237 1.00 96.94 371 GLY A N 1
ATOM 2865 C CA . GLY A 1 371 ? -12.227 3.056 35.749 1.00 96.94 371 GLY A CA 1
ATOM 2866 C C . GLY A 1 371 ? -11.990 3.313 34.256 1.00 96.94 371 GLY A C 1
ATOM 2867 O O . GLY A 1 371 ? -10.877 3.669 33.866 1.00 96.94 371 GLY A O 1
ATOM 2868 N N . LEU A 1 372 ? -13.029 3.176 33.428 1.00 96.62 372 LEU A N 1
ATOM 2869 C CA . LEU A 1 372 ? -12.989 3.469 31.993 1.00 96.62 372 LEU A CA 1
ATOM 2870 C C . LEU A 1 372 ? -12.783 4.968 31.744 1.00 96.62 372 LEU A C 1
ATOM 2872 O O . LEU A 1 372 ? -11.867 5.331 31.005 1.00 96.62 372 LEU A O 1
ATOM 2876 N N . GLN A 1 373 ? -13.518 5.829 32.447 1.00 96.12 373 GLN A N 1
ATOM 2877 C CA . GLN A 1 373 ? -13.370 7.289 32.387 1.00 96.12 373 GLN A CA 1
ATOM 2878 C C . GLN A 1 373 ? -11.978 7.758 32.828 1.00 96.12 373 GLN A C 1
ATOM 2880 O O . GLN A 1 373 ? -11.362 8.613 32.194 1.00 96.12 373 GLN A O 1
ATOM 2885 N N . GLY A 1 374 ? -11.418 7.147 33.876 1.00 95.25 374 GLY A N 1
ATOM 2886 C CA . GLY A 1 374 ? -10.036 7.412 34.283 1.00 95.25 374 GLY A CA 1
ATOM 2887 C C . GLY A 1 374 ? -9.009 7.020 33.213 1.00 95.25 374 GLY A C 1
ATOM 2888 O O . GLY A 1 374 ? -7.938 7.618 33.134 1.00 95.25 374 GLY A O 1
ATOM 2889 N N . SER A 1 375 ? -9.332 6.042 32.360 1.00 92.50 375 SER A N 1
ATOM 2890 C CA . SER A 1 375 ? -8.441 5.563 31.301 1.00 92.50 375 SER A CA 1
ATOM 2891 C C . SER A 1 375 ? -8.483 6.400 30.016 1.00 92.50 375 SER A C 1
ATOM 2893 O O . SER A 1 375 ? -7.488 6.420 29.291 1.00 92.50 375 SER A O 1
ATOM 2895 N N . THR A 1 376 ? -9.579 7.123 29.748 1.00 88.38 376 THR A N 1
ATOM 2896 C CA . THR A 1 376 ? -9.673 8.082 28.628 1.00 88.38 376 THR A CA 1
ATOM 2897 C C . THR A 1 376 ? -9.006 9.415 28.950 1.00 88.38 376 THR A C 1
ATOM 2899 O O . THR A 1 376 ? -8.495 10.078 28.051 1.00 88.38 376 THR A O 1
ATOM 2902 N N . ALA A 1 377 ? -8.942 9.781 30.233 1.00 83.56 377 ALA A N 1
ATOM 2903 C CA . ALA A 1 377 ? -8.287 10.995 30.711 1.00 83.56 377 ALA A CA 1
ATOM 2904 C C . ALA A 1 377 ? -6.751 10.962 30.607 1.00 83.56 377 ALA A C 1
ATOM 2906 O O . ALA A 1 377 ? -6.097 11.957 30.934 1.00 83.56 377 ALA A O 1
ATOM 2907 N N . VAL A 1 378 ? -6.152 9.848 30.159 1.00 73.44 378 VAL A N 1
ATOM 2908 C CA . VAL A 1 378 ? -4.711 9.775 29.897 1.00 73.44 378 VAL A CA 1
ATOM 2909 C C . VAL A 1 378 ? -4.382 10.789 28.810 1.00 73.44 378 VAL A C 1
ATOM 2911 O O . VAL A 1 378 ? -4.634 10.578 27.624 1.00 73.44 378 VAL A O 1
ATOM 2914 N N . LYS A 1 379 ? -3.836 11.920 29.271 1.00 61.09 379 LYS A N 1
ATOM 2915 C CA . LYS A 1 379 ? -3.379 13.042 28.462 1.00 61.09 379 LYS A CA 1
ATOM 2916 C C . LYS A 1 379 ? -2.616 12.471 27.268 1.00 61.09 379 LYS A C 1
ATOM 2918 O O . LYS A 1 379 ? -1.667 11.717 27.509 1.00 61.09 379 LYS A O 1
ATOM 2923 N N . PRO A 1 380 ? -3.018 12.783 26.018 1.00 64.69 380 PRO A N 1
ATOM 2924 C CA . PRO A 1 380 ? -2.293 12.313 24.849 1.00 64.69 380 PRO A CA 1
ATOM 2925 C C . PRO A 1 380 ? -0.831 12.647 25.089 1.00 64.69 380 PRO A C 1
ATOM 2927 O O . PRO A 1 380 ? -0.528 13.796 25.433 1.00 64.69 380 PRO A O 1
ATOM 2930 N N . ALA A 1 381 ? 0.031 11.624 25.038 1.00 62.97 381 ALA A N 1
ATOM 2931 C CA . ALA A 1 381 ? 1.459 11.798 25.248 1.00 62.97 381 ALA A CA 1
ATOM 2932 C C . ALA A 1 381 ? 1.863 12.994 24.393 1.00 62.97 381 ALA A C 1
ATOM 2934 O O . ALA A 1 381 ? 1.664 12.959 23.175 1.00 62.97 381 ALA A O 1
ATOM 2935 N N . ALA A 1 382 ? 2.266 14.091 25.052 1.00 63.97 382 ALA A N 1
ATOM 2936 C CA . ALA A 1 382 ? 2.584 15.324 24.352 1.00 63.97 382 ALA A CA 1
ATOM 2937 C C . ALA A 1 382 ? 3.531 14.924 23.223 1.00 63.97 382 ALA A C 1
ATOM 2939 O O . ALA A 1 382 ? 4.458 14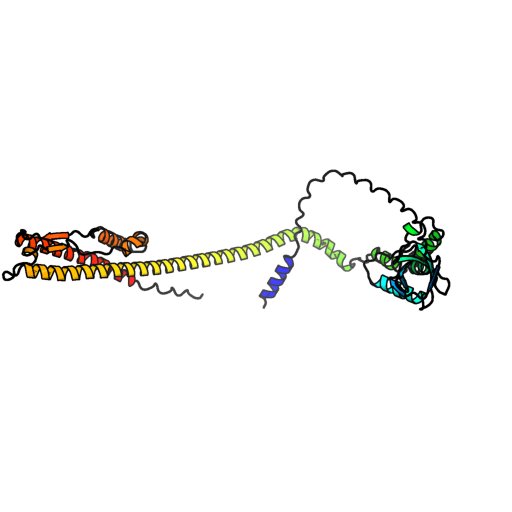.159 23.516 1.00 63.97 382 ALA A O 1
ATOM 2940 N N . PRO A 1 383 ? 3.256 15.318 21.962 1.00 64.81 383 PRO A N 1
ATOM 2941 C CA . PRO A 1 383 ? 4.101 14.929 20.848 1.00 64.81 383 PRO A CA 1
ATOM 2942 C C . PRO A 1 383 ? 5.514 15.270 21.282 1.00 64.81 383 PRO A C 1
ATOM 2944 O O . PRO A 1 383 ? 5.788 16.438 21.562 1.00 64.81 383 PRO A O 1
ATOM 2947 N N . GLN A 1 384 ? 6.343 14.241 21.496 1.00 57.78 384 GLN A N 1
ATOM 2948 C CA . GLN A 1 384 ? 7.722 14.441 21.904 1.00 57.78 384 GLN A CA 1
ATOM 2949 C C . GLN A 1 384 ? 8.286 15.322 20.809 1.00 57.78 384 GLN A C 1
ATOM 2951 O O . GLN A 1 384 ? 8.392 14.874 19.666 1.00 57.78 384 GLN A O 1
ATOM 2956 N N . ALA A 1 385 ? 8.480 16.603 21.132 1.00 58.03 385 ALA A N 1
ATOM 2957 C CA . ALA A 1 385 ? 8.983 17.587 20.206 1.00 58.03 385 ALA A CA 1
ATOM 2958 C C . ALA A 1 385 ? 10.331 17.033 19.778 1.00 58.03 385 ALA A C 1
ATOM 2960 O O . ALA A 1 385 ? 11.278 17.028 20.563 1.00 58.03 385 ALA A O 1
ATOM 2961 N N . GLN A 1 386 ? 10.362 16.426 18.591 1.00 55.56 386 GLN A N 1
ATOM 2962 C CA . GLN A 1 386 ? 11.578 15.891 18.024 1.00 55.56 386 GLN A CA 1
ATOM 2963 C C . GLN A 1 386 ? 12.504 17.086 17.945 1.00 55.56 386 GLN A C 1
ATOM 2965 O O . GLN A 1 386 ? 12.214 18.043 17.226 1.00 55.56 386 GLN A O 1
ATOM 2970 N N . ALA A 1 387 ? 13.535 17.062 18.787 1.00 49.31 387 ALA A N 1
ATOM 2971 C CA . ALA A 1 387 ? 14.587 18.048 18.786 1.00 49.31 387 ALA A CA 1
ATOM 2972 C C . ALA A 1 387 ? 15.090 18.137 17.346 1.00 49.31 387 ALA A C 1
ATOM 2974 O O . ALA A 1 387 ? 15.670 17.186 16.825 1.00 49.31 387 ALA A O 1
ATOM 2975 N N . ALA A 1 388 ? 14.756 19.242 16.685 1.00 46.19 388 ALA A N 1
ATOM 2976 C CA . ALA A 1 388 ? 15.336 19.603 15.412 1.00 46.19 388 ALA A CA 1
ATOM 2977 C C . ALA A 1 388 ? 16.823 19.849 15.687 1.00 46.19 388 ALA A C 1
ATOM 2979 O O . ALA A 1 388 ? 17.179 20.879 16.261 1.00 46.19 388 ALA A O 1
ATOM 2980 N N . ALA A 1 389 ? 17.652 18.858 15.371 1.00 49.91 389 ALA A N 1
ATOM 2981 C CA . ALA A 1 389 ? 19.105 18.926 15.407 1.00 49.91 389 ALA A CA 1
ATOM 2982 C C . ALA A 1 389 ? 19.640 18.577 14.020 1.00 49.91 389 ALA A C 1
ATOM 2984 O O . ALA A 1 389 ? 19.159 17.569 13.448 1.00 49.91 389 ALA A O 1
#